Protein AF-A0A316SFB0-F1 (afdb_monomer_lite)

Foldseek 3Di:
DAFAADPDADDPVCLVVQAGAEAEQEDPDQAFPAGEEEAAEEAEAERRHEYEYEHDDPDPPPQPDADALVSHPYAHEYEYCYEYEFERLYEYEYEYNHYYEYAEEYEYENLYEYEYGAHATEYAYLEEYEYAELNYEDEWERQYEYHANYEYEAYHNYEYEWEHAYEYEHLYEYYYDDEYEYEYEHNYEYEYNEEYAHELYEYEWAHLYEYEYLEEYEAEYQDQAAYEYEFEQLYEYEYNEEYEYEAHADPDADDPVCVLRQARAEYEFEHAHPVQDQALNAGEYEYQYEYEYEHRYEYEYAHHWQGDPSVDTPLPDADALVVHPHAHEYEAAYEYEAERNYEYEYGHRHEYEHAEEYEHENLYEYEYEGHATEYEYAEEYEFEAANYEYYYYANYEYAYNYEYEYEHNYEYYHEANYEYEHQAEYHAANYEYEFYNYEYENNHLAYEYECARVYAYEYDPNGYYAYDANYEYEYQDPRPDYPPPPDDDDDDDQDDHPDDHLADHDNPDPPDADDPVNVVVVVSNRDPDPDDDDDDDHDDDDDDDDDPDADDPVVPPVVPPDPDDDDDDPDDPPPVPDDPVRDDPVSADDEAAEAEDPAQEAEQELAEDEYEHAQVDQAESYAYPVRHAGEYEYEANYEYEYAHEYEHEEHEYPAAQGYEYEYHPPAAYEYEYNYDYDPVHHYVYYYYDHHYYYD

Secondary structure (DSSP, 8-state):
-B-----S---TTTHHHH-SEEEEEE-SSTT-B--EEEE-S-EEEBSSEEEEEESS-SSTT---S---GGG-SB--EEEESS-EEEESS-EEEEESS-EEEESS-EEEETT-EEEEESTT-EEEESS-EEEESTT-EEEEESS-EEEESS-EEEETT-EEEE-TT-EEEESS-EEEESS-EEEE-SS-EEEESS-EEEESSEEEE-SS-EEEESS-EEEE--SSS-EEEEE-TT-EEEESS-EEEE----SS---TTTHHHH-SEEEEEES--TT-----B--EEEESS-EEEESSEEEEEES--S-S-TT---TT----GGG-SB--EEEE-S-EEE-TT-EEEEETT-EEEESS-EEE-TT-EEEEESTT-EEEE-S-EEEESTT-EEEE-TT-EEEESS-EEEETT-EEEE-TT-EEEESSEEEEES-EEEESSSEEEE-STT-EEEEEET-EEEE-SS-EEEE-TT-EEEESS-------TT--S--PPP----SS---EEEE----S---HHHHHHHHHHH--STTPPP--------S---------THHHHTTTTSS------------TT--GGG--GGG-----EEPPTT--EEE-TT--EEEEE-TT---BSEE-TTSPBPEEEE-TT--EEEEESEEEEEEEESSTTEEEEEE-TTS--EEEEEEESBTTB-EEEEEE-TT-EE-

pLDDT: mean 73.73, std 23.68, range [22.78, 98.88]

Sequence (695 aa):
MKAHYMPGYYTTDNDVQFFRTVFIVGSSNANGDGSTALIKGDVNLTDNAHFMTSTYGHSPTDHSTFHSRDEFEKLASTTIEGNVTIDRNAKFGAYSASDTVVKGNITATNGGTIAVWNSDAILKVDGNVNLSDENGILSVGGRSNALIGGNLTLNNGASTEVVEGSVMTVAGNVDVSSSNSIEIRENSTATFGGDLTINESKFNVKDNSTATIDGNLTLNNVEDTNVWNQVNGNSSLTVNGDLNMKGHYMEGYYTEETDQEFFRNDFFVSGQDGSGEVVGKGGYLNIKGNVKLTDNSHFFTESYSNTMDQTNPNHNKYFPKDSFEKLTTSLIEGNITLDRNSRFGSYNAGESTVNGNITATNGACVEAWNSDALLTIKGDVLVTDENSQVGVGRTADIDIDGKLTAKNGADVYIGEESTLSVAKKFLVDNATLEVHGGQLLLSGEDSVLDLTNNGVLKTDEAGSISIEKGASVNSKTKTLLSDDTTTTADGVAEKTFEADALSKVSLVDFNKEVSLDEAKRLHSVLFNSDTGILDLKIASDEPSKPDSGNASFDDAINAGGTTAVEDKTITDVDTSDKKLSDLTSSDLSWGSASLKDGQTDLDLGSGNLVLNNPESNQGSFVSTSDGSVGNITMDKDANLALNGTGSIGNVNTTENGTGDILIGNDKSGSVTANNLGSEDKAFGSVSVGAGSSVT

Structure (mmCIF, N/CA/C/O backbone):
data_AF-A0A316SFB0-F1
#
_entry.id   AF-A0A316SFB0-F1
#
loop_
_atom_site.group_PDB
_atom_site.id
_atom_site.type_symbol
_atom_site.label_atom_id
_atom_site.label_alt_id
_atom_site.label_comp_id
_atom_site.label_asym_id
_atom_site.label_entity_id
_atom_site.label_seq_id
_atom_site.pdbx_PDB_ins_code
_atom_site.Cartn_x
_atom_site.Cartn_y
_atom_site.Cartn_z
_atom_site.occupancy
_atom_site.B_iso_or_equiv
_atom_site.auth_seq_id
_atom_site.auth_comp_id
_atom_site.auth_asym_id
_atom_site.auth_atom_id
_atom_site.pdbx_PDB_model_num
ATOM 1 N N . MET A 1 1 ? 25.967 -8.503 -34.064 1.00 71.31 1 MET A N 1
ATOM 2 C CA . MET A 1 1 ? 27.342 -8.111 -33.703 1.00 71.31 1 MET A CA 1
ATOM 3 C C . MET A 1 1 ? 27.848 -9.073 -32.647 1.00 71.31 1 MET A C 1
ATOM 5 O O . MET A 1 1 ? 27.085 -9.411 -31.754 1.00 71.31 1 MET A O 1
ATOM 9 N N . LYS A 1 2 ? 29.084 -9.553 -32.792 1.00 59.78 2 LYS A N 1
ATOM 10 C CA . LYS A 1 2 ? 29.717 -10.522 -31.890 1.00 59.78 2 LYS A CA 1
ATOM 11 C C . LYS A 1 2 ? 31.149 -10.068 -31.635 1.00 59.78 2 LYS A C 1
ATOM 13 O O . LYS A 1 2 ? 31.845 -9.798 -32.614 1.00 59.78 2 LYS A O 1
ATOM 18 N N . ALA A 1 3 ? 31.572 -9.995 -30.376 1.00 62.34 3 ALA A N 1
ATOM 19 C CA . ALA A 1 3 ? 32.949 -9.666 -30.017 1.00 62.34 3 ALA A CA 1
ATOM 20 C C . ALA A 1 3 ? 33.634 -10.818 -29.248 1.00 62.34 3 ALA A C 1
ATOM 22 O O . ALA A 1 3 ? 33.134 -11.943 -29.220 1.00 62.34 3 ALA A O 1
ATOM 23 N N . HIS A 1 4 ? 34.837 -10.582 -28.711 1.00 58.06 4 HIS A N 1
ATOM 24 C CA . HIS A 1 4 ? 35.532 -11.561 -27.869 1.00 58.06 4 HIS A CA 1
ATOM 25 C C . HIS A 1 4 ? 34.987 -11.489 -26.438 1.00 58.06 4 HIS A C 1
ATOM 27 O O . HIS A 1 4 ? 35.142 -10.454 -25.794 1.00 58.06 4 HIS A O 1
ATOM 33 N N . TYR A 1 5 ? 34.411 -12.591 -25.948 1.00 52.28 5 TYR A N 1
ATOM 34 C CA . TYR A 1 5 ? 33.883 -12.687 -24.586 1.00 52.28 5 TYR A CA 1
ATOM 35 C C . TYR A 1 5 ? 34.981 -12.468 -23.539 1.00 52.28 5 TYR A C 1
ATOM 37 O O . TYR A 1 5 ? 36.023 -13.135 -23.578 1.00 52.28 5 TYR A O 1
ATOM 45 N N . MET A 1 6 ? 34.730 -11.561 -22.596 1.00 56.41 6 MET A N 1
ATOM 46 C CA . MET A 1 6 ? 35.539 -11.392 -21.392 1.00 56.41 6 MET A CA 1
ATOM 47 C C . MET A 1 6 ? 34.697 -11.691 -20.147 1.00 56.41 6 MET A C 1
ATOM 49 O O . MET A 1 6 ? 33.650 -11.069 -19.972 1.00 56.41 6 MET A O 1
ATOM 53 N N . PRO A 1 7 ? 35.140 -12.608 -19.268 1.00 54.97 7 PRO A N 1
ATOM 54 C CA . PRO A 1 7 ? 34.486 -12.824 -17.984 1.00 54.97 7 PRO A CA 1
ATOM 55 C C . PRO A 1 7 ? 34.714 -11.618 -17.056 1.00 54.97 7 PRO A C 1
ATOM 57 O O . PRO A 1 7 ? 35.839 -11.133 -16.936 1.00 54.97 7 PRO A O 1
ATOM 60 N N . GLY A 1 8 ? 33.649 -11.143 -16.408 1.00 55.69 8 GLY A N 1
ATOM 61 C CA . GLY A 1 8 ? 33.647 -9.981 -15.509 1.00 55.69 8 GLY A CA 1
ATOM 62 C C . GLY A 1 8 ? 32.385 -9.126 -15.669 1.00 55.69 8 GLY A C 1
ATOM 63 O O . GLY A 1 8 ? 31.630 -9.328 -16.621 1.00 55.69 8 GLY A O 1
ATOM 64 N N . TYR A 1 9 ? 32.175 -8.174 -14.755 1.00 51.00 9 TYR A N 1
ATOM 65 C CA . TYR A 1 9 ? 31.038 -7.246 -14.769 1.00 51.00 9 TYR A CA 1
ATOM 66 C C . TYR A 1 9 ? 31.459 -5.836 -15.194 1.00 51.00 9 TYR A C 1
ATOM 68 O O . TYR A 1 9 ? 32.590 -5.397 -14.954 1.00 51.00 9 TYR A O 1
ATOM 76 N N . TYR A 1 10 ? 30.530 -5.140 -15.841 1.00 49.44 10 TYR A N 1
ATOM 77 C CA . TYR A 1 10 ? 30.675 -3.743 -16.222 1.00 49.44 10 TYR A CA 1
ATOM 78 C C . TYR A 1 10 ? 30.700 -2.833 -14.981 1.00 49.44 10 TYR A C 1
ATOM 80 O O . TYR A 1 10 ? 29.873 -2.985 -14.086 1.00 49.44 10 TYR A O 1
ATOM 88 N N . THR A 1 11 ? 31.620 -1.867 -14.945 1.00 54.41 11 THR A N 1
ATOM 89 C CA . THR A 1 11 ? 31.630 -0.741 -14.000 1.00 54.41 11 THR A CA 1
ATOM 90 C C . THR A 1 11 ? 31.894 0.559 -14.761 1.00 54.41 11 THR A C 1
ATOM 92 O O . THR A 1 11 ? 32.515 0.552 -15.826 1.00 54.41 11 THR A O 1
ATOM 95 N N . THR A 1 12 ? 31.483 1.703 -14.206 1.00 51.94 12 THR A N 1
ATOM 96 C CA . THR A 1 12 ? 31.779 3.033 -14.780 1.00 51.94 12 THR A CA 1
ATOM 97 C C . THR A 1 12 ? 33.277 3.252 -15.025 1.00 51.94 12 THR A C 1
ATOM 99 O O . THR A 1 12 ? 33.662 3.947 -15.962 1.00 51.94 12 THR A O 1
ATOM 102 N N . ASP A 1 13 ? 34.131 2.597 -14.234 1.00 44.62 13 ASP A N 1
ATOM 103 C CA . ASP A 1 13 ? 35.588 2.709 -14.312 1.00 44.62 13 ASP A CA 1
ATOM 104 C C . ASP A 1 13 ? 36.229 1.830 -15.411 1.00 44.62 13 ASP A C 1
ATOM 106 O O . ASP A 1 13 ? 37.405 2.020 -15.733 1.00 44.62 13 ASP A O 1
ATOM 110 N N . ASN A 1 14 ? 35.499 0.868 -16.005 1.00 53.03 14 ASN A N 1
ATOM 111 C CA . ASN A 1 14 ? 36.037 -0.086 -16.993 1.00 53.03 14 ASN A CA 1
ATOM 112 C C . ASN A 1 14 ? 35.343 -0.071 -18.378 1.00 53.03 14 ASN A C 1
ATOM 114 O O . ASN A 1 14 ? 35.729 -0.841 -19.263 1.00 53.03 14 ASN A O 1
ATOM 118 N N . ASP A 1 15 ? 34.401 0.852 -18.594 1.00 52.59 15 ASP A N 1
ATOM 119 C CA . ASP A 1 15 ? 33.475 0.933 -19.737 1.00 52.59 15 ASP A CA 1
ATOM 120 C C . ASP A 1 15 ? 34.140 0.753 -21.121 1.00 52.59 15 ASP A C 1
ATOM 122 O O . ASP A 1 15 ? 33.838 -0.172 -21.881 1.00 52.59 15 ASP A O 1
ATOM 126 N N . VAL A 1 16 ? 35.154 1.570 -21.422 1.00 49.56 16 VAL A N 1
ATOM 127 C CA . VAL A 1 16 ? 35.814 1.589 -22.743 1.00 49.56 16 VAL A CA 1
ATOM 128 C C . VAL A 1 16 ? 36.717 0.362 -22.975 1.00 49.56 16 VAL A C 1
ATOM 130 O O . VAL A 1 16 ? 37.029 0.030 -24.119 1.00 49.56 16 VAL A O 1
ATOM 133 N N . GLN A 1 17 ? 37.145 -0.340 -21.917 1.00 53.31 17 GLN A N 1
ATOM 134 C CA . GLN A 1 17 ? 37.973 -1.553 -22.034 1.00 53.31 17 GLN A CA 1
ATOM 135 C C . GLN A 1 17 ? 37.146 -2.844 -22.076 1.00 53.31 17 GLN A C 1
ATOM 137 O O . GLN A 1 17 ? 37.642 -3.870 -22.558 1.00 53.31 17 GLN A O 1
ATOM 142 N N . PHE A 1 18 ? 35.907 -2.793 -21.581 1.00 56.12 18 PHE A N 1
ATOM 143 C CA . PHE A 1 18 ? 35.020 -3.943 -21.462 1.00 56.12 18 PHE A CA 1
ATOM 144 C C . PHE A 1 18 ? 34.301 -4.259 -22.781 1.00 56.12 18 PHE A C 1
ATOM 146 O O . PHE A 1 18 ? 34.260 -5.419 -23.200 1.00 56.12 18 PHE A O 1
ATOM 153 N N . PHE A 1 19 ? 33.809 -3.241 -23.497 1.00 63.56 19 PHE A N 1
ATOM 154 C CA . PHE A 1 19 ? 33.149 -3.441 -24.789 1.00 63.56 19 PHE A CA 1
ATOM 155 C C . PHE A 1 19 ? 34.160 -3.579 -25.932 1.00 63.56 19 PHE A C 1
ATOM 157 O O . PHE A 1 19 ? 34.937 -2.676 -26.241 1.00 63.56 19 PHE A O 1
ATOM 164 N N . ARG A 1 20 ? 34.142 -4.730 -26.611 1.00 69.50 20 ARG A N 1
ATOM 165 C CA . ARG A 1 20 ? 35.103 -5.062 -27.682 1.00 69.50 20 ARG A CA 1
ATOM 166 C C . ARG A 1 20 ? 34.607 -4.695 -29.079 1.00 69.50 20 ARG A C 1
ATOM 168 O O . ARG A 1 20 ? 35.383 -4.686 -30.033 1.00 69.50 20 ARG A O 1
ATOM 175 N N . THR A 1 21 ? 33.317 -4.416 -29.230 1.00 78.88 21 THR A N 1
ATOM 176 C CA . THR A 1 21 ? 32.719 -3.923 -30.474 1.00 78.88 21 THR A CA 1
ATOM 177 C C . THR A 1 21 ? 31.631 -2.926 -30.127 1.00 78.88 21 THR A C 1
ATOM 179 O O . THR A 1 21 ? 30.670 -3.282 -29.452 1.00 78.88 21 THR A O 1
ATOM 182 N N . VAL A 1 22 ? 31.783 -1.695 -30.609 1.00 81.94 22 VAL A N 1
ATOM 183 C CA . VAL A 1 22 ? 30.843 -0.600 -30.374 1.00 81.94 22 VAL A CA 1
ATOM 184 C C . VAL A 1 22 ? 30.348 -0.092 -31.724 1.00 81.94 22 VAL A C 1
ATOM 186 O O . VAL A 1 22 ? 31.152 0.258 -32.588 1.00 81.94 22 VAL A O 1
ATOM 189 N N . PHE A 1 23 ? 29.032 -0.074 -31.918 1.00 84.12 23 PHE A N 1
ATOM 190 C CA . PHE A 1 23 ? 28.384 0.534 -33.075 1.00 84.12 23 PHE A CA 1
ATOM 191 C C . PHE A 1 23 ? 27.596 1.754 -32.618 1.00 84.12 23 PHE A C 1
ATOM 193 O O . PHE A 1 23 ? 26.696 1.635 -31.788 1.00 84.12 23 PHE A O 1
ATOM 200 N N . ILE A 1 24 ? 27.959 2.914 -33.160 1.00 85.44 24 ILE A N 1
ATOM 201 C CA . ILE A 1 24 ? 27.393 4.207 -32.782 1.00 85.44 24 ILE A CA 1
ATOM 202 C C . ILE A 1 24 ? 26.691 4.800 -33.998 1.00 85.44 24 ILE A C 1
ATOM 204 O O . ILE A 1 24 ? 27.316 5.010 -35.039 1.00 85.44 24 ILE A O 1
ATOM 208 N N . VAL A 1 25 ? 25.405 5.104 -33.850 1.00 85.69 25 VAL A N 1
ATOM 209 C CA . VAL A 1 25 ? 24.662 5.957 -34.780 1.00 85.69 25 VAL A CA 1
ATOM 210 C C . VAL A 1 25 ? 24.626 7.352 -34.175 1.00 85.69 25 VAL A C 1
ATOM 212 O O . VAL A 1 25 ? 23.870 7.602 -33.242 1.00 85.69 25 VAL A O 1
ATOM 215 N N . GLY A 1 26 ? 25.478 8.247 -34.673 1.00 82.12 26 GLY A N 1
ATOM 216 C CA . GLY A 1 26 ? 25.639 9.575 -34.088 1.00 82.12 26 GLY A CA 1
ATOM 217 C C . GLY A 1 26 ? 26.472 10.541 -34.916 1.00 82.12 26 GLY A C 1
ATOM 218 O O . GLY A 1 26 ? 26.844 10.233 -36.051 1.00 82.12 26 GLY A O 1
ATOM 219 N N . SER A 1 27 ? 26.745 11.713 -34.347 1.00 67.75 27 SER A N 1
ATOM 220 C CA . SER A 1 27 ? 27.674 12.709 -34.897 1.00 67.75 27 SER A CA 1
ATOM 221 C C . SER A 1 27 ? 29.065 12.516 -34.299 1.00 67.75 27 SER A C 1
ATOM 223 O O . SER A 1 27 ? 29.160 12.217 -33.115 1.00 67.75 27 SER A O 1
ATOM 225 N N . SER A 1 28 ? 30.130 12.726 -35.092 1.00 60.34 28 SER A N 1
ATOM 226 C CA . SER A 1 28 ? 31.521 12.795 -34.600 1.00 60.34 28 SER A CA 1
ATOM 227 C C . SER A 1 28 ? 31.883 14.130 -33.919 1.00 60.34 28 SER A C 1
ATOM 229 O O . SER A 1 28 ? 32.985 14.309 -33.399 1.00 60.34 28 SER A O 1
ATOM 231 N N . ASN A 1 29 ? 30.988 15.112 -34.032 1.00 56.31 29 ASN A N 1
ATOM 232 C CA . ASN A 1 29 ? 31.242 16.516 -33.744 1.00 56.31 29 ASN A CA 1
ATOM 233 C C . ASN A 1 29 ? 30.213 17.028 -32.730 1.00 56.31 29 ASN A C 1
ATOM 235 O O . ASN A 1 29 ? 29.025 16.728 -32.845 1.00 56.31 29 ASN A O 1
ATOM 239 N N . ALA A 1 30 ? 30.657 17.876 -31.800 1.00 54.28 30 ALA A N 1
ATOM 240 C CA . ALA A 1 30 ? 29.841 18.466 -30.732 1.00 54.28 30 ALA A CA 1
ATOM 241 C C . ALA A 1 30 ? 28.684 19.377 -31.210 1.00 54.28 30 ALA A C 1
ATOM 243 O O . ALA A 1 30 ? 27.932 19.879 -30.387 1.00 54.28 30 ALA A O 1
ATOM 244 N N . ASN A 1 31 ? 28.531 19.584 -32.523 1.00 55.31 31 ASN A N 1
ATOM 245 C CA . ASN A 1 31 ? 27.616 20.565 -33.113 1.00 55.31 31 ASN A CA 1
ATOM 246 C C . ASN A 1 31 ? 26.313 19.967 -33.693 1.00 55.31 31 ASN A C 1
ATOM 248 O O . ASN A 1 31 ? 25.630 20.659 -34.436 1.00 55.31 31 ASN A O 1
ATOM 252 N N . GLY A 1 32 ? 25.943 18.718 -33.379 1.00 56.16 32 GLY A N 1
ATOM 253 C CA . GLY A 1 32 ? 24.565 18.255 -33.631 1.00 56.16 32 GLY A CA 1
ATOM 254 C C . GLY A 1 32 ? 24.200 17.811 -35.055 1.00 56.16 32 GLY A C 1
ATOM 255 O O . GLY A 1 32 ? 23.040 17.928 -35.439 1.00 56.16 32 GLY A O 1
ATOM 256 N N . ASP A 1 33 ? 25.134 17.260 -35.836 1.00 66.75 33 ASP A N 1
ATOM 257 C CA . ASP A 1 33 ? 24.828 16.658 -37.147 1.00 66.75 33 ASP A CA 1
ATOM 258 C C . ASP A 1 33 ? 24.311 15.209 -36.995 1.00 66.75 33 ASP A C 1
ATOM 260 O O . ASP A 1 33 ? 24.994 14.241 -37.339 1.00 66.75 33 ASP A O 1
ATOM 264 N N . GLY A 1 34 ? 23.110 15.026 -36.438 1.00 74.62 34 GLY A N 1
ATOM 265 C CA . GLY A 1 34 ? 22.536 13.703 -36.163 1.00 74.62 34 GLY A CA 1
ATOM 266 C C . GLY A 1 34 ? 22.526 12.732 -37.362 1.00 74.62 34 GLY A C 1
ATOM 267 O O . GLY A 1 34 ? 22.061 13.050 -38.468 1.00 74.62 34 GLY A O 1
ATOM 268 N N . SER A 1 35 ? 22.998 11.501 -37.137 1.00 87.88 35 SER A N 1
ATOM 269 C CA . SER A 1 35 ? 22.984 10.403 -38.121 1.00 87.88 35 SER A CA 1
ATOM 270 C C . SER A 1 35 ? 21.719 9.552 -38.010 1.00 87.88 35 SER A C 1
ATOM 272 O O . SER A 1 35 ? 21.182 9.375 -36.925 1.00 87.88 35 SER A O 1
ATOM 274 N N . THR A 1 36 ? 21.256 8.976 -39.122 1.00 91.19 36 THR A N 1
ATOM 275 C CA . THR A 1 36 ? 20.056 8.121 -39.140 1.00 91.19 36 THR A CA 1
ATOM 276 C C . THR A 1 36 ? 20.381 6.709 -39.620 1.00 91.19 36 THR A C 1
ATOM 278 O O . THR A 1 36 ? 21.013 6.562 -40.668 1.00 91.19 36 THR A O 1
ATOM 281 N N . ALA A 1 37 ? 19.899 5.680 -38.926 1.00 93.12 37 ALA A N 1
ATOM 282 C CA . ALA A 1 37 ? 20.030 4.278 -39.317 1.00 93.12 37 ALA A CA 1
ATOM 283 C C . ALA A 1 37 ? 18.660 3.591 -39.448 1.00 93.12 37 ALA A C 1
ATOM 285 O O . ALA A 1 37 ? 17.789 3.747 -38.597 1.00 93.12 37 ALA A O 1
ATOM 286 N N . LEU A 1 38 ? 18.492 2.785 -40.501 1.00 95.69 38 LEU A N 1
ATOM 287 C CA . LEU A 1 38 ? 17.348 1.887 -40.688 1.00 95.69 38 LEU A CA 1
ATOM 288 C C . LEU A 1 38 ? 17.854 0.448 -40.814 1.00 95.69 38 LEU A C 1
ATOM 290 O O . LEU A 1 38 ? 18.619 0.137 -41.729 1.00 95.69 38 LEU A O 1
ATOM 294 N N . ILE A 1 39 ? 17.394 -0.432 -39.930 1.00 95.00 39 ILE A N 1
ATOM 295 C CA . ILE A 1 39 ? 17.727 -1.855 -39.918 1.00 95.00 39 ILE A CA 1
ATOM 296 C C . ILE A 1 39 ? 16.445 -2.644 -40.190 1.00 95.00 39 ILE A C 1
ATOM 298 O O . ILE A 1 39 ? 15.541 -2.679 -39.365 1.00 95.00 39 ILE A O 1
ATOM 302 N N . LYS A 1 40 ? 16.364 -3.285 -41.360 1.00 92.81 40 LYS A N 1
ATOM 303 C CA . LYS A 1 40 ? 15.153 -3.984 -41.839 1.00 92.81 40 LYS A CA 1
ATOM 304 C C . LYS A 1 40 ? 14.917 -5.380 -41.244 1.00 92.81 40 LYS A C 1
ATOM 306 O O . LYS A 1 40 ? 14.055 -6.114 -41.712 1.00 92.81 40 LYS A O 1
ATOM 311 N N . GLY A 1 41 ? 15.732 -5.799 -40.286 1.00 90.94 41 GLY A N 1
ATOM 312 C CA . GLY A 1 41 ? 15.690 -7.147 -39.729 1.00 90.94 41 GLY A CA 1
ATOM 313 C C . GLY A 1 41 ? 16.136 -7.159 -38.279 1.00 90.94 41 GLY A C 1
ATOM 314 O O . GLY A 1 41 ? 16.297 -6.104 -37.667 1.00 90.94 41 GLY A O 1
ATOM 315 N N . ASP A 1 42 ? 16.339 -8.359 -37.748 1.00 95.88 42 ASP A N 1
ATOM 316 C CA . ASP A 1 42 ? 16.697 -8.533 -36.346 1.00 95.88 42 ASP A CA 1
ATOM 317 C C . ASP A 1 42 ? 18.125 -8.055 -36.049 1.00 95.88 42 ASP A C 1
ATOM 319 O O . ASP A 1 42 ? 19.060 -8.245 -36.838 1.00 95.88 42 ASP A O 1
ATOM 323 N N . VAL A 1 43 ? 18.308 -7.482 -34.862 1.00 95.88 43 VAL A N 1
ATOM 324 C CA . VAL A 1 43 ? 19.611 -7.107 -34.313 1.00 95.88 43 VAL A CA 1
ATOM 325 C C . VAL A 1 43 ? 19.960 -8.062 -33.184 1.00 95.88 43 VAL A C 1
ATOM 327 O O . VAL A 1 43 ? 19.284 -8.115 -32.169 1.00 95.88 43 VAL A O 1
ATOM 330 N N . ASN A 1 44 ? 21.060 -8.793 -33.342 1.00 95.25 44 ASN A N 1
ATOM 331 C CA . ASN A 1 44 ? 21.581 -9.690 -32.313 1.00 95.25 44 ASN A CA 1
ATOM 332 C C . ASN A 1 44 ? 22.898 -9.129 -31.774 1.00 95.25 44 ASN A C 1
ATOM 334 O O . ASN A 1 44 ? 23.847 -8.971 -32.549 1.00 95.25 44 ASN A O 1
ATOM 338 N N . LEU A 1 45 ? 22.971 -8.829 -30.482 1.00 92.88 45 LEU A N 1
ATOM 339 C CA . LEU A 1 45 ? 24.156 -8.356 -29.769 1.00 92.88 45 LEU A CA 1
ATOM 340 C C . LEU A 1 45 ? 24.616 -9.448 -28.810 1.00 92.88 45 LEU A C 1
ATOM 342 O O . LEU A 1 45 ? 23.820 -9.960 -28.033 1.00 92.88 45 LEU A O 1
ATOM 346 N N . THR A 1 46 ? 25.890 -9.820 -28.872 1.00 90.44 46 THR A N 1
ATOM 347 C CA . THR A 1 46 ? 26.449 -10.846 -27.988 1.00 90.44 46 THR A CA 1
ATOM 348 C C . THR A 1 46 ? 27.924 -10.589 -27.703 1.00 90.44 46 THR A C 1
ATOM 350 O O . THR A 1 46 ? 28.593 -9.898 -28.480 1.00 90.44 46 THR A O 1
ATOM 353 N N . ASP A 1 47 ? 28.424 -11.192 -26.626 1.00 86.19 47 ASP A N 1
ATOM 354 C CA . ASP A 1 47 ? 29.828 -11.203 -26.216 1.00 86.19 47 ASP A CA 1
ATOM 355 C C . ASP A 1 47 ? 30.390 -9.773 -26.060 1.00 86.19 47 ASP A C 1
ATOM 357 O O . ASP A 1 47 ? 31.264 -9.365 -26.823 1.00 86.19 47 ASP A O 1
ATOM 361 N N . ASN A 1 48 ? 29.873 -8.992 -25.099 1.00 84.25 48 ASN A N 1
ATOM 362 C CA . ASN A 1 48 ? 30.338 -7.625 -24.796 1.00 84.25 48 ASN A CA 1
ATOM 363 C C . ASN A 1 48 ? 30.255 -6.647 -25.996 1.00 84.25 48 ASN A C 1
ATOM 365 O O . ASN A 1 48 ? 31.132 -5.796 -26.197 1.00 84.25 48 ASN A O 1
ATOM 369 N N . ALA A 1 49 ? 29.225 -6.779 -26.836 1.00 88.56 49 ALA A N 1
ATOM 370 C CA . ALA A 1 49 ? 28.931 -5.826 -27.908 1.00 88.56 49 ALA A CA 1
ATOM 371 C C . ALA A 1 49 ? 28.059 -4.668 -27.395 1.00 88.56 49 ALA A C 1
ATOM 373 O O . ALA A 1 49 ? 27.143 -4.891 -26.613 1.00 88.56 49 ALA A O 1
ATOM 374 N N . HIS A 1 50 ? 28.286 -3.452 -27.888 1.00 88.69 50 HIS A N 1
ATOM 375 C CA . HIS A 1 50 ? 27.467 -2.282 -27.570 1.00 88.69 50 HIS A CA 1
ATOM 376 C C . HIS A 1 50 ? 26.894 -1.676 -28.857 1.00 88.69 50 HIS A C 1
ATOM 378 O O . HIS A 1 50 ? 27.632 -1.374 -29.797 1.00 88.69 50 HIS A O 1
ATOM 384 N N . PHE A 1 51 ? 25.576 -1.510 -28.914 1.00 92.00 51 PHE A N 1
ATOM 385 C CA . PHE A 1 51 ? 24.889 -0.708 -29.922 1.00 92.00 51 PHE A CA 1
ATOM 386 C C . PHE A 1 51 ? 24.297 0.528 -29.248 1.00 92.00 51 PHE A C 1
ATOM 388 O O . PHE A 1 51 ? 23.495 0.387 -28.325 1.00 92.00 51 PHE A O 1
ATOM 395 N N . MET A 1 52 ? 24.637 1.719 -29.734 1.00 89.75 52 MET A N 1
ATOM 396 C CA . MET A 1 52 ? 24.067 2.961 -29.222 1.00 89.75 52 MET A CA 1
ATOM 397 C C . MET A 1 52 ? 23.645 3.916 -30.339 1.00 89.75 52 MET A C 1
ATOM 399 O O . MET A 1 52 ? 24.333 4.060 -31.353 1.00 89.75 52 MET A O 1
ATOM 403 N N . THR A 1 53 ? 22.538 4.614 -30.112 1.00 91.88 53 THR A N 1
ATOM 404 C CA . THR A 1 53 ? 22.188 5.840 -30.838 1.00 91.88 53 THR A CA 1
ATOM 405 C C . THR A 1 53 ? 22.523 7.022 -29.936 1.00 91.88 53 THR A C 1
ATOM 407 O O . THR A 1 53 ? 22.156 6.999 -28.765 1.00 91.88 53 THR A O 1
ATOM 410 N N . SER A 1 54 ? 23.242 8.025 -30.439 1.00 88.19 54 SER A N 1
ATOM 411 C CA . SER A 1 54 ? 23.634 9.196 -29.647 1.00 88.19 54 SER A CA 1
ATOM 412 C C . SER A 1 54 ? 23.837 10.424 -30.526 1.00 88.19 54 SER A C 1
ATOM 414 O O . SER A 1 54 ? 24.552 10.347 -31.524 1.00 88.19 54 SER A O 1
ATOM 416 N N . THR A 1 55 ? 23.233 11.566 -30.186 1.00 85.69 55 THR A N 1
ATOM 417 C CA . THR A 1 55 ? 23.423 12.802 -30.968 1.00 85.69 55 THR A CA 1
ATOM 418 C C . THR A 1 55 ? 24.767 13.455 -30.659 1.00 85.69 55 THR A C 1
ATOM 420 O O . THR A 1 55 ? 25.414 13.974 -31.570 1.00 85.69 55 THR A O 1
ATOM 423 N N . TYR A 1 56 ? 25.220 13.386 -29.404 1.00 76.88 56 TYR A N 1
ATOM 424 C CA . TYR A 1 56 ? 26.464 14.004 -28.947 1.00 76.88 56 TYR A CA 1
ATOM 425 C C . TYR A 1 56 ? 27.092 13.244 -27.763 1.00 76.88 56 TYR A C 1
ATOM 427 O O . TYR A 1 56 ? 26.447 12.434 -27.100 1.00 76.88 56 TYR A O 1
ATOM 435 N N . GLY A 1 57 ? 28.370 13.523 -27.487 1.00 64.62 57 GLY A N 1
ATOM 436 C CA . GLY A 1 57 ? 29.141 12.823 -26.457 1.00 64.62 57 GLY A CA 1
ATOM 437 C C . GLY A 1 57 ? 29.661 11.481 -26.976 1.00 64.62 57 GLY A C 1
ATOM 438 O O . GLY A 1 57 ? 28.932 10.500 -27.077 1.00 64.62 57 GLY A O 1
ATOM 439 N N . HIS A 1 58 ? 30.948 11.441 -27.335 1.00 52.03 58 HIS A N 1
ATOM 440 C CA . HIS A 1 58 ? 31.619 10.219 -27.807 1.00 52.03 58 HIS A CA 1
ATOM 441 C C . HIS A 1 58 ? 32.032 9.260 -26.703 1.00 52.03 58 HIS A C 1
ATOM 443 O O . HIS A 1 58 ? 32.348 8.106 -26.988 1.00 52.03 58 HIS A O 1
ATOM 449 N N . SER A 1 59 ? 32.093 9.756 -25.472 1.00 50.97 59 SER A N 1
ATOM 450 C CA . SER A 1 59 ? 32.493 8.975 -24.316 1.00 50.97 59 SER A CA 1
ATOM 451 C C . SER A 1 59 ? 31.263 8.724 -23.449 1.00 50.97 59 SER A C 1
ATOM 453 O O . SER A 1 59 ? 30.545 9.691 -23.190 1.00 50.97 59 SER A O 1
ATOM 455 N N . PRO A 1 60 ? 31.065 7.500 -22.930 1.00 49.81 60 PRO A N 1
ATOM 456 C CA . PRO A 1 60 ? 30.046 7.166 -21.924 1.00 49.81 60 PRO A CA 1
ATOM 457 C C . PRO A 1 60 ? 30.114 7.974 -20.607 1.00 49.81 60 PRO A C 1
ATOM 459 O O . PRO A 1 60 ? 29.475 7.615 -19.625 1.00 49.81 60 PRO A O 1
ATOM 462 N N . THR A 1 61 ? 30.952 9.012 -20.534 1.00 42.38 61 THR A N 1
ATOM 463 C CA . THR A 1 61 ? 31.400 9.646 -19.289 1.00 42.38 61 THR A CA 1
ATOM 464 C C . THR A 1 61 ? 31.193 11.159 -19.242 1.00 42.38 61 THR A C 1
ATOM 466 O O . THR A 1 61 ? 31.371 11.733 -18.174 1.00 42.38 61 THR A O 1
ATOM 469 N N . ASP A 1 62 ? 30.840 11.826 -20.351 1.00 50.28 62 ASP A N 1
ATOM 470 C CA . ASP A 1 62 ? 30.453 13.248 -20.314 1.00 50.28 62 ASP A CA 1
ATOM 471 C C . ASP A 1 62 ? 28.953 13.386 -20.569 1.00 50.28 62 ASP A C 1
ATOM 473 O O . ASP A 1 62 ? 28.469 13.654 -21.669 1.00 50.28 62 ASP A O 1
ATOM 477 N N . HIS A 1 63 ? 28.224 13.059 -19.512 1.00 55.41 63 HIS A N 1
ATOM 478 C CA . HIS A 1 63 ? 26.771 12.970 -19.445 1.00 55.41 63 HIS A CA 1
ATOM 479 C C . HIS A 1 63 ? 26.194 13.945 -18.407 1.00 55.41 63 HIS A C 1
ATOM 481 O O . HIS A 1 63 ? 24.990 14.011 -18.203 1.00 55.41 63 HIS A O 1
ATOM 487 N N . SER A 1 64 ? 27.061 14.736 -17.765 1.00 56.19 64 SER A N 1
ATOM 488 C CA . SER A 1 64 ? 26.689 15.627 -16.658 1.00 56.19 64 SER A CA 1
ATOM 489 C C . SER A 1 64 ? 26.045 16.940 -17.107 1.00 56.19 64 SER A C 1
ATOM 491 O O . SER A 1 64 ? 25.378 17.602 -16.314 1.00 56.19 64 SER A O 1
ATOM 493 N N . THR A 1 65 ? 26.232 17.329 -18.371 1.00 68.62 65 THR A N 1
ATOM 494 C CA . THR A 1 65 ? 25.626 18.543 -18.923 1.00 68.62 65 THR A CA 1
ATOM 495 C C . THR A 1 65 ? 24.363 18.179 -19.694 1.00 68.62 65 THR A C 1
ATOM 497 O O . THR A 1 65 ? 24.419 17.519 -20.735 1.00 68.62 65 THR A O 1
ATOM 500 N N . PHE A 1 66 ? 23.220 18.617 -19.165 1.00 79.44 66 PHE A N 1
ATOM 501 C CA . PHE A 1 66 ? 21.944 18.536 -19.865 1.00 79.44 66 PHE A CA 1
ATOM 502 C C . PHE A 1 66 ? 21.961 19.471 -21.077 1.00 79.44 66 PHE A C 1
ATOM 504 O O . PHE A 1 66 ? 22.271 20.655 -20.939 1.00 79.44 66 PHE A O 1
ATOM 511 N N . HIS A 1 67 ? 21.584 18.933 -22.232 1.00 79.62 67 HIS A N 1
ATOM 512 C CA . HIS A 1 67 ? 21.347 19.679 -23.461 1.00 79.62 67 HIS A CA 1
ATOM 513 C C . HIS A 1 67 ? 19.919 19.409 -23.912 1.00 79.62 67 HIS A C 1
ATOM 515 O O . HIS A 1 67 ? 19.557 18.254 -24.127 1.00 79.62 67 HIS A O 1
ATOM 521 N N . SER A 1 68 ? 19.104 20.451 -24.068 1.00 82.38 68 SER A N 1
ATOM 522 C CA . SER A 1 68 ? 17.757 20.251 -24.607 1.00 82.38 68 SER A CA 1
ATOM 523 C C . SER A 1 68 ? 17.841 19.703 -26.032 1.00 82.38 68 SER A C 1
ATOM 525 O O . SER A 1 68 ? 18.702 20.109 -26.815 1.00 82.38 68 SER A O 1
ATOM 527 N N . ARG A 1 69 ? 16.902 18.830 -26.415 1.00 86.25 69 ARG A N 1
ATOM 528 C CA . ARG A 1 69 ? 16.768 18.355 -27.808 1.00 86.25 69 ARG A CA 1
ATOM 529 C C . ARG A 1 69 ? 16.658 19.505 -28.809 1.00 86.25 69 ARG A C 1
ATOM 531 O O . ARG A 1 69 ? 17.127 19.369 -29.935 1.00 86.25 69 ARG A O 1
ATOM 538 N N . ASP A 1 70 ? 16.084 20.630 -28.384 1.00 84.31 70 ASP A N 1
ATOM 539 C CA . ASP A 1 70 ? 15.897 21.829 -29.207 1.00 84.31 70 ASP A CA 1
ATOM 540 C C . ASP A 1 70 ? 17.213 22.569 -29.516 1.00 84.31 70 ASP A C 1
ATOM 542 O O . ASP A 1 70 ? 17.239 23.451 -30.375 1.00 84.31 70 ASP A O 1
ATOM 546 N N . GLU A 1 71 ? 18.314 22.228 -28.837 1.00 82.56 71 GLU A N 1
ATOM 547 C CA . GLU A 1 71 ? 19.643 22.800 -29.093 1.00 82.56 71 GLU A CA 1
ATOM 548 C C . GLU A 1 71 ? 20.309 22.217 -30.347 1.00 82.56 71 GLU A C 1
ATOM 550 O O . GLU A 1 71 ? 21.280 22.786 -30.850 1.00 82.56 71 GLU A O 1
ATOM 555 N N . PHE A 1 72 ? 19.799 21.098 -30.870 1.00 82.56 72 PHE A N 1
ATOM 556 C CA . PHE A 1 72 ? 20.392 20.392 -32.000 1.00 82.56 72 PHE A CA 1
ATOM 557 C C . PHE A 1 72 ? 19.574 20.596 -33.275 1.00 82.56 72 PHE A C 1
ATOM 559 O O . PHE A 1 72 ? 18.372 20.343 -33.313 1.00 82.56 72 PHE A O 1
ATOM 566 N N . GLU A 1 73 ? 20.245 20.973 -34.368 1.00 82.00 73 GLU A N 1
ATOM 567 C CA . GLU A 1 73 ? 19.600 21.095 -35.684 1.00 82.00 73 GLU A CA 1
ATOM 568 C C . GLU A 1 73 ? 19.034 19.754 -36.174 1.00 82.00 73 GLU A C 1
ATOM 570 O O . GLU A 1 73 ? 18.024 19.714 -36.883 1.00 82.00 73 GLU A O 1
ATOM 575 N N . LYS A 1 74 ? 19.686 18.642 -35.805 1.00 85.25 74 LYS A N 1
ATOM 576 C CA . LYS A 1 74 ? 19.256 17.293 -36.161 1.00 85.25 74 LYS A CA 1
ATOM 577 C C . LYS A 1 74 ? 19.665 16.265 -35.109 1.00 85.25 74 LYS A C 1
ATOM 579 O O . LYS A 1 74 ? 20.827 16.169 -34.729 1.00 85.25 74 LYS A O 1
ATOM 584 N N . LEU A 1 75 ? 18.723 15.407 -34.732 1.00 88.75 75 LEU A N 1
ATOM 585 C CA . LEU A 1 75 ? 18.960 14.324 -33.779 1.00 88.75 75 LEU A CA 1
ATOM 586 C C . LEU A 1 75 ? 19.411 13.042 -34.480 1.00 88.75 75 LEU A C 1
ATOM 588 O O . LEU A 1 75 ? 19.004 12.740 -35.610 1.00 88.75 75 LEU A O 1
ATOM 592 N N . ALA A 1 76 ? 20.263 12.278 -33.803 1.00 91.25 76 ALA A N 1
ATOM 593 C CA . ALA A 1 76 ? 20.584 10.928 -34.219 1.00 91.25 76 ALA A CA 1
ATOM 594 C C . ALA A 1 76 ? 19.367 10.021 -34.016 1.00 91.25 76 ALA A C 1
ATOM 596 O O . ALA A 1 76 ? 18.681 10.104 -32.996 1.00 91.25 76 ALA A O 1
ATOM 597 N N . SER A 1 77 ? 19.104 9.143 -34.982 1.00 94.94 77 SER A N 1
ATOM 598 C CA . SER A 1 77 ? 17.997 8.200 -34.880 1.00 94.94 77 SER A CA 1
ATOM 599 C C . SER A 1 77 ? 18.309 6.821 -35.445 1.00 94.94 77 SER A C 1
ATOM 601 O O . SER A 1 77 ? 18.980 6.677 -36.465 1.00 94.94 77 SER A O 1
ATOM 603 N N . THR A 1 78 ? 17.765 5.792 -34.808 1.00 97.38 78 THR A N 1
ATOM 604 C CA . THR A 1 78 ? 17.808 4.408 -35.276 1.00 97.38 78 THR A CA 1
ATOM 605 C C . THR A 1 78 ? 16.393 3.850 -35.323 1.00 97.38 78 THR A C 1
ATOM 607 O O . THR A 1 78 ? 15.657 3.930 -34.346 1.00 97.38 78 THR A O 1
ATOM 610 N N . THR A 1 79 ? 16.011 3.231 -36.439 1.00 98.06 79 THR A N 1
ATOM 611 C CA . THR A 1 79 ? 14.803 2.400 -36.539 1.00 98.06 79 THR A CA 1
ATOM 612 C C . THR A 1 79 ? 15.187 0.959 -36.851 1.00 98.06 79 THR A C 1
ATOM 614 O O . THR A 1 79 ? 15.882 0.699 -37.833 1.00 98.06 79 THR A O 1
ATOM 617 N N . ILE A 1 80 ? 14.710 0.022 -36.037 1.00 98.12 80 ILE A N 1
ATOM 618 C CA . ILE A 1 80 ? 14.865 -1.423 -36.208 1.00 98.12 80 ILE A CA 1
ATOM 619 C C . ILE A 1 80 ? 13.477 -1.999 -36.487 1.00 98.12 80 ILE A C 1
ATOM 621 O O . ILE A 1 80 ? 12.599 -1.940 -35.632 1.00 98.12 80 ILE A O 1
ATOM 625 N N . GLU A 1 81 ? 13.258 -2.529 -37.690 1.00 97.62 81 GLU A N 1
ATOM 626 C CA . GLU A 1 81 ? 11.975 -3.126 -38.093 1.00 97.62 81 GLU A CA 1
ATOM 627 C C . GLU A 1 81 ? 11.773 -4.542 -37.518 1.00 97.62 81 GLU A C 1
ATOM 629 O O . GLU A 1 81 ? 10.645 -5.026 -37.476 1.00 97.62 81 GLU A O 1
ATOM 634 N N . GLY A 1 82 ? 12.853 -5.198 -37.079 1.00 94.94 82 GLY A N 1
ATOM 635 C CA . GLY A 1 82 ? 12.831 -6.518 -36.446 1.00 94.94 82 GLY A CA 1
ATOM 636 C C . GLY A 1 82 ? 12.913 -6.481 -34.917 1.00 94.94 82 GLY A C 1
ATOM 637 O O . GLY A 1 82 ? 12.673 -5.456 -34.275 1.00 94.94 82 GLY A O 1
ATOM 638 N N . ASN A 1 83 ? 13.274 -7.625 -34.341 1.00 98.12 83 ASN A N 1
ATOM 639 C CA . ASN A 1 83 ? 13.524 -7.796 -32.912 1.00 98.12 83 ASN A CA 1
ATOM 640 C C . ASN A 1 83 ? 14.969 -7.435 -32.545 1.00 98.12 83 ASN A C 1
ATOM 642 O O . ASN A 1 83 ? 15.869 -7.452 -33.389 1.00 98.12 83 ASN A O 1
ATOM 646 N N . VAL A 1 84 ? 15.207 -7.168 -31.262 1.00 98.12 84 VAL A N 1
ATOM 647 C CA . VAL A 1 84 ? 16.547 -6.988 -30.698 1.00 98.12 84 VAL A CA 1
ATOM 648 C C . VAL A 1 84 ? 16.806 -8.060 -29.644 1.00 98.12 84 VAL A C 1
ATOM 650 O O . VAL A 1 84 ? 16.043 -8.205 -28.694 1.00 98.12 84 VAL A O 1
ATOM 653 N N . THR A 1 85 ? 17.903 -8.795 -29.788 1.00 96.94 85 THR A N 1
ATOM 654 C CA . THR A 1 85 ? 18.389 -9.748 -28.785 1.00 96.94 85 THR A CA 1
ATOM 655 C C . THR A 1 85 ? 19.728 -9.272 -28.243 1.00 96.94 85 THR A C 1
ATOM 657 O O . THR A 1 85 ? 20.623 -8.936 -29.019 1.00 96.94 85 THR A O 1
ATOM 660 N N . ILE A 1 86 ? 19.862 -9.243 -26.921 1.00 94.94 86 ILE A N 1
ATOM 661 C CA . ILE A 1 86 ? 21.024 -8.742 -26.189 1.00 94.94 86 ILE A CA 1
ATOM 662 C C . ILE A 1 86 ? 21.484 -9.854 -25.253 1.00 94.94 86 ILE A C 1
ATOM 664 O O . ILE A 1 86 ? 20.731 -10.285 -24.391 1.00 94.94 86 ILE A O 1
ATOM 668 N N . ASP A 1 87 ? 22.702 -10.345 -25.431 1.00 92.25 87 ASP A N 1
ATOM 669 C CA . ASP A 1 87 ? 23.200 -11.507 -24.699 1.00 92.25 87 ASP A CA 1
ATOM 670 C C . ASP A 1 87 ? 24.639 -11.291 -24.215 1.00 92.25 87 ASP A C 1
ATOM 672 O O . ASP A 1 87 ? 25.408 -10.568 -24.852 1.00 92.25 87 ASP A O 1
ATOM 676 N N . ARG A 1 88 ? 25.037 -11.960 -23.129 1.00 87.69 88 ARG A N 1
ATOM 677 C CA . ARG A 1 88 ? 26.427 -12.016 -22.621 1.00 87.69 88 ARG A CA 1
ATOM 678 C C . ARG A 1 88 ? 27.055 -10.636 -22.448 1.00 87.69 88 ARG A C 1
ATOM 680 O O . ARG A 1 88 ? 28.009 -10.280 -23.153 1.00 87.69 88 ARG A O 1
ATOM 687 N N . ASN A 1 89 ? 26.516 -9.872 -21.503 1.00 85.69 89 ASN A N 1
ATOM 688 C CA . ASN A 1 89 ? 27.002 -8.542 -21.128 1.00 85.69 89 ASN A CA 1
ATOM 689 C C . ASN A 1 89 ? 27.031 -7.534 -22.293 1.00 85.69 89 ASN A C 1
ATOM 691 O O . ASN A 1 89 ? 27.836 -6.599 -22.304 1.00 85.69 89 ASN A O 1
ATOM 695 N N . ALA A 1 90 ? 26.211 -7.752 -23.324 1.00 90.06 90 ALA A N 1
ATOM 696 C CA . ALA A 1 90 ? 26.016 -6.783 -24.391 1.00 90.06 90 ALA A CA 1
ATOM 697 C C . ALA A 1 90 ? 25.092 -5.643 -23.933 1.00 90.06 90 ALA A C 1
ATOM 699 O O . ALA A 1 90 ? 24.265 -5.820 -23.042 1.00 90.06 90 ALA A O 1
ATOM 700 N N . LYS A 1 91 ? 25.207 -4.477 -24.571 1.00 91.38 91 LYS A N 1
ATOM 701 C CA . LYS A 1 91 ? 24.428 -3.279 -24.241 1.00 91.38 91 LYS A CA 1
ATOM 702 C C . LYS A 1 91 ? 23.729 -2.717 -25.474 1.00 91.38 91 LYS A C 1
ATOM 704 O O . LYS A 1 91 ? 24.317 -2.645 -26.556 1.00 91.38 91 LYS A O 1
ATOM 709 N N . PHE A 1 92 ? 22.483 -2.299 -25.307 1.00 94.38 92 PHE A N 1
ATOM 710 C CA . PHE A 1 92 ? 21.685 -1.617 -26.322 1.00 94.38 92 PHE A CA 1
ATOM 711 C C . PHE A 1 92 ? 21.099 -0.345 -25.724 1.00 94.38 92 PHE A C 1
ATOM 713 O O . PHE A 1 92 ? 20.620 -0.376 -24.593 1.00 94.38 92 PHE A O 1
ATOM 720 N N . GLY A 1 93 ? 21.100 0.769 -26.452 1.00 92.50 93 GLY A N 1
ATOM 721 C CA . GLY A 1 93 ? 20.502 1.967 -25.881 1.00 92.50 93 GLY A CA 1
ATOM 722 C C . GLY A 1 93 ? 20.386 3.192 -26.767 1.00 92.50 93 GLY A C 1
ATOM 723 O O . GLY A 1 93 ? 20.971 3.274 -27.850 1.00 92.50 93 GLY A O 1
ATOM 724 N N . ALA A 1 94 ? 19.629 4.153 -26.248 1.00 92.94 94 ALA A N 1
ATOM 725 C CA . ALA A 1 94 ? 19.516 5.512 -26.757 1.00 92.94 94 ALA A CA 1
ATOM 726 C C . ALA A 1 94 ? 20.159 6.468 -25.751 1.00 92.94 94 ALA A C 1
ATOM 728 O O . ALA A 1 94 ? 19.935 6.352 -24.550 1.00 92.94 94 ALA A O 1
ATOM 729 N N . TYR A 1 95 ? 20.954 7.410 -26.237 1.00 89.25 95 TYR A N 1
ATOM 730 C CA . TYR A 1 95 ? 21.701 8.324 -25.385 1.00 89.25 95 TYR A CA 1
ATOM 731 C C . TYR A 1 95 ? 21.637 9.749 -25.919 1.00 89.25 95 TYR A C 1
ATOM 733 O O . TYR A 1 95 ? 21.473 9.939 -27.125 1.00 89.25 95 TYR A O 1
ATOM 741 N N . SER A 1 96 ? 21.803 10.734 -25.038 1.00 86.94 96 SER A N 1
ATOM 742 C CA . SER A 1 96 ? 22.158 12.114 -25.387 1.00 86.94 96 SER A CA 1
ATOM 743 C C . SER A 1 96 ? 21.300 12.695 -26.521 1.00 86.94 96 SER A C 1
ATOM 745 O O . SER A 1 96 ? 21.780 12.849 -27.650 1.00 86.94 96 SER A O 1
ATOM 747 N N . ALA A 1 97 ? 20.027 12.993 -26.237 1.00 88.56 97 ALA A N 1
ATOM 748 C CA . ALA A 1 97 ? 19.093 13.604 -27.190 1.00 88.56 97 ALA A CA 1
ATOM 749 C C . ALA A 1 97 ? 18.945 12.823 -28.510 1.00 88.56 97 ALA A C 1
ATOM 751 O O . ALA A 1 97 ? 19.051 13.392 -29.593 1.00 88.56 97 ALA A O 1
ATOM 752 N N . SER A 1 98 ? 18.734 11.506 -28.454 1.00 91.88 98 SER A N 1
ATOM 753 C CA . SER A 1 98 ? 18.547 10.661 -29.647 1.00 91.88 98 SER A CA 1
ATOM 754 C C . SER A 1 98 ? 17.231 9.888 -29.641 1.00 91.88 98 SER A C 1
ATOM 756 O O . SER A 1 98 ? 16.547 9.825 -28.620 1.00 91.88 98 SER A O 1
ATOM 758 N N . ASP A 1 99 ? 16.889 9.292 -30.788 1.00 95.50 99 ASP A N 1
ATOM 759 C CA . ASP A 1 99 ? 15.688 8.470 -30.965 1.00 95.50 99 ASP A CA 1
ATOM 760 C C . ASP A 1 99 ? 16.030 7.046 -31.400 1.00 95.50 99 ASP A C 1
ATOM 762 O O . ASP A 1 99 ? 16.554 6.817 -32.487 1.00 95.50 99 ASP A O 1
ATOM 766 N N . THR A 1 100 ? 15.673 6.049 -30.599 1.00 97.56 100 THR A N 1
ATOM 767 C CA . THR A 1 100 ? 15.761 4.639 -30.996 1.00 97.56 100 THR A CA 1
ATOM 768 C C . THR A 1 100 ? 14.376 4.019 -31.006 1.00 97.56 100 THR A C 1
ATOM 770 O O . THR A 1 100 ? 13.672 4.043 -30.004 1.00 97.56 100 THR A O 1
ATOM 773 N N . VAL A 1 101 ? 13.979 3.445 -32.140 1.00 98.44 101 VAL A N 1
ATOM 774 C CA . VAL A 1 101 ? 12.686 2.778 -32.321 1.00 98.44 101 VAL A CA 1
ATOM 775 C C . VAL A 1 101 ? 12.914 1.318 -32.690 1.00 98.44 101 VAL A C 1
ATOM 777 O O . VAL A 1 101 ? 13.564 1.026 -33.692 1.00 98.44 101 VAL A O 1
ATOM 780 N N . VAL A 1 102 ? 12.327 0.406 -31.924 1.00 98.62 102 VAL A N 1
ATOM 781 C CA . VAL A 1 102 ? 12.272 -1.031 -32.202 1.00 98.62 102 VAL A CA 1
ATOM 782 C C . VAL A 1 102 ? 10.825 -1.408 -32.495 1.00 98.62 102 VAL A C 1
ATOM 784 O O . VAL A 1 102 ? 9.944 -1.211 -31.665 1.00 98.62 102 VAL A O 1
ATOM 787 N N . LYS A 1 103 ? 10.560 -1.923 -33.696 1.00 98.25 103 LYS A N 1
ATOM 788 C CA . LYS A 1 103 ? 9.220 -2.355 -34.122 1.00 98.25 103 LYS A CA 1
ATOM 789 C C . LYS A 1 103 ? 8.838 -3.733 -33.590 1.00 98.25 103 LYS A C 1
ATOM 791 O O . LYS A 1 103 ? 7.654 -4.019 -33.457 1.00 98.25 103 LYS A O 1
ATOM 796 N N . GLY A 1 104 ? 9.830 -4.577 -33.319 1.00 98.00 104 GLY A N 1
ATOM 797 C CA . GLY A 1 104 ? 9.644 -5.873 -32.681 1.00 98.00 104 GLY A CA 1
ATOM 798 C C . GLY A 1 104 ? 9.788 -5.817 -31.161 1.00 98.00 104 GLY A C 1
ATOM 799 O O . GLY A 1 104 ? 9.574 -4.788 -30.520 1.00 98.00 104 GLY A O 1
ATOM 800 N N . ASN A 1 105 ? 10.182 -6.955 -30.599 1.00 98.62 105 ASN A N 1
ATOM 801 C CA . ASN A 1 105 ? 10.463 -7.124 -29.178 1.00 98.62 105 ASN A CA 1
ATOM 802 C C . ASN A 1 105 ? 11.943 -6.867 -28.869 1.00 98.62 105 ASN A C 1
ATOM 804 O O . ASN A 1 105 ? 12.802 -7.040 -29.739 1.00 98.62 105 ASN A O 1
ATOM 808 N N . ILE A 1 106 ? 12.248 -6.558 -27.608 1.00 98.38 106 ILE A N 1
ATOM 809 C CA . ILE A 1 106 ? 13.607 -6.631 -27.062 1.00 98.38 106 ILE A CA 1
ATOM 810 C C . ILE A 1 106 ? 13.691 -7.801 -26.080 1.00 98.38 106 ILE A C 1
ATOM 812 O O . ILE A 1 106 ? 12.796 -8.023 -25.269 1.00 98.38 106 ILE A O 1
ATOM 816 N N . THR A 1 107 ? 14.759 -8.587 -26.158 1.00 96.94 107 THR A N 1
ATOM 817 C CA . THR A 1 107 ? 15.060 -9.655 -25.196 1.00 96.94 107 THR A CA 1
ATOM 818 C C . THR A 1 107 ? 16.506 -9.539 -24.743 1.00 96.94 107 THR A C 1
ATOM 820 O O . THR A 1 107 ? 17.403 -9.529 -25.586 1.00 96.94 107 THR A O 1
ATOM 823 N N . ALA A 1 108 ? 16.725 -9.455 -23.433 1.00 94.38 108 ALA A N 1
ATOM 824 C CA . ALA A 1 108 ? 18.036 -9.356 -22.813 1.00 94.38 108 ALA A CA 1
ATOM 825 C C . ALA A 1 108 ? 18.289 -10.533 -21.857 1.00 94.38 108 ALA A C 1
ATOM 827 O O . ALA A 1 108 ? 17.485 -10.815 -20.970 1.00 94.38 108 ALA A O 1
ATOM 828 N N . THR A 1 109 ? 19.408 -11.229 -22.044 1.00 92.56 109 THR A N 1
ATOM 829 C CA . THR A 1 109 ? 19.792 -12.431 -21.289 1.00 92.56 109 THR A CA 1
ATOM 830 C C . THR A 1 109 ? 21.268 -12.384 -20.901 1.00 92.56 109 THR A C 1
ATOM 832 O O . THR A 1 109 ? 22.042 -11.660 -21.526 1.00 92.56 109 THR A O 1
ATOM 835 N N . ASN A 1 110 ? 21.678 -13.175 -19.903 1.00 88.50 110 ASN A N 1
ATOM 836 C CA . ASN A 1 110 ? 23.079 -13.335 -19.481 1.00 88.50 110 ASN A CA 1
ATOM 837 C C . ASN A 1 110 ? 23.817 -11.980 -19.338 1.00 88.50 110 ASN A C 1
ATOM 839 O O . ASN A 1 110 ? 24.809 -11.729 -20.028 1.00 88.50 110 ASN A O 1
ATOM 843 N N . GLY A 1 111 ? 23.272 -11.066 -18.532 1.00 85.31 111 GLY A N 1
ATOM 844 C CA . GLY A 1 111 ? 23.787 -9.714 -18.302 1.00 85.31 111 GLY A CA 1
ATOM 845 C C . GLY A 1 111 ? 23.569 -8.703 -19.425 1.00 85.31 111 GLY A C 1
ATOM 846 O O . GLY A 1 111 ? 24.225 -7.666 -19.458 1.00 85.31 111 GLY A O 1
ATOM 847 N N . GLY A 1 112 ? 22.682 -8.987 -20.380 1.00 89.94 112 GLY A N 1
ATOM 848 C CA . GLY A 1 112 ? 22.279 -8.012 -21.390 1.00 89.94 112 GLY A CA 1
ATOM 849 C C . GLY A 1 112 ? 21.617 -6.775 -20.768 1.00 89.94 112 GLY A C 1
ATOM 850 O O . GLY A 1 112 ? 20.678 -6.898 -19.988 1.00 89.94 112 GLY A O 1
ATOM 851 N N . THR A 1 113 ? 22.068 -5.580 -21.148 1.00 91.12 113 THR A N 1
ATOM 852 C CA . THR A 1 113 ? 21.583 -4.308 -20.587 1.00 91.12 113 THR A CA 1
ATOM 853 C C . THR A 1 113 ? 20.887 -3.454 -21.644 1.00 91.12 113 THR A C 1
ATOM 855 O O . THR A 1 113 ? 21.367 -3.326 -22.777 1.00 91.12 113 THR A O 1
ATOM 858 N N . ILE A 1 114 ? 19.788 -2.812 -21.253 1.00 95.38 114 ILE A N 1
ATOM 859 C CA . ILE A 1 114 ? 19.102 -1.772 -22.021 1.00 95.38 114 ILE A CA 1
ATOM 860 C C . ILE A 1 114 ? 19.277 -0.447 -21.278 1.00 95.38 114 ILE A C 1
ATOM 862 O O . ILE A 1 114 ? 18.979 -0.367 -20.091 1.00 95.38 114 ILE A O 1
ATOM 866 N N . ALA A 1 115 ? 19.748 0.592 -21.963 1.00 93.12 115 ALA A N 1
ATOM 867 C CA . ALA A 1 115 ? 19.951 1.903 -21.354 1.00 93.12 115 ALA A CA 1
ATOM 868 C C . ALA A 1 115 ? 19.336 3.030 -22.190 1.00 93.12 115 ALA A C 1
ATOM 870 O O . ALA A 1 115 ? 19.474 3.066 -23.414 1.00 93.12 115 ALA A O 1
ATOM 871 N N . VAL A 1 116 ? 18.680 3.965 -21.514 1.00 94.31 116 VAL A N 1
ATOM 872 C CA . VAL A 1 116 ? 18.140 5.195 -22.089 1.00 94.31 116 VAL A CA 1
ATOM 873 C C . VAL A 1 116 ? 18.619 6.343 -21.216 1.00 94.31 116 VAL A C 1
ATOM 875 O O . VAL A 1 116 ? 18.167 6.465 -20.082 1.00 94.31 116 VAL A O 1
ATOM 878 N N . TRP A 1 117 ? 19.585 7.129 -21.691 1.00 90.69 117 TRP A N 1
ATOM 879 C CA . TRP A 1 117 ? 20.319 8.017 -20.787 1.00 90.69 117 TRP A CA 1
ATOM 880 C C . TRP A 1 117 ? 20.629 9.403 -21.367 1.00 90.69 117 TRP A C 1
ATOM 882 O O . TRP A 1 117 ? 21.141 9.528 -22.481 1.00 90.69 117 TRP A O 1
ATOM 892 N N . ASN A 1 118 ? 20.412 10.431 -20.545 1.00 85.06 118 ASN A N 1
ATOM 893 C CA . ASN A 1 118 ? 20.635 11.864 -20.780 1.00 85.06 118 ASN A CA 1
ATOM 894 C C . ASN A 1 118 ? 19.782 12.571 -21.826 1.00 85.06 118 ASN A C 1
ATOM 896 O O . ASN A 1 118 ? 19.600 12.109 -22.957 1.00 85.06 118 ASN A O 1
ATOM 900 N N . SER A 1 119 ? 19.500 13.831 -21.490 1.00 85.94 119 SER A N 1
ATOM 901 C CA . SER A 1 119 ? 19.135 14.893 -22.423 1.00 85.94 119 SER A CA 1
ATOM 902 C C . SER A 1 119 ? 17.963 14.489 -23.297 1.00 85.94 119 SER A C 1
ATOM 904 O O . SER A 1 119 ? 18.031 14.550 -24.522 1.00 85.94 119 SER A O 1
ATOM 906 N N . ASP A 1 120 ? 16.906 14.002 -22.648 1.00 89.00 120 ASP A N 1
ATOM 907 C CA . ASP A 1 120 ? 15.664 13.601 -23.293 1.00 89.00 120 ASP A CA 1
ATOM 908 C C . ASP A 1 120 ? 15.871 12.534 -24.387 1.00 89.00 120 ASP A C 1
ATOM 910 O O . ASP A 1 120 ? 15.189 12.544 -25.416 1.00 89.00 120 ASP A O 1
ATOM 914 N N . ALA A 1 121 ? 16.818 11.604 -24.214 1.00 92.50 121 ALA A N 1
ATOM 915 C CA . ALA A 1 121 ? 16.930 10.446 -25.098 1.00 92.50 121 ALA A CA 1
ATOM 916 C C . ALA A 1 121 ? 15.632 9.625 -25.072 1.00 92.50 121 ALA A C 1
ATOM 918 O O . ALA A 1 121 ? 14.968 9.514 -24.041 1.00 92.50 121 ALA A O 1
ATOM 919 N N . ILE A 1 122 ? 15.259 9.049 -26.215 1.00 96.62 122 ILE A N 1
ATOM 920 C CA . ILE A 1 122 ? 14.017 8.290 -26.361 1.00 96.62 122 ILE A CA 1
ATOM 921 C C . ILE A 1 122 ? 14.325 6.889 -26.877 1.00 96.62 122 ILE A C 1
ATOM 923 O O . ILE A 1 122 ? 14.902 6.716 -27.954 1.00 96.62 122 ILE A O 1
ATOM 927 N N . LEU A 1 123 ? 13.859 5.881 -26.141 1.00 98.25 123 LEU A N 1
ATOM 928 C CA . LEU A 1 123 ? 13.715 4.515 -26.631 1.00 98.25 123 LEU A CA 1
ATOM 929 C C . LEU A 1 123 ? 12.231 4.173 -26.739 1.00 98.25 123 LEU A C 1
ATOM 931 O O . LEU A 1 123 ? 11.504 4.214 -25.751 1.00 98.25 123 LEU A O 1
ATOM 935 N N . LYS A 1 124 ? 11.795 3.778 -27.932 1.00 98.56 124 LYS A N 1
ATOM 936 C CA . LYS A 1 124 ? 10.455 3.253 -28.180 1.00 98.56 124 LYS A CA 1
ATOM 937 C C . LYS A 1 124 ? 10.523 1.809 -28.653 1.00 98.56 124 LYS A C 1
ATOM 939 O O . LYS A 1 124 ? 11.218 1.510 -29.620 1.00 98.56 124 LYS A O 1
ATOM 944 N N . VAL A 1 125 ? 9.748 0.939 -28.023 1.00 98.75 125 VAL A N 1
ATOM 945 C CA . VAL A 1 125 ? 9.571 -0.464 -28.399 1.00 98.75 125 VAL A CA 1
ATOM 946 C C . VAL A 1 125 ? 8.091 -0.674 -28.685 1.00 98.75 125 VAL A C 1
ATOM 948 O O . VAL A 1 125 ? 7.274 -0.445 -27.805 1.00 98.75 125 VAL A O 1
ATOM 951 N N . ASP A 1 126 ? 7.716 -1.064 -29.902 1.00 98.56 126 ASP A N 1
ATOM 952 C CA . ASP A 1 126 ? 6.303 -1.321 -30.232 1.00 98.56 126 ASP A CA 1
ATOM 953 C C . ASP A 1 126 ? 5.824 -2.668 -29.640 1.00 98.56 126 ASP A C 1
ATOM 955 O O . ASP A 1 126 ? 4.631 -2.840 -29.403 1.00 98.56 126 ASP A O 1
ATOM 959 N N . GLY A 1 127 ? 6.745 -3.611 -29.396 1.00 98.44 127 GLY A N 1
ATOM 960 C CA . GLY A 1 127 ? 6.481 -4.912 -28.776 1.00 98.44 127 GLY A CA 1
ATOM 961 C C . GLY A 1 127 ? 6.838 -4.999 -27.285 1.00 98.44 127 GLY A C 1
ATOM 962 O O . GLY A 1 127 ? 6.858 -4.006 -26.559 1.00 98.44 127 GLY A O 1
ATOM 963 N N . ASN A 1 128 ? 7.129 -6.221 -26.841 1.00 98.69 128 ASN A N 1
ATOM 964 C CA . ASN A 1 128 ? 7.481 -6.556 -25.461 1.00 98.69 128 ASN A CA 1
ATOM 965 C C . ASN A 1 128 ? 8.972 -6.338 -25.176 1.00 98.69 128 ASN A C 1
ATOM 967 O O . ASN A 1 128 ? 9.816 -6.446 -26.073 1.00 98.69 128 ASN A O 1
ATOM 971 N N . VAL A 1 129 ? 9.299 -6.142 -23.901 1.00 98.31 129 VAL A N 1
ATOM 972 C CA . VAL A 1 129 ? 10.670 -6.144 -23.382 1.00 98.31 129 VAL A CA 1
ATOM 973 C C . VAL A 1 129 ? 10.801 -7.244 -22.329 1.00 98.31 129 VAL A C 1
ATOM 975 O O . VAL A 1 129 ? 10.052 -7.264 -21.360 1.00 98.31 129 VAL A O 1
ATOM 978 N N . ASN A 1 130 ? 11.752 -8.160 -22.515 1.00 96.69 130 ASN A N 1
ATOM 979 C CA . ASN A 1 130 ? 12.003 -9.267 -21.586 1.00 96.69 130 ASN A CA 1
ATOM 980 C C . ASN A 1 130 ? 13.459 -9.240 -21.108 1.00 96.69 130 ASN A C 1
ATOM 982 O O . ASN A 1 130 ? 14.363 -9.244 -21.945 1.00 96.69 130 ASN A O 1
ATOM 986 N N . LEU A 1 131 ? 13.686 -9.265 -19.795 1.00 94.62 131 LEU A N 1
ATOM 987 C CA . LEU A 1 131 ? 15.003 -9.386 -19.168 1.00 94.62 131 LEU A CA 1
ATOM 988 C C . LEU A 1 131 ? 15.021 -10.633 -18.275 1.00 94.62 131 LEU A C 1
ATOM 990 O O . LEU A 1 131 ? 14.099 -10.833 -17.488 1.00 94.62 131 LEU A O 1
ATOM 994 N N . SER A 1 132 ? 16.031 -11.496 -18.412 1.00 89.06 132 SER A N 1
ATOM 995 C CA . SER A 1 132 ? 16.057 -12.783 -17.694 1.00 89.06 132 SER A CA 1
ATOM 996 C C . SER A 1 132 ? 17.448 -13.204 -17.197 1.00 89.06 132 SER A C 1
ATOM 998 O O . SER A 1 132 ? 17.946 -14.260 -17.601 1.00 89.06 132 SER A O 1
ATOM 1000 N N . ASP A 1 133 ? 18.088 -12.379 -16.367 1.00 86.12 133 ASP A N 1
ATOM 1001 C CA . ASP A 1 133 ? 19.393 -12.641 -15.737 1.00 86.12 133 ASP A CA 1
ATOM 1002 C C . ASP A 1 133 ? 19.698 -11.630 -14.617 1.00 86.12 133 ASP A C 1
ATOM 1004 O O . ASP A 1 133 ? 19.242 -10.492 -14.701 1.00 86.12 133 ASP A O 1
ATOM 1008 N N . GLU A 1 134 ? 20.535 -12.008 -13.643 1.00 76.19 134 GLU A N 1
ATOM 1009 C CA . GLU A 1 134 ? 20.829 -11.219 -12.433 1.00 76.19 134 GLU A CA 1
ATOM 1010 C C . GLU A 1 134 ? 21.575 -9.907 -12.710 1.00 76.19 134 GLU A C 1
ATOM 1012 O O . GLU A 1 134 ? 21.600 -9.003 -11.882 1.00 76.19 134 GLU A O 1
ATOM 1017 N N . ASN A 1 135 ? 22.171 -9.784 -13.898 1.00 78.06 135 ASN A N 1
ATOM 1018 C CA . ASN A 1 135 ? 22.824 -8.561 -14.362 1.00 78.06 135 ASN A CA 1
ATOM 1019 C C . ASN A 1 135 ? 22.034 -7.874 -15.490 1.00 78.06 135 ASN A C 1
ATOM 1021 O O . ASN A 1 135 ? 22.530 -6.942 -16.130 1.00 78.06 135 ASN A O 1
ATOM 1025 N N . GLY A 1 136 ? 20.831 -8.366 -15.797 1.00 80.12 136 GLY A N 1
ATOM 1026 C CA . GLY A 1 136 ? 19.935 -7.755 -16.767 1.00 80.12 136 GLY A CA 1
ATOM 1027 C C . GLY A 1 136 ? 19.319 -6.486 -16.191 1.00 80.12 136 GLY A C 1
ATOM 1028 O O . GLY A 1 136 ? 18.591 -6.551 -15.210 1.00 80.12 136 GLY A O 1
ATOM 1029 N N . ILE A 1 137 ? 19.586 -5.334 -16.807 1.00 85.88 137 ILE A N 1
ATOM 1030 C CA . ILE A 1 137 ? 19.092 -4.038 -16.319 1.00 85.88 137 ILE A CA 1
ATOM 1031 C C . ILE A 1 137 ? 18.396 -3.291 -17.456 1.00 85.88 137 ILE A C 1
ATOM 1033 O O . ILE A 1 137 ? 18.939 -3.190 -18.561 1.00 85.88 137 ILE A O 1
ATOM 1037 N N . LEU A 1 138 ? 17.210 -2.747 -17.175 1.00 94.19 138 LEU A N 1
ATOM 1038 C CA . LEU A 1 138 ? 16.613 -1.650 -17.935 1.00 94.19 138 LEU A CA 1
ATOM 1039 C C . LEU A 1 138 ? 16.813 -0.351 -17.149 1.00 94.19 138 LEU A C 1
ATOM 1041 O O . LEU A 1 138 ? 16.212 -0.157 -16.098 1.00 94.19 138 LEU A O 1
ATOM 1045 N N . SER A 1 139 ? 17.664 0.527 -17.665 1.00 94.31 139 SER A N 1
ATOM 1046 C CA . SER A 1 139 ? 18.089 1.749 -16.983 1.00 94.31 139 SER A CA 1
ATOM 1047 C C . SER A 1 139 ? 17.617 2.980 -17.755 1.00 94.31 139 SER A C 1
ATOM 1049 O O . SER A 1 139 ? 17.943 3.131 -18.936 1.00 94.31 139 SER A O 1
ATOM 1051 N N . VAL A 1 140 ? 16.818 3.840 -17.117 1.00 96.19 140 VAL A N 1
ATOM 1052 C CA . VAL A 1 140 ? 16.265 5.068 -17.711 1.00 96.19 140 VAL A CA 1
ATOM 1053 C C . VAL A 1 140 ? 16.651 6.265 -16.840 1.00 96.19 140 VAL A C 1
ATOM 1055 O O . VAL A 1 140 ? 16.155 6.398 -15.725 1.00 96.19 140 VAL A O 1
ATOM 1058 N N . GLY A 1 141 ? 17.523 7.141 -17.340 1.00 93.56 141 GLY A N 1
ATOM 1059 C CA . GLY A 1 141 ? 18.110 8.236 -16.555 1.00 93.56 141 GLY A CA 1
ATOM 1060 C C . GLY A 1 141 ? 18.431 9.495 -17.353 1.00 93.56 141 GLY A C 1
ATOM 1061 O O . GLY A 1 141 ? 18.268 9.558 -18.575 1.00 93.56 141 GLY A O 1
ATOM 1062 N N . GLY A 1 142 ? 18.882 10.534 -16.658 1.00 89.25 142 GLY A N 1
ATOM 1063 C CA . GLY A 1 142 ? 19.201 11.842 -17.217 1.00 89.25 142 GLY A CA 1
ATOM 1064 C C . GLY A 1 142 ? 18.046 12.500 -17.977 1.00 89.25 142 GLY A C 1
ATOM 1065 O O . GLY A 1 142 ? 18.261 13.002 -19.079 1.00 89.25 142 GLY A O 1
ATOM 1066 N N . ARG A 1 143 ? 16.829 12.501 -17.415 1.00 92.00 143 ARG A N 1
ATOM 1067 C CA . ARG A 1 143 ? 15.601 13.034 -18.044 1.00 92.00 143 ARG A CA 1
ATOM 1068 C C . ARG A 1 143 ? 15.220 12.342 -19.353 1.00 92.00 143 ARG A C 1
ATOM 1070 O O . ARG A 1 143 ? 14.759 12.983 -20.288 1.00 92.00 143 ARG A O 1
ATOM 1077 N N . SER A 1 144 ? 15.434 11.036 -19.450 1.00 94.25 144 SER A N 1
ATOM 1078 C CA . SER A 1 144 ? 15.139 10.272 -20.669 1.00 94.25 144 SER A CA 1
ATOM 1079 C C . SER A 1 144 ? 13.753 9.635 -20.648 1.00 94.25 144 SER A C 1
ATOM 1081 O O . SER A 1 144 ? 13.080 9.610 -19.621 1.00 94.25 144 SER A O 1
ATOM 1083 N N . ASN A 1 145 ? 13.326 9.093 -21.792 1.00 97.50 145 ASN A N 1
ATOM 1084 C CA . ASN A 1 145 ? 12.020 8.464 -21.956 1.00 97.50 145 ASN A CA 1
ATOM 1085 C C . ASN A 1 145 ? 12.136 7.043 -22.526 1.00 97.50 145 ASN A C 1
ATOM 1087 O O . ASN A 1 145 ? 12.642 6.846 -23.635 1.00 97.50 145 ASN A O 1
ATOM 1091 N N . ALA A 1 146 ? 11.593 6.059 -21.810 1.00 98.31 146 ALA A N 1
ATOM 1092 C CA . ALA A 1 146 ? 11.400 4.699 -22.307 1.00 98.31 146 ALA A CA 1
ATOM 1093 C C . ALA A 1 146 ? 9.906 4.412 -22.518 1.00 98.31 146 ALA A C 1
ATOM 1095 O O . ALA A 1 146 ? 9.102 4.527 -21.597 1.00 98.31 146 ALA A O 1
ATOM 1096 N N . LEU A 1 147 ? 9.534 4.030 -23.739 1.00 98.56 147 LEU A N 1
ATOM 1097 C CA . LEU A 1 147 ? 8.156 3.785 -24.165 1.00 98.56 147 LEU A CA 1
ATOM 1098 C C . LEU A 1 147 ? 8.031 2.338 -24.653 1.00 98.56 147 LEU A C 1
ATOM 1100 O O . LEU A 1 147 ? 8.495 2.014 -25.746 1.00 98.56 147 LEU A O 1
ATOM 1104 N N . ILE A 1 148 ? 7.397 1.473 -23.867 1.00 98.75 148 ILE A N 1
ATOM 1105 C CA . ILE A 1 148 ? 7.178 0.058 -24.180 1.00 98.75 148 ILE A CA 1
ATOM 1106 C C . ILE A 1 148 ? 5.701 -0.135 -24.535 1.00 98.75 148 ILE A C 1
ATOM 1108 O O . ILE A 1 148 ? 4.818 0.063 -23.707 1.00 98.75 148 ILE A O 1
ATOM 1112 N N . GLY A 1 149 ? 5.423 -0.488 -25.788 1.00 98.50 149 GLY A N 1
ATOM 1113 C CA . GLY A 1 149 ? 4.074 -0.671 -26.325 1.00 98.50 149 GLY A CA 1
ATOM 1114 C C . GLY A 1 149 ? 3.428 -2.007 -25.957 1.00 98.50 149 GLY A C 1
ATOM 1115 O O . GLY A 1 149 ? 2.209 -2.129 -26.051 1.00 98.50 149 GLY A O 1
ATOM 1116 N N . GLY A 1 150 ? 4.227 -2.993 -25.545 1.00 98.56 150 GLY A N 1
ATOM 1117 C CA . GLY A 1 150 ? 3.770 -4.281 -25.033 1.00 98.56 150 GLY A CA 1
ATOM 1118 C C . GLY A 1 150 ? 3.986 -4.435 -23.528 1.00 98.56 150 GLY A C 1
ATOM 1119 O O . GLY A 1 150 ? 3.889 -3.473 -22.766 1.00 98.56 150 GLY A O 1
ATOM 1120 N N . ASN A 1 151 ? 4.288 -5.664 -23.116 1.00 98.69 151 ASN A N 1
ATOM 1121 C CA . ASN A 1 151 ? 4.563 -6.030 -21.728 1.00 98.69 151 ASN A CA 1
ATOM 1122 C C . ASN A 1 151 ? 6.045 -5.842 -21.371 1.00 98.69 151 ASN A C 1
ATOM 1124 O O . ASN A 1 151 ? 6.919 -5.922 -22.243 1.00 98.69 151 ASN A O 1
ATOM 1128 N N . LEU A 1 152 ? 6.316 -5.678 -20.076 1.00 98.06 152 LEU A N 1
ATOM 1129 C CA . LEU A 1 152 ? 7.654 -5.772 -19.493 1.00 98.06 152 LEU A CA 1
ATOM 1130 C C . LEU A 1 152 ? 7.733 -7.019 -18.607 1.00 98.06 152 LEU A C 1
ATOM 1132 O O . LEU A 1 152 ? 6.912 -7.206 -17.716 1.00 98.06 152 LEU A O 1
ATOM 1136 N N . THR A 1 153 ? 8.735 -7.862 -18.824 1.00 96.50 153 THR A N 1
ATOM 1137 C CA . THR A 1 153 ? 8.970 -9.042 -17.986 1.00 96.50 153 THR A CA 1
ATOM 1138 C C . THR A 1 153 ? 10.388 -9.015 -17.434 1.00 96.50 153 THR A C 1
ATOM 1140 O O . THR A 1 153 ? 11.345 -8.932 -18.206 1.00 96.50 153 THR A O 1
ATOM 1143 N N . LEU A 1 154 ? 10.517 -9.113 -16.110 1.00 95.06 154 LEU A N 1
ATOM 1144 C CA . LEU A 1 154 ? 11.783 -9.196 -15.380 1.00 95.06 154 LEU A CA 1
ATOM 1145 C C . LEU A 1 154 ? 11.847 -10.541 -14.656 1.00 95.06 154 LEU A C 1
ATOM 1147 O O . LEU A 1 154 ? 10.967 -10.851 -13.855 1.00 95.06 154 LEU A O 1
ATOM 1151 N N . ASN A 1 155 ? 12.882 -11.332 -14.924 1.00 92.25 155 ASN A N 1
ATOM 1152 C CA . ASN A 1 155 ? 13.090 -12.645 -14.317 1.00 92.25 155 ASN A CA 1
ATOM 1153 C C . ASN A 1 155 ? 14.558 -12.844 -13.911 1.00 92.25 155 ASN A C 1
ATOM 1155 O O . ASN A 1 155 ? 15.455 -12.228 -14.487 1.00 92.25 155 ASN A O 1
ATOM 1159 N N . ASN A 1 156 ? 14.800 -13.799 -13.010 1.00 88.56 156 ASN A N 1
ATOM 1160 C CA . ASN A 1 156 ? 16.132 -14.290 -12.630 1.00 88.56 156 ASN A CA 1
ATOM 1161 C C . ASN A 1 156 ? 17.105 -13.199 -12.138 1.00 88.56 156 ASN A C 1
ATOM 1163 O O . ASN A 1 156 ? 18.261 -13.214 -12.543 1.00 88.56 156 ASN A O 1
ATOM 1167 N N . GLY A 1 157 ? 16.666 -12.265 -11.296 1.00 84.00 157 GLY A N 1
ATOM 1168 C CA . GLY A 1 157 ? 17.480 -11.171 -10.749 1.00 84.00 157 GLY A CA 1
ATOM 1169 C C . GLY A 1 157 ? 17.578 -9.909 -11.626 1.00 84.00 157 GLY A C 1
ATOM 1170 O O . GLY A 1 157 ? 18.330 -8.999 -11.288 1.00 84.00 157 GLY A O 1
ATOM 1171 N N . ALA A 1 158 ? 16.849 -9.830 -12.745 1.00 90.44 158 ALA A N 1
ATOM 1172 C CA . ALA A 1 158 ? 16.810 -8.632 -13.579 1.00 90.44 158 ALA A CA 1
ATOM 1173 C C . ALA A 1 158 ? 16.160 -7.437 -12.860 1.00 90.44 158 ALA A C 1
ATOM 1175 O O . ALA A 1 158 ? 15.170 -7.589 -12.149 1.00 90.44 158 ALA A O 1
ATOM 1176 N N . SER A 1 159 ? 16.642 -6.221 -13.106 1.00 91.19 159 SER A N 1
ATOM 1177 C CA . SER A 1 159 ? 16.118 -5.008 -12.468 1.00 91.19 159 SER A CA 1
ATOM 1178 C C . SER A 1 159 ? 15.721 -3.924 -13.466 1.00 91.19 159 SER A C 1
ATOM 1180 O O . SER A 1 159 ? 16.109 -3.919 -14.639 1.00 91.19 159 SER A O 1
ATOM 1182 N N . THR A 1 160 ? 14.885 -2.997 -13.005 1.00 95.12 160 THR A N 1
ATOM 1183 C CA . THR A 1 160 ? 14.557 -1.766 -13.726 1.00 95.12 160 THR A CA 1
ATOM 1184 C C . THR A 1 160 ? 14.737 -0.567 -12.812 1.00 95.12 160 THR A C 1
ATOM 1186 O O . THR A 1 160 ? 14.251 -0.569 -11.682 1.00 95.12 160 THR A O 1
ATOM 1189 N N . GLU A 1 161 ? 15.388 0.470 -13.327 1.00 95.69 161 GLU A N 1
ATOM 1190 C CA . GLU A 1 161 ? 15.556 1.748 -12.642 1.00 95.69 161 GLU A CA 1
ATOM 1191 C C . GLU A 1 161 ? 15.084 2.910 -13.525 1.00 95.69 161 GLU A C 1
ATOM 1193 O O . GLU A 1 161 ? 15.389 2.977 -14.720 1.00 95.69 161 GLU A O 1
ATOM 1198 N N . VAL A 1 162 ? 14.335 3.835 -12.925 1.00 97.69 162 VAL A N 1
ATOM 1199 C CA . VAL A 1 162 ? 13.914 5.098 -13.539 1.00 97.69 162 VAL A CA 1
ATOM 1200 C C . VAL A 1 162 ? 14.342 6.230 -12.614 1.00 97.69 162 VAL A C 1
ATOM 1202 O O . VAL A 1 162 ? 13.848 6.335 -11.490 1.00 97.69 162 VAL A O 1
ATOM 1205 N N . VAL A 1 163 ? 15.298 7.036 -13.067 1.00 95.62 163 VAL A N 1
ATOM 1206 C CA . VAL A 1 163 ? 16.051 7.970 -12.218 1.00 95.62 163 VAL A CA 1
ATOM 1207 C C . VAL A 1 163 ? 16.248 9.333 -12.883 1.00 95.62 163 VAL A C 1
ATOM 1209 O O . VAL A 1 163 ? 15.965 9.510 -14.070 1.00 95.62 163 VAL A O 1
ATOM 1212 N N . GLU A 1 164 ? 16.752 10.309 -12.128 1.00 92.94 164 GLU A N 1
ATOM 1213 C CA . GLU A 1 164 ? 17.152 11.630 -12.624 1.00 92.94 164 GLU A CA 1
ATOM 1214 C C . GLU A 1 164 ? 16.077 12.361 -13.463 1.00 92.94 164 GLU A C 1
ATOM 1216 O O . GLU A 1 164 ? 16.364 12.937 -14.518 1.00 92.94 164 GLU A O 1
ATOM 1221 N N . GLY A 1 165 ? 14.820 12.350 -13.010 1.00 94.69 165 GLY A N 1
ATOM 1222 C CA . GLY A 1 165 ? 13.708 13.033 -13.678 1.00 94.69 165 GLY A CA 1
ATOM 1223 C C . GLY A 1 165 ? 13.239 12.366 -14.971 1.00 94.69 165 GLY A C 1
ATOM 1224 O O . GLY A 1 165 ? 12.714 13.045 -15.855 1.00 94.69 165 GLY A O 1
ATOM 1225 N N . SER A 1 166 ? 13.478 11.064 -15.114 1.00 96.94 166 SER A N 1
ATOM 1226 C CA . SER A 1 166 ? 13.137 10.307 -16.320 1.00 96.94 166 SER A CA 1
ATOM 1227 C C . SER A 1 166 ? 11.713 9.762 -16.290 1.00 96.94 166 SER A C 1
ATOM 1229 O O . SER A 1 166 ? 11.057 9.714 -15.247 1.00 96.94 166 SER A O 1
ATOM 1231 N N . VAL A 1 167 ? 11.237 9.325 -17.455 1.00 98.38 167 VAL A N 1
ATOM 1232 C CA . VAL A 1 167 ? 9.898 8.764 -17.628 1.00 98.38 167 VAL A CA 1
ATOM 1233 C C . VAL A 1 167 ? 9.974 7.373 -18.242 1.00 98.38 167 VAL A C 1
ATOM 1235 O O . VAL A 1 167 ? 10.616 7.153 -19.272 1.00 98.38 167 VAL A O 1
ATOM 1238 N N . MET A 1 168 ? 9.254 6.431 -17.645 1.00 98.62 168 MET A N 1
ATOM 1239 C CA . MET A 1 168 ? 8.998 5.123 -18.235 1.00 98.62 168 MET A CA 1
ATOM 1240 C C . MET A 1 168 ? 7.498 4.900 -18.404 1.00 98.62 168 MET A C 1
ATOM 1242 O O . MET A 1 168 ? 6.705 5.144 -17.499 1.00 98.62 168 MET A O 1
ATOM 1246 N N . THR A 1 169 ? 7.096 4.383 -19.558 1.00 98.75 169 THR A N 1
ATOM 1247 C CA . THR A 1 169 ? 5.721 3.946 -19.800 1.00 98.75 169 THR A CA 1
ATOM 1248 C C . THR A 1 169 ? 5.728 2.540 -20.369 1.00 98.75 169 THR A C 1
ATOM 1250 O O . THR A 1 169 ? 6.376 2.286 -21.383 1.00 98.75 169 THR A O 1
ATOM 1253 N N . VAL A 1 170 ? 4.970 1.645 -19.743 1.00 98.81 170 VAL A N 1
ATOM 1254 C CA . VAL A 1 170 ? 4.650 0.314 -20.259 1.00 98.81 170 VAL A CA 1
ATOM 1255 C C . VAL A 1 170 ? 3.157 0.286 -20.536 1.00 98.81 170 VAL A C 1
ATOM 1257 O O . VAL A 1 170 ? 2.370 0.514 -19.629 1.00 98.81 170 VAL A O 1
ATOM 1260 N N . ALA A 1 171 ? 2.750 0.056 -21.780 1.00 98.69 171 ALA A N 1
ATOM 1261 C CA . ALA A 1 171 ? 1.335 0.052 -22.146 1.00 98.69 171 ALA A CA 1
ATOM 1262 C C . ALA A 1 171 ? 0.613 -1.237 -21.716 1.00 98.69 171 ALA A C 1
ATOM 1264 O O . ALA A 1 171 ? -0.600 -1.217 -21.531 1.00 98.69 171 ALA A O 1
ATOM 1265 N N . GLY A 1 172 ? 1.346 -2.348 -21.599 1.00 98.44 172 GLY A N 1
ATOM 1266 C CA . GLY A 1 172 ? 0.827 -3.640 -21.165 1.00 98.44 172 GLY A CA 1
ATOM 1267 C C . GLY A 1 172 ? 1.097 -3.953 -19.693 1.00 98.44 172 GLY A C 1
ATOM 1268 O O . GLY A 1 172 ? 1.323 -3.066 -18.869 1.00 98.44 172 GLY A O 1
ATOM 1269 N N . ASN A 1 173 ? 1.085 -5.249 -19.389 1.00 98.62 173 ASN A N 1
ATOM 1270 C CA . ASN A 1 173 ? 1.342 -5.768 -18.049 1.00 98.62 173 ASN A CA 1
ATOM 1271 C C . ASN A 1 173 ? 2.838 -5.771 -17.729 1.00 98.62 173 ASN A C 1
ATOM 1273 O O . ASN A 1 173 ? 3.687 -5.854 -18.628 1.00 98.62 173 ASN A O 1
ATOM 1277 N N . VAL A 1 174 ? 3.142 -5.746 -16.435 1.00 98.31 174 VAL A N 1
ATOM 1278 C CA . VAL A 1 174 ? 4.494 -5.918 -15.916 1.00 98.31 174 VAL A CA 1
ATOM 1279 C C . VAL A 1 174 ? 4.541 -7.100 -14.961 1.00 98.31 174 VAL A C 1
ATOM 1281 O O . VAL A 1 174 ? 3.864 -7.106 -13.937 1.00 98.31 174 VAL A O 1
ATOM 1284 N N . ASP A 1 175 ? 5.378 -8.078 -15.297 1.00 96.81 175 ASP A N 1
ATOM 1285 C CA . ASP A 1 175 ? 5.566 -9.302 -14.522 1.00 96.81 175 ASP A CA 1
ATOM 1286 C C . ASP A 1 175 ? 7.011 -9.393 -14.031 1.00 96.81 175 ASP A C 1
ATOM 1288 O O . ASP A 1 175 ? 7.956 -9.378 -14.824 1.00 96.81 175 ASP A O 1
ATOM 1292 N N . VAL A 1 176 ? 7.181 -9.502 -12.717 1.00 93.00 176 VAL A N 1
ATOM 1293 C CA . VAL A 1 176 ? 8.480 -9.547 -12.045 1.00 93.00 176 VAL A CA 1
ATOM 1294 C C . VAL A 1 176 ? 8.557 -10.807 -11.182 1.00 93.00 176 VAL A C 1
ATOM 1296 O O . VAL A 1 176 ? 7.686 -11.033 -10.341 1.00 93.00 176 VAL A O 1
ATOM 1299 N N . SER A 1 177 ? 9.586 -11.639 -11.375 1.00 88.00 177 SER A N 1
ATOM 1300 C CA . SER A 1 177 ? 9.779 -12.868 -10.584 1.00 88.00 177 SER A CA 1
ATOM 1301 C C . SER A 1 177 ? 11.245 -13.214 -10.287 1.00 88.00 177 SER A C 1
ATOM 1303 O O . SER A 1 177 ? 12.132 -12.894 -11.076 1.00 88.00 177 SER A O 1
ATOM 1305 N N . SER A 1 178 ? 11.494 -13.925 -9.181 1.00 81.50 178 SER A N 1
ATOM 1306 C CA . SER A 1 178 ? 12.828 -14.393 -8.761 1.00 81.50 178 SER A CA 1
ATOM 1307 C C . SER A 1 178 ? 13.803 -13.275 -8.347 1.00 81.50 178 SER A C 1
ATOM 1309 O O . SER A 1 178 ? 14.835 -13.085 -8.989 1.00 81.50 178 SER A O 1
ATOM 1311 N N . SER A 1 179 ? 13.497 -12.571 -7.248 1.00 77.62 179 SER A N 1
ATOM 1312 C CA . SER A 1 179 ? 14.404 -11.624 -6.560 1.00 77.62 179 SER A CA 1
ATOM 1313 C C . SER A 1 179 ? 14.912 -10.444 -7.394 1.00 77.62 179 SER A C 1
ATOM 1315 O O . SER A 1 179 ? 16.103 -10.147 -7.432 1.00 77.62 179 SER A O 1
ATOM 1317 N N . ASN A 1 180 ? 13.982 -9.724 -8.007 1.00 82.31 180 ASN A N 1
ATOM 1318 C CA . ASN A 1 180 ? 14.216 -8.527 -8.813 1.00 82.31 180 ASN A CA 1
ATOM 1319 C C . ASN A 1 180 ? 13.857 -7.235 -8.061 1.00 82.31 180 ASN A C 1
ATOM 1321 O O . ASN A 1 180 ? 13.302 -7.249 -6.955 1.00 82.31 180 ASN A O 1
ATOM 1325 N N . SER A 1 181 ? 14.078 -6.095 -8.716 1.00 86.88 181 SER A N 1
ATOM 1326 C CA . SER A 1 181 ? 13.570 -4.801 -8.261 1.00 86.88 181 SER A CA 1
ATOM 1327 C C . SER A 1 181 ? 13.070 -3.920 -9.405 1.00 86.88 181 SER A C 1
ATOM 1329 O O . SER A 1 181 ? 13.615 -3.917 -10.511 1.00 86.88 181 SER A O 1
ATOM 1331 N N . ILE A 1 182 ? 12.032 -3.138 -9.107 1.00 95.19 182 ILE A N 1
ATOM 1332 C CA . ILE A 1 182 ? 11.672 -1.935 -9.858 1.00 95.19 182 ILE A CA 1
ATOM 1333 C C . ILE A 1 182 ? 11.863 -0.745 -8.923 1.00 95.19 182 ILE A C 1
ATOM 1335 O O . ILE A 1 182 ? 11.221 -0.665 -7.872 1.00 95.19 182 ILE A O 1
ATOM 1339 N N . GLU A 1 183 ? 12.731 0.180 -9.319 1.00 95.62 183 GLU A N 1
ATOM 1340 C CA . GLU A 1 183 ? 13.023 1.396 -8.566 1.00 95.62 183 GLU A CA 1
ATOM 1341 C C . GLU A 1 183 ? 12.716 2.643 -9.389 1.00 95.62 183 GLU A C 1
ATOM 1343 O O . GLU A 1 183 ? 13.220 2.823 -10.496 1.00 95.62 183 GLU A O 1
ATOM 1348 N N . ILE A 1 184 ? 11.893 3.525 -8.832 1.00 97.69 184 ILE A N 1
ATOM 1349 C CA . ILE A 1 184 ? 11.522 4.800 -9.442 1.00 97.69 184 ILE A CA 1
ATOM 1350 C C . ILE A 1 184 ? 11.909 5.883 -8.444 1.00 97.69 184 ILE A C 1
ATOM 1352 O O . ILE A 1 184 ? 11.328 5.962 -7.361 1.00 97.69 184 ILE A O 1
ATOM 1356 N N . ARG A 1 185 ? 12.923 6.680 -8.773 1.00 95.25 185 ARG A N 1
ATOM 1357 C CA . ARG A 1 185 ? 13.525 7.638 -7.840 1.00 95.25 185 ARG A CA 1
ATOM 1358 C C . ARG A 1 185 ? 13.952 8.933 -8.521 1.00 95.25 185 ARG A C 1
ATOM 1360 O O . ARG A 1 185 ? 13.930 9.053 -9.741 1.00 95.25 185 ARG A O 1
ATOM 1367 N N . GLU A 1 186 ? 14.334 9.912 -7.714 1.00 93.94 186 GLU A N 1
ATOM 1368 C CA . GLU A 1 186 ? 14.891 11.200 -8.135 1.00 93.94 186 GLU A CA 1
ATOM 1369 C C . GLU A 1 186 ? 13.984 12.000 -9.091 1.00 93.94 186 GLU A C 1
ATOM 1371 O O . GLU A 1 186 ? 14.403 12.412 -10.173 1.00 93.94 186 GLU A O 1
ATOM 1376 N N . ASN A 1 187 ? 12.753 12.299 -8.667 1.00 95.31 187 ASN A N 1
ATOM 1377 C CA . ASN A 1 187 ? 11.746 13.053 -9.434 1.00 95.31 187 ASN A CA 1
ATOM 1378 C C . ASN A 1 187 ? 11.272 12.360 -10.721 1.00 95.31 187 ASN A C 1
ATOM 1380 O O . ASN A 1 187 ? 10.859 13.027 -11.672 1.00 95.31 187 ASN A O 1
ATOM 1384 N N . SER A 1 188 ? 11.353 11.034 -10.773 1.00 97.88 188 SER A N 1
ATOM 1385 C CA . SER A 1 188 ? 11.008 10.265 -11.968 1.00 97.88 188 SER A CA 1
ATOM 1386 C C . SER A 1 188 ? 9.541 9.854 -11.997 1.00 97.88 188 SER A C 1
ATOM 1388 O O . SER A 1 188 ? 8.826 9.913 -10.995 1.00 97.88 188 SER A O 1
ATOM 1390 N N . THR A 1 189 ? 9.074 9.434 -13.171 1.00 98.69 189 THR A N 1
ATOM 1391 C CA . THR A 1 189 ? 7.701 8.961 -13.371 1.00 98.69 189 THR A CA 1
ATOM 1392 C C . THR A 1 189 ? 7.678 7.598 -14.050 1.00 98.69 189 THR A C 1
ATOM 1394 O O . THR A 1 189 ? 8.352 7.390 -15.057 1.00 98.69 189 THR A O 1
ATOM 1397 N N . ALA A 1 190 ? 6.854 6.681 -13.544 1.00 98.62 190 ALA A N 1
ATOM 1398 C CA . ALA A 1 190 ? 6.537 5.434 -14.230 1.00 98.62 190 ALA A CA 1
ATOM 1399 C C . ALA A 1 190 ? 5.024 5.239 -14.382 1.00 98.62 190 ALA A C 1
ATOM 1401 O O . ALA A 1 190 ? 4.251 5.483 -13.456 1.00 98.62 190 ALA A O 1
ATOM 1402 N N . THR A 1 191 ? 4.601 4.757 -15.546 1.00 98.69 191 THR A N 1
ATOM 1403 C CA . THR A 1 191 ? 3.205 4.399 -15.816 1.00 98.69 191 THR A CA 1
ATOM 1404 C C . THR A 1 191 ? 3.126 2.983 -16.359 1.00 98.69 191 THR A C 1
ATOM 1406 O O . THR A 1 191 ? 3.800 2.649 -17.335 1.00 98.69 191 THR A O 1
ATOM 1409 N N . PHE A 1 192 ? 2.274 2.173 -15.742 1.00 98.69 192 PHE A N 1
ATOM 1410 C CA . PHE A 1 192 ? 1.983 0.800 -16.122 1.00 98.69 192 PHE A CA 1
ATOM 1411 C C . PHE A 1 192 ? 0.514 0.723 -16.547 1.00 98.69 192 PHE A C 1
ATOM 1413 O O . PHE A 1 192 ? -0.379 0.881 -15.722 1.00 98.69 192 PHE A O 1
ATOM 1420 N N . GLY A 1 193 ? 0.269 0.535 -17.843 1.00 98.56 193 GLY A N 1
ATOM 1421 C CA . GLY A 1 193 ? -1.065 0.551 -18.451 1.00 98.56 193 GLY A CA 1
ATOM 1422 C C . GLY A 1 193 ? -1.891 -0.714 -18.195 1.00 98.56 193 GLY A C 1
ATOM 1423 O O . GLY A 1 193 ? -3.088 -0.734 -18.476 1.00 98.56 193 GLY A O 1
ATOM 1424 N N . GLY A 1 194 ? -1.261 -1.768 -17.676 1.00 98.62 194 GLY A N 1
ATOM 1425 C CA . GLY A 1 194 ? -1.904 -3.012 -17.264 1.00 98.62 194 GLY A CA 1
ATOM 1426 C C . GLY A 1 194 ? -1.691 -3.330 -15.784 1.00 98.62 194 GLY A C 1
ATOM 1427 O O . GLY A 1 194 ? -1.486 -2.440 -14.957 1.00 98.62 194 GLY A O 1
ATOM 1428 N N . ASP A 1 195 ? -1.736 -4.621 -15.462 1.00 98.81 195 ASP A N 1
ATOM 1429 C CA . ASP A 1 195 ? -1.450 -5.125 -14.117 1.00 98.81 195 ASP A CA 1
ATOM 1430 C C . ASP A 1 195 ? 0.062 -5.093 -13.827 1.00 98.81 195 ASP A C 1
ATOM 1432 O O . ASP A 1 195 ? 0.879 -5.356 -14.717 1.00 98.81 195 ASP A O 1
ATOM 1436 N N . LEU A 1 196 ? 0.430 -4.825 -12.570 1.00 98.62 196 LEU A N 1
ATOM 1437 C CA . LEU A 1 196 ? 1.792 -4.976 -12.052 1.00 98.62 196 LEU A CA 1
ATOM 1438 C C . LEU A 1 196 ? 1.832 -6.135 -11.051 1.00 98.62 196 LEU A C 1
ATOM 1440 O O . LEU A 1 196 ? 1.250 -6.049 -9.968 1.00 98.62 196 LEU A O 1
ATOM 1444 N N . THR A 1 197 ? 2.553 -7.201 -11.394 1.00 97.62 197 THR A N 1
ATOM 1445 C CA . THR A 1 197 ? 2.750 -8.370 -10.530 1.00 97.62 197 THR A CA 1
ATOM 1446 C C . THR A 1 197 ? 4.212 -8.487 -10.120 1.00 97.62 197 THR A C 1
ATOM 1448 O O . THR A 1 197 ? 5.092 -8.669 -10.961 1.00 97.62 197 THR A O 1
ATOM 1451 N N . ILE A 1 198 ? 4.465 -8.433 -8.814 1.00 95.38 198 ILE A N 1
ATOM 1452 C CA . ILE A 1 198 ? 5.784 -8.547 -8.195 1.00 95.38 198 ILE A CA 1
ATOM 1453 C C . ILE A 1 198 ? 5.807 -9.800 -7.322 1.00 95.38 198 ILE A C 1
ATOM 1455 O O . ILE A 1 198 ? 5.116 -9.864 -6.308 1.00 95.38 198 ILE A O 1
ATOM 1459 N N . ASN A 1 199 ? 6.603 -10.797 -7.708 1.00 92.62 199 ASN A N 1
ATOM 1460 C CA . ASN A 1 199 ? 6.815 -12.012 -6.926 1.00 92.62 199 ASN A CA 1
ATOM 1461 C C . ASN A 1 199 ? 8.253 -12.053 -6.392 1.00 92.62 199 ASN A C 1
ATOM 1463 O O . ASN A 1 199 ? 9.207 -11.935 -7.168 1.00 92.62 199 ASN A O 1
ATOM 1467 N N . GLU A 1 200 ? 8.398 -12.237 -5.078 1.00 88.38 200 GLU A N 1
ATOM 1468 C CA . GLU A 1 200 ? 9.676 -12.420 -4.367 1.00 88.38 200 GLU A CA 1
ATOM 1469 C C . GLU A 1 200 ? 10.659 -11.264 -4.621 1.00 88.38 200 GLU A C 1
ATOM 1471 O O . GLU A 1 200 ? 11.864 -11.467 -4.715 1.00 88.38 200 GLU A O 1
ATOM 1476 N N . SER A 1 201 ? 10.137 -10.054 -4.840 1.00 88.06 201 SER A N 1
ATOM 1477 C CA . SER A 1 201 ? 10.853 -8.915 -5.430 1.00 88.06 201 SER A CA 1
ATOM 1478 C C . SER A 1 201 ? 10.377 -7.594 -4.818 1.00 88.06 201 SER A C 1
ATOM 1480 O O . SER A 1 201 ? 9.364 -7.568 -4.126 1.00 88.06 201 SER A O 1
ATOM 1482 N N . LYS A 1 202 ? 11.090 -6.489 -5.072 1.00 90.19 202 LYS A N 1
ATOM 1483 C CA . LYS A 1 202 ? 10.796 -5.175 -4.464 1.00 90.19 202 LYS A CA 1
ATOM 1484 C C . LYS A 1 202 ? 10.203 -4.183 -5.461 1.00 90.19 202 LYS A C 1
ATOM 1486 O O . LYS A 1 202 ? 10.714 -4.046 -6.575 1.00 90.19 202 LYS A O 1
ATOM 1491 N N . PHE A 1 203 ? 9.202 -3.425 -5.020 1.00 95.25 203 PHE A N 1
ATOM 1492 C CA . PHE A 1 203 ? 8.674 -2.264 -5.733 1.00 95.25 203 PHE A CA 1
ATOM 1493 C C . PHE A 1 203 ? 8.838 -0.984 -4.909 1.00 95.25 203 PHE A C 1
ATOM 1495 O O . PHE A 1 203 ? 8.318 -0.877 -3.798 1.00 95.25 203 PHE A O 1
ATOM 1502 N N . ASN A 1 204 ? 9.576 -0.018 -5.461 1.00 94.44 204 ASN A N 1
ATOM 1503 C CA . ASN A 1 204 ? 10.009 1.182 -4.752 1.00 94.44 204 ASN A CA 1
ATOM 1504 C C . ASN A 1 204 ? 9.721 2.459 -5.554 1.00 94.44 204 ASN A C 1
ATOM 1506 O O . ASN A 1 204 ? 10.199 2.602 -6.681 1.00 94.44 204 ASN A O 1
ATOM 1510 N N . VAL A 1 205 ? 9.035 3.421 -4.932 1.00 96.19 205 VAL A N 1
ATOM 1511 C CA . VAL A 1 205 ? 8.817 4.781 -5.451 1.00 96.19 205 VAL A CA 1
ATOM 1512 C C . VAL A 1 205 ? 9.337 5.792 -4.427 1.00 96.19 205 VAL A C 1
ATOM 1514 O O . VAL A 1 205 ? 8.817 5.869 -3.314 1.00 96.19 205 VAL A O 1
ATOM 1517 N N . LYS A 1 206 ? 10.392 6.531 -4.774 1.00 92.12 206 LYS A N 1
ATOM 1518 C CA . LYS A 1 206 ? 11.199 7.310 -3.821 1.00 92.12 206 LYS A CA 1
ATOM 1519 C C . LYS A 1 206 ? 11.560 8.696 -4.344 1.00 92.12 206 LYS A C 1
ATOM 1521 O O . LYS A 1 206 ? 11.476 8.964 -5.539 1.00 92.12 206 LYS A O 1
ATOM 1526 N N . ASP A 1 207 ? 12.007 9.569 -3.449 1.00 90.31 207 ASP A N 1
ATOM 1527 C CA . ASP A 1 207 ? 12.626 10.859 -3.778 1.00 90.31 207 ASP A CA 1
ATOM 1528 C C . ASP A 1 207 ? 11.790 11.711 -4.755 1.00 90.31 207 ASP A C 1
ATOM 1530 O O . ASP A 1 207 ? 12.227 12.045 -5.860 1.00 90.31 207 ASP A O 1
ATOM 1534 N N . ASN A 1 208 ? 10.572 12.063 -4.334 1.00 92.19 208 ASN A N 1
ATOM 1535 C CA . ASN A 1 208 ? 9.621 12.906 -5.061 1.00 92.19 208 ASN A CA 1
ATOM 1536 C C . ASN A 1 208 ? 9.184 12.327 -6.420 1.00 92.19 208 ASN A C 1
ATOM 1538 O O . ASN A 1 208 ? 8.935 13.063 -7.376 1.00 92.19 208 ASN A O 1
ATOM 1542 N N . SER A 1 209 ? 9.111 11.001 -6.516 1.00 96.38 209 SER A N 1
ATOM 1543 C CA . SER A 1 209 ? 8.744 10.307 -7.751 1.00 96.38 209 SER A CA 1
ATOM 1544 C C . SER A 1 209 ? 7.282 9.882 -7.768 1.00 96.38 209 SER A C 1
ATOM 1546 O O . SER A 1 209 ? 6.596 9.866 -6.746 1.00 96.38 209 SER A O 1
ATOM 1548 N N . THR A 1 210 ? 6.778 9.543 -8.951 1.00 98.38 210 THR A N 1
ATOM 1549 C CA . THR A 1 210 ? 5.380 9.143 -9.140 1.00 98.38 210 THR A CA 1
ATOM 1550 C C . THR A 1 210 ? 5.278 7.837 -9.911 1.00 98.38 210 THR A C 1
ATOM 1552 O O . THR A 1 210 ? 5.936 7.651 -10.933 1.00 98.38 210 THR A O 1
ATOM 1555 N N . ALA A 1 211 ? 4.409 6.947 -9.446 1.00 98.62 211 ALA A N 1
ATOM 1556 C CA . ALA A 1 211 ? 4.029 5.744 -10.168 1.00 98.62 211 ALA A CA 1
ATOM 1557 C C . ALA A 1 211 ? 2.508 5.663 -10.340 1.00 98.62 211 ALA A C 1
ATOM 1559 O O . ALA A 1 211 ? 1.735 6.040 -9.455 1.00 98.62 211 ALA A O 1
ATOM 1560 N N . THR A 1 212 ? 2.058 5.155 -11.483 1.00 98.81 212 THR A N 1
ATOM 1561 C CA . THR A 1 212 ? 0.641 4.864 -11.738 1.00 98.81 212 THR A CA 1
ATOM 1562 C C . THR A 1 212 ? 0.497 3.482 -12.349 1.00 98.81 212 THR A C 1
ATOM 1564 O O . THR A 1 212 ? 1.220 3.146 -13.286 1.00 98.81 212 THR A O 1
ATOM 1567 N N . ILE A 1 213 ? -0.434 2.701 -11.810 1.00 98.88 213 ILE A N 1
ATOM 1568 C CA . ILE A 1 213 ? -0.813 1.376 -12.294 1.00 98.88 213 ILE A CA 1
ATOM 1569 C C . ILE A 1 213 ? -2.287 1.450 -12.685 1.00 98.88 213 ILE A C 1
ATOM 1571 O O . ILE A 1 213 ? -3.141 1.707 -11.835 1.00 98.88 213 ILE A O 1
ATOM 1575 N N . ASP A 1 214 ? -2.583 1.256 -13.967 1.00 98.69 214 ASP A N 1
ATOM 1576 C CA . ASP A 1 214 ? -3.948 1.316 -14.494 1.00 98.69 214 ASP A CA 1
ATOM 1577 C C . ASP A 1 214 ? -4.764 0.059 -14.159 1.00 98.69 214 ASP A C 1
ATOM 1579 O O . ASP A 1 214 ? -5.991 0.128 -14.067 1.00 98.69 214 ASP A O 1
ATOM 1583 N N . GLY A 1 215 ? -4.090 -1.075 -13.951 1.00 98.69 215 GLY A N 1
ATOM 1584 C CA . GLY A 1 215 ? -4.682 -2.322 -13.476 1.00 98.69 215 GLY A CA 1
ATOM 1585 C C . GLY A 1 215 ? -4.502 -2.552 -11.973 1.00 98.69 215 GLY A C 1
ATOM 1586 O O . GLY A 1 215 ? -4.494 -1.628 -11.157 1.00 98.69 215 GLY A O 1
ATOM 1587 N N . ASN A 1 216 ? -4.365 -3.824 -11.614 1.00 98.88 216 ASN A N 1
ATOM 1588 C CA . ASN A 1 216 ? -4.143 -4.287 -10.251 1.00 98.88 216 ASN A CA 1
ATOM 1589 C C . ASN A 1 216 ? -2.655 -4.264 -9.886 1.00 98.88 216 ASN A C 1
ATOM 1591 O O . ASN A 1 216 ? -1.787 -4.494 -10.731 1.00 98.88 216 ASN A O 1
ATOM 1595 N N . LEU A 1 217 ? -2.373 -4.079 -8.597 1.00 98.75 217 LEU A N 1
ATOM 1596 C CA . LEU A 1 217 ? -1.060 -4.309 -8.005 1.00 98.75 217 LEU A CA 1
ATOM 1597 C C . LEU A 1 217 ? -1.088 -5.616 -7.212 1.00 98.75 217 LEU A C 1
ATOM 1599 O O . LEU A 1 217 ? -1.882 -5.773 -6.287 1.00 98.75 217 LEU A O 1
ATOM 1603 N N . THR A 1 218 ? -0.209 -6.553 -7.556 1.00 98.44 218 THR A N 1
ATOM 1604 C CA . THR A 1 218 ? -0.013 -7.792 -6.799 1.00 98.44 218 THR A CA 1
ATOM 1605 C C . THR A 1 218 ? 1.410 -7.855 -6.261 1.00 98.44 218 THR A C 1
ATOM 1607 O O . THR A 1 218 ? 2.361 -7.828 -7.038 1.00 98.44 218 THR A O 1
ATOM 1610 N N . LEU A 1 219 ? 1.553 -7.968 -4.941 1.00 97.00 219 LEU A N 1
ATOM 1611 C CA . LEU A 1 219 ? 2.828 -8.116 -4.239 1.00 97.00 219 LEU A CA 1
ATOM 1612 C C . LEU A 1 219 ? 2.819 -9.455 -3.500 1.00 97.00 219 LEU A C 1
ATOM 1614 O O . LEU A 1 219 ? 2.150 -9.599 -2.478 1.00 97.00 219 LEU A O 1
ATOM 1618 N N . ASN A 1 220 ? 3.565 -10.439 -3.989 1.00 94.38 220 ASN A N 1
ATOM 1619 C CA . ASN A 1 220 ? 3.670 -11.746 -3.350 1.00 94.38 220 ASN A CA 1
ATOM 1620 C C . ASN A 1 220 ? 5.101 -11.995 -2.900 1.00 94.38 220 ASN A C 1
ATOM 1622 O O . ASN A 1 220 ? 6.035 -11.844 -3.682 1.00 94.38 220 ASN A O 1
ATOM 1626 N N . ASN A 1 221 ? 5.270 -12.488 -1.684 1.00 90.94 221 ASN A N 1
ATOM 1627 C CA . ASN A 1 221 ? 6.516 -13.088 -1.258 1.00 90.94 221 ASN A CA 1
ATOM 1628 C C . ASN A 1 221 ? 6.208 -14.349 -0.462 1.00 90.94 221 ASN A C 1
ATOM 1630 O O . ASN A 1 221 ? 5.624 -14.266 0.608 1.00 90.94 221 ASN A O 1
ATOM 1634 N N . VAL A 1 222 ? 6.557 -15.511 -1.007 1.00 83.94 222 VAL A N 1
ATOM 1635 C CA . VAL A 1 222 ? 6.317 -16.813 -0.364 1.00 83.94 222 VAL A CA 1
ATOM 1636 C C . VAL A 1 222 ? 7.592 -17.424 0.205 1.00 83.94 222 VAL A C 1
ATOM 1638 O O . VAL A 1 222 ? 7.538 -18.513 0.772 1.00 83.94 222 VAL A O 1
ATOM 1641 N N . GLU A 1 223 ? 8.716 -16.728 0.067 1.00 86.00 223 GLU A N 1
ATOM 1642 C CA . GLU A 1 223 ? 9.993 -17.105 0.655 1.00 86.00 223 GLU A CA 1
ATOM 1643 C C . GLU A 1 223 ? 10.083 -16.597 2.096 1.00 86.00 223 GLU A C 1
ATOM 1645 O O . GLU A 1 223 ? 9.553 -15.535 2.429 1.00 86.00 223 GLU A O 1
ATOM 1650 N N . ASP A 1 224 ? 10.799 -17.334 2.944 1.00 84.94 224 ASP A N 1
ATOM 1651 C CA . ASP A 1 224 ? 11.058 -16.971 4.344 1.00 84.94 224 ASP A CA 1
ATOM 1652 C C . ASP A 1 224 ? 12.146 -15.884 4.438 1.00 84.94 224 ASP A C 1
ATOM 1654 O O . ASP A 1 224 ? 13.235 -16.070 4.977 1.00 84.94 224 ASP A O 1
ATOM 1658 N N . THR A 1 225 ? 11.885 -14.750 3.791 1.00 83.56 225 THR A N 1
ATOM 1659 C CA . THR A 1 225 ? 12.751 -13.568 3.751 1.00 83.56 225 THR A CA 1
ATOM 1660 C C . THR A 1 225 ? 11.891 -12.315 3.764 1.00 83.56 225 THR A C 1
ATOM 1662 O O . THR A 1 225 ? 10.778 -12.333 3.251 1.00 83.56 225 THR A O 1
ATOM 1665 N N . ASN A 1 226 ? 12.383 -11.213 4.328 1.00 82.38 226 ASN A N 1
ATOM 1666 C CA . ASN A 1 226 ? 11.605 -9.975 4.363 1.00 82.38 226 ASN A CA 1
ATOM 1667 C C . ASN A 1 226 ? 11.713 -9.231 3.032 1.00 82.38 226 ASN A C 1
ATOM 1669 O O . ASN A 1 226 ? 12.812 -8.892 2.574 1.00 82.38 226 ASN A O 1
ATOM 1673 N N . VAL A 1 227 ? 10.564 -8.902 2.453 1.00 87.44 227 VAL A N 1
ATOM 1674 C CA . VAL A 1 227 ? 10.458 -8.020 1.293 1.00 87.44 227 VAL A CA 1
ATOM 1675 C C . VAL A 1 227 ? 9.783 -6.726 1.716 1.00 87.44 227 VAL A C 1
ATOM 1677 O O . VAL A 1 227 ? 8.692 -6.741 2.268 1.00 87.44 227 VAL A O 1
ATOM 1680 N N . TRP A 1 228 ? 10.437 -5.610 1.400 1.00 88.19 228 TRP A N 1
ATOM 1681 C CA . TRP A 1 228 ? 9.960 -4.266 1.705 1.00 88.19 228 TRP A CA 1
ATOM 1682 C C . TRP A 1 228 ? 9.624 -3.527 0.414 1.00 88.19 228 TRP A C 1
ATOM 1684 O O . TRP A 1 228 ? 10.524 -3.223 -0.377 1.00 88.19 228 TRP A O 1
ATOM 1694 N N . ASN A 1 229 ? 8.344 -3.220 0.231 1.00 92.81 229 ASN A N 1
ATOM 1695 C CA . ASN A 1 229 ? 7.823 -2.356 -0.823 1.00 92.81 229 ASN A CA 1
ATOM 1696 C C . ASN A 1 229 ? 7.584 -0.959 -0.251 1.00 92.81 229 ASN A C 1
ATOM 1698 O O . ASN A 1 229 ? 7.136 -0.830 0.890 1.00 92.81 229 ASN A O 1
ATOM 1702 N N . GLN A 1 230 ? 7.915 0.085 -1.013 1.00 91.12 230 GLN A N 1
ATOM 1703 C CA . GLN A 1 230 ? 8.059 1.430 -0.447 1.00 91.12 230 GLN A CA 1
ATOM 1704 C C . GLN A 1 230 ? 7.469 2.510 -1.350 1.00 91.12 230 GLN A C 1
ATOM 1706 O O . GLN A 1 230 ? 7.771 2.565 -2.542 1.00 91.12 230 GLN A O 1
ATOM 1711 N N . VAL A 1 231 ? 6.709 3.429 -0.754 1.00 93.56 231 VAL A N 1
ATOM 1712 C CA . VAL A 1 231 ? 6.387 4.740 -1.338 1.00 93.56 231 VAL A CA 1
ATOM 1713 C C . VAL A 1 231 ? 6.836 5.804 -0.344 1.00 93.56 231 VAL A C 1
ATOM 1715 O O . VAL A 1 231 ? 6.213 5.958 0.703 1.00 93.56 231 VAL A O 1
ATOM 1718 N N . ASN A 1 232 ? 7.940 6.504 -0.620 1.00 88.19 232 ASN A N 1
ATOM 1719 C CA . ASN A 1 232 ? 8.550 7.393 0.373 1.00 88.19 232 ASN A CA 1
ATOM 1720 C C . ASN A 1 232 ? 9.179 8.680 -0.186 1.00 88.19 232 ASN A C 1
ATOM 1722 O O . ASN A 1 232 ? 9.221 8.898 -1.398 1.00 88.19 232 ASN A O 1
ATOM 1726 N N . GLY A 1 233 ? 9.620 9.578 0.700 1.00 83.50 233 GLY A N 1
ATOM 1727 C CA . GLY A 1 233 ? 10.294 10.827 0.331 1.00 83.50 233 GLY A CA 1
ATOM 1728 C C . GLY A 1 233 ? 9.457 11.746 -0.568 1.00 83.50 233 GLY A C 1
ATOM 1729 O O . GLY A 1 233 ? 9.919 12.135 -1.637 1.00 83.50 233 GLY A O 1
ATOM 1730 N N . ASN A 1 234 ? 8.226 12.082 -0.168 1.00 88.00 234 ASN A N 1
ATOM 1731 C CA . ASN A 1 234 ? 7.229 12.842 -0.947 1.00 88.00 234 ASN A CA 1
ATOM 1732 C C . ASN A 1 234 ? 6.801 12.189 -2.272 1.00 88.00 234 ASN A C 1
ATOM 1734 O O . ASN A 1 234 ? 6.315 12.869 -3.177 1.00 88.00 234 ASN A O 1
ATOM 1738 N N . SER A 1 235 ? 6.991 10.881 -2.411 1.00 93.94 235 SER A N 1
ATOM 1739 C CA . SER A 1 235 ? 6.557 10.157 -3.604 1.00 93.94 235 SER A CA 1
ATOM 1740 C C . SER A 1 235 ? 5.076 9.809 -3.567 1.00 93.94 235 SER A C 1
ATOM 1742 O O . SER A 1 235 ? 4.439 9.825 -2.509 1.00 93.94 235 SER A O 1
ATOM 1744 N N . SER A 1 236 ? 4.532 9.469 -4.735 1.00 97.19 236 SER A N 1
ATOM 1745 C CA . SER A 1 236 ? 3.143 9.043 -4.860 1.00 97.19 236 SER A CA 1
ATOM 1746 C C . SER A 1 236 ? 2.958 7.779 -5.694 1.00 97.19 236 SER A C 1
ATOM 1748 O O . SER A 1 236 ? 3.643 7.570 -6.697 1.00 97.19 236 SER A O 1
ATOM 1750 N N . LEU A 1 237 ? 1.998 6.949 -5.287 1.00 98.69 237 LEU A N 1
ATOM 1751 C CA . LEU A 1 237 ? 1.528 5.792 -6.044 1.00 98.69 237 LEU A CA 1
ATOM 1752 C C . LEU A 1 237 ? 0.007 5.847 -6.195 1.00 98.69 237 LEU A C 1
ATOM 1754 O O . LEU A 1 237 ? -0.719 6.039 -5.222 1.00 98.69 237 LEU A O 1
ATOM 1758 N N . THR A 1 238 ? -0.477 5.634 -7.418 1.00 98.81 238 THR A N 1
ATOM 1759 C CA . THR A 1 238 ? -1.899 5.387 -7.697 1.00 98.81 238 THR A CA 1
ATOM 1760 C C . THR A 1 238 ? -2.086 4.003 -8.306 1.00 98.81 238 THR A C 1
ATOM 1762 O O . THR A 1 238 ? -1.434 3.676 -9.297 1.00 98.81 238 THR A O 1
ATOM 1765 N N . VAL A 1 239 ? -2.998 3.217 -7.734 1.00 98.88 239 VAL A N 1
ATOM 1766 C CA . VAL A 1 239 ? -3.458 1.923 -8.251 1.00 98.88 239 VAL A CA 1
ATOM 1767 C C . VAL A 1 239 ? -4.931 2.062 -8.627 1.00 98.88 239 VAL A C 1
ATOM 1769 O O . VAL A 1 239 ? -5.782 2.273 -7.762 1.00 98.88 239 VAL A O 1
ATOM 1772 N N . ASN A 1 240 ? -5.236 1.982 -9.922 1.00 98.75 240 ASN A N 1
ATOM 1773 C CA . ASN A 1 240 ? -6.598 2.135 -10.439 1.00 98.75 240 ASN A CA 1
ATOM 1774 C C . ASN A 1 240 ? -7.446 0.854 -10.296 1.00 98.75 240 ASN A C 1
ATOM 1776 O O . ASN A 1 240 ? -8.670 0.928 -10.412 1.00 98.75 240 ASN A O 1
ATOM 1780 N N . GLY A 1 241 ? -6.820 -0.293 -10.015 1.00 98.69 241 GLY A N 1
ATOM 1781 C CA . GLY A 1 241 ? -7.467 -1.555 -9.650 1.00 98.69 241 GLY A CA 1
ATOM 1782 C C . GLY A 1 241 ? -7.302 -1.928 -8.173 1.00 98.69 241 GLY A C 1
ATOM 1783 O O . GLY A 1 241 ? -7.201 -1.065 -7.297 1.00 98.69 241 GLY A O 1
ATOM 1784 N N . ASP A 1 242 ? -7.289 -3.233 -7.908 1.00 98.88 242 ASP A N 1
ATOM 1785 C CA . ASP A 1 242 ? -7.134 -3.822 -6.576 1.00 98.88 242 ASP A CA 1
ATOM 1786 C C . ASP A 1 242 ? -5.653 -3.913 -6.155 1.00 98.88 242 ASP A C 1
ATOM 1788 O O . ASP A 1 242 ? -4.757 -4.061 -6.992 1.00 98.88 242 ASP A O 1
ATOM 1792 N N . LEU A 1 243 ? -5.405 -3.908 -4.842 1.00 98.75 243 LEU A N 1
ATOM 1793 C CA . LEU A 1 243 ? -4.134 -4.313 -4.236 1.00 98.75 243 LEU A CA 1
ATOM 1794 C C . LEU A 1 243 ? -4.280 -5.714 -3.630 1.00 98.75 243 LEU A C 1
ATOM 1796 O O . LEU A 1 243 ? -5.093 -5.932 -2.732 1.00 98.75 243 LEU A O 1
ATOM 1800 N N . ASN A 1 244 ? -3.450 -6.654 -4.071 1.00 98.50 244 ASN A N 1
ATOM 1801 C CA . ASN A 1 244 ? -3.370 -7.997 -3.509 1.00 98.50 244 ASN A CA 1
ATOM 1802 C C . ASN A 1 244 ? -1.980 -8.222 -2.919 1.00 98.50 244 ASN A C 1
ATOM 1804 O O . ASN A 1 244 ? -0.984 -8.139 -3.635 1.00 98.50 244 ASN A O 1
ATOM 1808 N N . MET A 1 245 ? -1.915 -8.534 -1.629 1.00 97.62 245 MET A N 1
ATOM 1809 C CA . MET A 1 245 ? -0.672 -8.847 -0.939 1.00 97.62 245 MET A CA 1
ATOM 1810 C C . MET A 1 245 ? -0.720 -10.223 -0.294 1.00 97.62 245 MET A C 1
ATOM 1812 O O . MET A 1 245 ? -1.719 -10.636 0.308 1.00 97.62 245 MET A O 1
ATOM 1816 N N . LYS A 1 246 ? 0.403 -10.922 -0.404 1.00 95.56 246 LYS A N 1
ATOM 1817 C CA . LYS A 1 246 ? 0.614 -12.210 0.239 1.00 95.56 246 LYS A CA 1
ATOM 1818 C C . LYS A 1 246 ? 2.042 -12.325 0.753 1.00 95.56 246 LYS A C 1
ATOM 1820 O O . LYS A 1 246 ? 2.974 -12.107 -0.021 1.00 95.56 246 LYS A O 1
ATOM 1825 N N . GLY A 1 247 ? 2.211 -12.658 2.026 1.00 93.00 247 GLY A N 1
ATOM 1826 C CA . GLY A 1 247 ? 3.507 -13.002 2.606 1.00 93.00 247 GLY A CA 1
ATOM 1827 C C . GLY A 1 247 ? 3.729 -14.515 2.707 1.00 93.00 247 GLY A C 1
ATOM 1828 O O . GLY A 1 247 ? 2.956 -15.335 2.191 1.00 93.00 247 GLY A O 1
ATOM 1829 N N . HIS A 1 248 ? 4.827 -14.880 3.363 1.00 88.75 248 HIS A N 1
ATOM 1830 C CA . HIS A 1 248 ? 5.130 -16.252 3.736 1.00 88.75 248 HIS A CA 1
ATOM 1831 C C . HIS A 1 248 ? 4.430 -16.546 5.058 1.00 88.75 248 HIS A C 1
ATOM 1833 O O . HIS A 1 248 ? 4.691 -15.891 6.065 1.00 88.75 248 HIS A O 1
ATOM 1839 N N . TYR A 1 249 ? 3.527 -17.524 5.042 1.00 85.69 249 TYR A N 1
ATOM 1840 C CA . TYR A 1 249 ? 2.772 -17.879 6.233 1.00 85.69 249 TYR A CA 1
ATOM 1841 C C . TYR A 1 249 ? 3.687 -18.482 7.298 1.00 85.69 249 TYR A C 1
ATOM 1843 O O . TYR A 1 249 ? 4.345 -19.493 7.050 1.00 85.69 249 TYR A O 1
ATOM 1851 N N . MET A 1 250 ? 3.641 -17.912 8.497 1.00 80.50 250 MET A N 1
ATOM 1852 C CA . MET A 1 250 ? 4.272 -18.464 9.686 1.00 80.50 250 MET A CA 1
ATOM 1853 C C . MET A 1 250 ? 3.221 -18.713 10.761 1.00 80.50 250 MET A C 1
ATOM 1855 O O . MET A 1 250 ? 2.372 -17.863 11.042 1.00 80.50 250 MET A O 1
ATOM 1859 N N . GLU A 1 251 ? 3.283 -19.904 11.354 1.00 78.62 251 GLU A N 1
ATOM 1860 C CA . GLU A 1 251 ? 2.424 -20.280 12.473 1.00 78.62 251 GLU A CA 1
ATOM 1861 C C . GLU A 1 251 ? 2.785 -19.462 13.722 1.00 78.62 251 GLU A C 1
ATOM 1863 O O . GLU A 1 251 ? 3.950 -19.148 13.962 1.00 78.62 251 GLU A O 1
ATOM 1868 N N . GLY A 1 252 ? 1.776 -19.137 14.530 1.00 74.12 252 GLY A N 1
ATOM 1869 C CA . GLY A 1 252 ? 1.909 -18.277 15.703 1.00 74.12 252 GLY A CA 1
ATOM 1870 C C . GLY A 1 252 ? 1.215 -16.931 15.515 1.00 74.12 252 GLY A C 1
ATOM 1871 O O . GLY A 1 252 ? 0.468 -16.729 14.557 1.00 74.12 252 GLY A O 1
ATOM 1872 N N . TYR A 1 253 ? 1.446 -16.029 16.464 1.00 66.81 253 TYR A N 1
ATOM 1873 C CA . TYR A 1 253 ? 0.923 -14.667 16.469 1.00 66.81 253 TYR A CA 1
ATOM 1874 C C . TYR A 1 253 ? 2.071 -13.682 16.685 1.00 66.81 253 TYR A C 1
ATOM 1876 O O . TYR A 1 253 ? 3.088 -14.024 17.290 1.00 66.81 253 TYR A O 1
ATOM 1884 N N . TYR A 1 254 ? 1.895 -12.468 16.174 1.00 72.69 254 TYR A N 1
ATOM 1885 C CA . TYR A 1 254 ? 2.870 -11.395 16.322 1.00 72.69 254 TYR A CA 1
ATOM 1886 C C . TYR A 1 254 ? 3.052 -11.000 17.793 1.00 72.69 254 TYR A C 1
ATOM 1888 O O . TYR A 1 254 ? 2.074 -10.797 18.516 1.00 72.69 254 TYR A O 1
ATOM 1896 N N . THR A 1 255 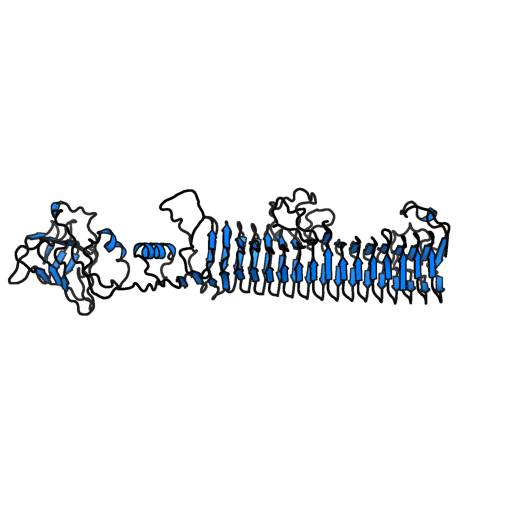? 4.305 -10.801 18.193 1.00 68.06 255 THR A N 1
ATOM 1897 C CA . THR A 1 255 ? 4.708 -10.161 19.451 1.00 68.06 255 THR A CA 1
ATOM 1898 C C . THR A 1 255 ? 5.829 -9.161 19.172 1.00 68.06 255 THR A C 1
ATOM 1900 O O . THR A 1 255 ? 6.551 -9.315 18.191 1.00 68.06 255 THR A O 1
ATOM 1903 N N . GLU A 1 256 ? 6.050 -8.187 20.059 1.00 65.50 256 GLU A N 1
ATOM 1904 C CA . GLU A 1 256 ? 7.195 -7.263 19.934 1.00 65.50 256 GLU A CA 1
ATOM 1905 C C . GLU A 1 256 ? 8.547 -8.001 19.856 1.00 65.50 256 GLU A C 1
ATOM 1907 O O . GLU A 1 256 ? 9.473 -7.551 19.189 1.00 65.50 256 GLU A O 1
ATOM 1912 N N . GLU A 1 257 ? 8.663 -9.176 20.486 1.00 63.12 257 GLU A N 1
ATOM 1913 C CA . GLU A 1 257 ? 9.875 -10.007 20.439 1.00 63.12 257 GLU A CA 1
ATOM 1914 C C . GLU A 1 257 ? 10.104 -10.688 19.076 1.00 63.12 257 GLU A C 1
ATOM 1916 O O . GLU A 1 257 ? 11.215 -11.136 18.796 1.00 63.12 257 GLU A O 1
ATOM 1921 N N . THR A 1 258 ? 9.069 -10.789 18.237 1.00 64.12 258 THR A N 1
ATOM 1922 C CA . THR A 1 258 ? 9.104 -11.480 16.934 1.00 64.12 258 THR A CA 1
ATOM 1923 C C . THR A 1 258 ? 8.935 -10.536 15.738 1.00 64.12 258 THR A C 1
ATOM 1925 O O . THR A 1 258 ? 9.008 -10.987 14.597 1.00 64.12 258 THR A O 1
ATOM 1928 N N . ASP A 1 259 ? 8.778 -9.231 15.984 1.00 66.88 259 ASP A N 1
ATOM 1929 C CA . ASP A 1 259 ? 8.384 -8.199 15.015 1.00 66.88 259 ASP A CA 1
ATOM 1930 C C . ASP A 1 259 ? 9.216 -8.190 13.724 1.00 66.88 259 ASP A C 1
ATOM 1932 O O . ASP A 1 259 ? 8.683 -8.368 12.628 1.00 66.88 259 ASP A O 1
ATOM 1936 N N . GLN A 1 260 ? 10.544 -8.116 13.848 1.00 61.06 260 GLN A N 1
ATOM 1937 C CA . GLN A 1 260 ? 11.448 -8.002 12.696 1.00 61.06 260 GLN A CA 1
ATOM 1938 C C . GLN A 1 260 ? 11.428 -9.214 11.764 1.00 61.06 260 GLN A C 1
ATOM 1940 O O . GLN A 1 260 ? 11.900 -9.117 10.633 1.00 61.06 260 GLN A O 1
ATOM 1945 N N . GLU A 1 261 ? 10.928 -10.360 12.218 1.00 66.38 261 GLU A N 1
ATOM 1946 C CA . GLU A 1 261 ? 10.869 -11.567 11.405 1.00 66.38 261 GLU A CA 1
ATOM 1947 C C . GLU A 1 261 ? 9.439 -11.997 11.079 1.00 66.38 261 GLU A C 1
ATOM 1949 O O . GLU A 1 261 ? 9.254 -12.819 10.192 1.00 66.38 261 GLU A O 1
ATOM 1954 N N . PHE A 1 262 ? 8.416 -11.453 11.738 1.00 76.81 262 PHE A N 1
ATOM 1955 C CA . PHE A 1 262 ? 7.074 -12.014 11.629 1.00 76.81 262 PHE A CA 1
ATOM 1956 C C . PHE A 1 262 ? 6.388 -11.719 10.289 1.00 76.81 262 PHE A C 1
ATOM 1958 O O . PHE A 1 262 ? 5.673 -12.578 9.763 1.00 76.81 262 PHE A O 1
ATOM 1965 N N . PHE A 1 263 ? 6.611 -10.530 9.726 1.00 82.25 263 PHE A N 1
ATOM 1966 C CA . PHE A 1 263 ? 6.094 -10.159 8.410 1.00 82.25 263 PHE A CA 1
ATOM 1967 C C . PHE A 1 263 ? 7.151 -10.410 7.344 1.00 82.25 263 PHE A C 1
ATOM 1969 O O . PHE A 1 263 ? 8.294 -9.972 7.445 1.00 82.25 263 PHE A O 1
ATOM 1976 N N . ARG A 1 264 ? 6.765 -11.156 6.306 1.00 85.00 264 ARG A N 1
ATOM 1977 C CA . ARG A 1 264 ? 7.654 -11.470 5.176 1.00 85.00 264 ARG A CA 1
ATOM 1978 C C . ARG A 1 264 ? 7.327 -10.645 3.935 1.00 85.00 264 ARG A C 1
ATOM 1980 O O . ARG A 1 264 ? 8.059 -10.696 2.952 1.00 85.00 264 ARG A O 1
ATOM 1987 N N . ASN A 1 265 ? 6.247 -9.868 3.957 1.00 91.94 265 ASN A N 1
ATOM 1988 C CA . ASN A 1 265 ? 5.896 -8.960 2.873 1.00 91.94 265 ASN A CA 1
ATOM 1989 C C . ASN A 1 265 ? 5.275 -7.682 3.428 1.00 91.94 265 ASN A C 1
ATOM 1991 O O . ASN A 1 265 ? 4.086 -7.645 3.762 1.00 91.94 265 ASN A O 1
ATOM 1995 N N . ASP A 1 266 ? 6.104 -6.653 3.490 1.00 91.94 266 ASP A N 1
ATOM 1996 C CA . ASP A 1 266 ? 5.749 -5.332 3.961 1.00 91.94 266 ASP A CA 1
ATOM 1997 C C . ASP A 1 266 ? 5.512 -4.409 2.771 1.00 91.94 266 ASP A C 1
ATOM 1999 O O . ASP A 1 266 ? 6.286 -4.360 1.805 1.00 91.94 266 ASP A O 1
ATOM 2003 N N . PHE A 1 267 ? 4.444 -3.630 2.859 1.00 94.44 267 PHE A N 1
ATOM 2004 C CA . PHE A 1 267 ? 4.235 -2.471 2.016 1.00 94.44 267 PHE A CA 1
ATOM 2005 C C . PHE A 1 267 ? 4.008 -1.262 2.905 1.00 94.44 267 PHE A C 1
ATOM 2007 O O . PHE A 1 267 ? 3.008 -1.190 3.612 1.00 94.44 267 PHE A O 1
ATOM 2014 N N . PHE A 1 268 ? 4.933 -0.308 2.867 1.00 88.31 268 PHE A N 1
ATOM 2015 C CA . PHE A 1 268 ? 4.816 0.882 3.689 1.00 88.31 268 PHE A CA 1
ATOM 2016 C C . PHE A 1 268 ? 4.891 2.166 2.876 1.00 88.31 268 PHE A C 1
ATOM 2018 O O . PHE A 1 268 ? 5.650 2.302 1.908 1.00 88.31 268 PHE A O 1
ATOM 2025 N N . VAL A 1 269 ? 4.075 3.122 3.297 1.00 92.31 269 VAL A N 1
ATOM 2026 C CA . VAL A 1 269 ? 4.045 4.483 2.771 1.00 92.31 269 VAL A CA 1
ATOM 2027 C C . VAL A 1 269 ? 4.649 5.367 3.848 1.00 92.31 269 VAL A C 1
ATOM 2029 O O . VAL A 1 269 ? 4.150 5.364 4.972 1.00 92.31 269 VAL A O 1
ATOM 2032 N N . SER A 1 270 ? 5.726 6.091 3.530 1.00 87.00 270 SER A N 1
ATOM 2033 C CA . SER A 1 270 ? 6.478 6.870 4.521 1.00 87.00 270 SER A CA 1
ATOM 2034 C C . SER A 1 270 ? 6.770 8.304 4.091 1.00 87.00 270 SER A C 1
ATOM 2036 O O . SER A 1 270 ? 6.900 8.612 2.906 1.00 87.00 270 SER A O 1
ATOM 2038 N N . GLY A 1 271 ? 6.901 9.195 5.072 1.00 76.25 271 GLY A N 1
ATOM 2039 C CA . GLY A 1 271 ? 7.401 10.560 4.873 1.00 76.25 271 GLY A CA 1
ATOM 2040 C C . GLY A 1 271 ? 8.928 10.632 4.917 1.00 76.25 271 GLY A C 1
ATOM 2041 O O . GLY A 1 271 ? 9.521 11.592 4.425 1.00 76.25 271 GLY A O 1
ATOM 2042 N N . GLN A 1 272 ? 9.566 9.590 5.455 1.00 73.31 272 GLN A N 1
ATOM 2043 C CA . GLN A 1 272 ? 11.014 9.480 5.566 1.00 73.31 272 GLN A CA 1
ATOM 2044 C C . GLN A 1 272 ? 11.659 9.409 4.175 1.00 73.31 272 GLN A C 1
ATOM 2046 O O . GLN A 1 272 ? 11.129 8.772 3.261 1.00 73.31 272 GLN A O 1
ATOM 2051 N N . ASP A 1 273 ? 12.807 10.060 4.000 1.00 64.81 273 ASP A N 1
ATOM 2052 C CA . ASP A 1 273 ? 13.620 9.883 2.797 1.00 64.81 273 ASP A CA 1
ATOM 2053 C C . ASP A 1 273 ? 14.622 8.726 2.966 1.00 64.81 273 ASP A C 1
ATOM 2055 O O . ASP A 1 273 ? 14.774 8.145 4.045 1.00 64.81 273 ASP A O 1
ATOM 2059 N N . GLY A 1 274 ? 15.335 8.378 1.892 1.00 57.81 274 GLY A N 1
ATOM 2060 C CA . GLY A 1 274 ? 16.339 7.311 1.918 1.00 57.81 274 GLY A CA 1
ATOM 2061 C C . GLY A 1 274 ? 17.534 7.557 2.854 1.00 57.81 274 GLY A C 1
ATOM 2062 O O . GLY A 1 274 ? 18.365 6.662 2.990 1.00 57.81 274 GLY A O 1
ATOM 2063 N N . SER A 1 275 ? 17.646 8.732 3.493 1.00 59.19 275 SER A N 1
ATOM 2064 C CA . SER A 1 275 ? 18.687 9.049 4.482 1.00 59.19 275 SER A CA 1
ATOM 2065 C C . SER A 1 275 ? 18.285 8.689 5.915 1.00 59.19 275 SER A C 1
ATOM 2067 O O . SER A 1 275 ? 19.138 8.623 6.802 1.00 59.19 275 SER A O 1
ATOM 2069 N N . GLY A 1 276 ? 16.999 8.397 6.140 1.00 57.06 276 GLY A N 1
ATOM 2070 C CA . GLY A 1 276 ? 16.476 8.023 7.448 1.00 57.06 276 GLY A CA 1
ATOM 2071 C C . GLY A 1 276 ? 16.182 9.221 8.354 1.00 57.06 276 GLY A C 1
ATOM 2072 O O . GLY A 1 276 ? 15.814 9.029 9.516 1.00 57.06 276 GLY A O 1
ATOM 2073 N N . GLU A 1 277 ? 16.334 10.447 7.851 1.00 56.44 277 GLU A N 1
ATOM 2074 C CA . GLU A 1 277 ? 16.017 11.669 8.581 1.00 56.44 277 GLU A CA 1
ATOM 2075 C C . GLU A 1 277 ? 14.497 11.912 8.590 1.00 56.44 277 GLU A C 1
ATOM 2077 O O . GLU A 1 277 ? 13.789 11.587 7.635 1.00 56.44 277 GLU A O 1
ATOM 2082 N N . VAL A 1 278 ? 13.974 12.467 9.691 1.00 57.88 278 VAL A N 1
ATOM 2083 C CA . VAL A 1 278 ? 12.565 12.876 9.791 1.00 57.88 278 VAL A CA 1
ATOM 2084 C C . VAL A 1 278 ? 12.377 14.109 8.918 1.00 57.88 278 VAL A C 1
ATOM 2086 O O . VAL A 1 278 ? 12.498 15.247 9.369 1.00 57.88 278 VAL A O 1
ATOM 2089 N N . VAL A 1 279 ? 12.127 13.884 7.636 1.00 56.69 279 VAL A N 1
ATOM 2090 C CA . VAL A 1 279 ? 11.757 14.941 6.705 1.00 56.69 279 VAL A CA 1
ATOM 2091 C C . VAL A 1 279 ? 10.239 14.940 6.650 1.00 56.69 279 VAL A C 1
ATOM 2093 O O . VAL A 1 279 ? 9.645 13.921 6.325 1.00 56.69 279 VAL A O 1
ATOM 2096 N N . GLY A 1 280 ? 9.588 16.054 6.989 1.00 60.72 280 GLY A N 1
ATOM 2097 C CA . GLY A 1 280 ? 8.123 16.201 6.950 1.00 60.72 280 GLY A CA 1
ATOM 2098 C C . GLY A 1 280 ? 7.540 16.207 5.532 1.00 60.72 280 GLY A C 1
ATOM 2099 O O . GLY A 1 280 ? 6.742 17.070 5.191 1.00 60.72 280 GLY A O 1
ATOM 2100 N N . LYS A 1 281 ? 7.985 15.283 4.684 1.00 72.50 281 LYS A N 1
ATOM 2101 C CA . LYS A 1 281 ? 7.772 15.206 3.244 1.00 72.50 281 LYS A CA 1
ATOM 2102 C C . LYS A 1 281 ? 6.869 14.009 2.943 1.00 72.50 281 LYS A C 1
ATOM 2104 O O . LYS A 1 281 ? 7.295 13.042 2.318 1.00 72.50 281 LYS A O 1
ATOM 2109 N N . GLY A 1 282 ? 5.633 14.062 3.437 1.00 77.00 282 GLY A N 1
ATOM 2110 C CA . GLY A 1 282 ? 4.691 12.943 3.422 1.00 77.00 282 GLY A CA 1
ATOM 2111 C C . GLY A 1 282 ? 4.495 12.268 2.060 1.00 77.00 282 GLY A C 1
ATOM 2112 O O . GLY A 1 282 ? 4.276 12.936 1.039 1.00 77.00 282 GLY A O 1
ATOM 2113 N N . GLY A 1 283 ? 4.544 10.934 2.060 1.00 89.25 283 GLY A N 1
ATOM 2114 C CA . GLY A 1 283 ? 4.180 10.091 0.919 1.00 89.25 283 GLY A CA 1
ATOM 2115 C C . GLY A 1 283 ? 2.666 10.051 0.677 1.00 89.25 283 GLY A C 1
ATOM 2116 O O . GLY A 1 283 ? 1.871 10.433 1.539 1.00 89.25 283 GLY A O 1
ATOM 2117 N N . TYR A 1 284 ? 2.259 9.610 -0.514 1.00 95.31 284 TYR A N 1
ATOM 2118 C CA . TYR A 1 284 ? 0.844 9.479 -0.869 1.00 95.31 284 TYR A CA 1
ATOM 2119 C C . TYR A 1 284 ? 0.547 8.171 -1.602 1.00 95.31 284 TYR A C 1
ATOM 2121 O O . TYR A 1 284 ? 1.148 7.882 -2.637 1.00 95.31 284 TYR A O 1
ATOM 2129 N N . LEU A 1 285 ? -0.432 7.417 -1.113 1.00 98.06 285 LEU A N 1
ATOM 2130 C CA . LEU A 1 285 ? -0.946 6.224 -1.778 1.00 98.06 285 LEU A CA 1
ATOM 2131 C C . LEU A 1 285 ? -2.448 6.355 -2.032 1.00 98.06 285 LEU A C 1
ATOM 2133 O O . LEU A 1 285 ? -3.209 6.717 -1.138 1.00 98.06 285 LEU A O 1
ATOM 2137 N N . ASN A 1 286 ? -2.884 6.023 -3.246 1.00 98.69 286 ASN A N 1
ATOM 2138 C CA . ASN A 1 286 ? -4.296 5.937 -3.604 1.00 98.69 286 ASN A CA 1
ATOM 2139 C C . ASN A 1 286 ? -4.611 4.597 -4.273 1.00 98.69 286 ASN A C 1
ATOM 2141 O O . ASN A 1 286 ? -4.031 4.278 -5.311 1.00 98.69 286 ASN A O 1
ATOM 2145 N N . ILE A 1 287 ? -5.546 3.841 -3.704 1.00 98.81 287 ILE A N 1
ATOM 2146 C CA . ILE A 1 287 ? -6.035 2.566 -4.232 1.00 98.81 287 ILE A CA 1
ATOM 2147 C C . ILE A 1 287 ? -7.525 2.714 -4.529 1.00 98.81 287 ILE A C 1
ATOM 2149 O O . ILE A 1 287 ? -8.334 2.931 -3.626 1.00 98.81 287 ILE A O 1
ATOM 2153 N N . LYS A 1 288 ? -7.895 2.587 -5.804 1.00 98.69 288 LYS A N 1
ATOM 2154 C CA . LYS A 1 288 ? -9.286 2.711 -6.264 1.00 98.69 288 LYS A CA 1
ATOM 2155 C C . LYS A 1 288 ? -10.112 1.447 -6.023 1.00 98.69 288 LYS A C 1
ATOM 2157 O O . LYS A 1 288 ? -11.325 1.534 -5.846 1.00 98.69 288 LYS A O 1
ATOM 2162 N N . GLY A 1 289 ? -9.468 0.284 -6.050 1.00 98.69 289 GLY A N 1
ATOM 2163 C CA . GLY A 1 289 ? -10.097 -1.012 -5.832 1.00 98.69 289 GLY A CA 1
ATOM 2164 C C . GLY A 1 289 ? -10.092 -1.465 -4.374 1.00 98.69 289 GLY A C 1
ATOM 2165 O O . GLY A 1 289 ? -9.925 -0.685 -3.435 1.00 98.69 289 GLY A O 1
ATOM 2166 N N . ASN A 1 290 ? -10.302 -2.765 -4.198 1.00 98.88 290 ASN A N 1
ATOM 2167 C CA . ASN A 1 290 ? -10.230 -3.444 -2.913 1.00 98.88 290 ASN A CA 1
ATOM 2168 C C . ASN A 1 290 ? -8.779 -3.763 -2.539 1.00 98.88 290 ASN A C 1
ATOM 2170 O O . ASN A 1 290 ? -7.904 -3.891 -3.395 1.00 98.88 290 ASN A O 1
ATOM 2174 N N . VAL A 1 291 ? -8.550 -3.961 -1.245 1.00 98.88 291 VAL A N 1
ATOM 2175 C CA . VAL A 1 291 ? -7.284 -4.446 -0.699 1.00 98.88 291 VAL A CA 1
ATOM 2176 C C . VAL A 1 291 ? -7.498 -5.833 -0.111 1.00 98.88 291 VAL A C 1
ATOM 2178 O O . VAL A 1 291 ? -8.433 -6.059 0.661 1.00 98.88 291 VAL A O 1
ATOM 2181 N N . LYS A 1 292 ? -6.613 -6.768 -0.443 1.00 98.75 292 LYS A N 1
ATOM 2182 C CA . LYS A 1 292 ? -6.584 -8.101 0.152 1.00 98.75 292 LYS A CA 1
ATOM 2183 C C . LYS A 1 292 ? -5.192 -8.402 0.685 1.00 98.75 292 LYS A C 1
ATOM 2185 O O . LYS A 1 292 ? -4.260 -8.498 -0.106 1.00 98.75 292 LYS A O 1
ATOM 2190 N N . LEU A 1 293 ? -5.076 -8.599 1.995 1.00 98.31 293 LEU A N 1
ATOM 2191 C CA . LEU A 1 293 ? -3.837 -8.980 2.674 1.00 98.31 293 LEU A CA 1
ATOM 2192 C C . LEU A 1 293 ? -3.993 -10.395 3.240 1.00 98.31 293 LEU A C 1
ATOM 2194 O O . LEU A 1 293 ? -5.000 -10.710 3.879 1.00 98.31 293 LEU A O 1
ATOM 2198 N N . THR A 1 294 ? -3.026 -11.266 2.971 1.00 96.56 294 THR A N 1
ATOM 2199 C CA . THR A 1 294 ? -3.043 -12.666 3.422 1.00 96.56 294 THR A CA 1
ATOM 2200 C C . THR A 1 294 ? -1.654 -13.137 3.832 1.00 96.56 294 THR A C 1
ATOM 2202 O O . THR A 1 294 ? -0.663 -12.621 3.323 1.00 96.56 294 THR A O 1
ATOM 2205 N N . ASP A 1 295 ? -1.596 -14.155 4.693 1.00 93.62 295 ASP A N 1
ATOM 2206 C CA . ASP A 1 295 ? -0.366 -14.871 5.058 1.00 93.62 295 ASP A CA 1
ATOM 2207 C C . ASP A 1 295 ? 0.749 -13.918 5.559 1.00 93.62 295 ASP A C 1
ATOM 2209 O O . ASP A 1 295 ? 1.680 -13.630 4.814 1.00 93.62 295 ASP A O 1
ATOM 2213 N N . ASN A 1 296 ? 0.671 -13.416 6.800 1.00 91.50 296 ASN A N 1
ATOM 2214 C CA . ASN A 1 296 ? 1.733 -12.594 7.424 1.00 91.50 296 ASN A CA 1
ATOM 2215 C C . ASN A 1 296 ? 2.201 -11.404 6.551 1.00 91.50 296 ASN A C 1
ATOM 2217 O O . ASN A 1 296 ? 3.395 -11.095 6.470 1.00 91.50 296 ASN A O 1
ATOM 2221 N N . SER A 1 297 ? 1.265 -10.750 5.859 1.00 94.56 297 SER A N 1
ATOM 2222 C CA . SER A 1 297 ? 1.541 -9.522 5.104 1.00 94.56 297 SER A CA 1
ATOM 2223 C C . SER A 1 297 ? 1.135 -8.293 5.906 1.00 94.56 297 SER A C 1
ATOM 2225 O O . SER A 1 297 ? 0.162 -8.335 6.662 1.00 94.56 297 SER A O 1
ATOM 2227 N N . HIS A 1 298 ? 1.867 -7.198 5.736 1.00 94.00 298 HIS A N 1
ATOM 2228 C CA . HIS A 1 298 ? 1.635 -5.968 6.482 1.00 94.00 298 HIS A CA 1
ATOM 2229 C C . HIS A 1 298 ? 1.599 -4.775 5.532 1.00 94.00 298 HIS A C 1
ATOM 2231 O O . HIS A 1 298 ? 2.520 -4.558 4.746 1.00 94.00 298 HIS A O 1
ATOM 2237 N N . PHE A 1 299 ? 0.513 -4.008 5.591 1.00 96.50 299 PHE A N 1
ATOM 2238 C CA . PHE A 1 299 ? 0.391 -2.735 4.892 1.00 96.50 299 PHE A CA 1
ATOM 2239 C C . PHE A 1 299 ? 0.201 -1.616 5.909 1.00 96.50 299 PHE A C 1
ATOM 2241 O O . PHE A 1 299 ? -0.770 -1.626 6.664 1.00 96.50 299 PHE A O 1
ATOM 2248 N N . PHE A 1 300 ? 1.095 -0.630 5.900 1.00 93.81 300 PHE A N 1
ATOM 2249 C CA . PHE A 1 300 ? 0.983 0.491 6.814 1.00 93.81 300 PHE A CA 1
ATOM 2250 C C . PHE A 1 300 ? 1.377 1.855 6.249 1.00 93.81 300 PHE A C 1
ATOM 2252 O O . PHE A 1 300 ? 2.131 1.980 5.281 1.00 93.81 300 PHE A O 1
ATOM 2259 N N . THR A 1 301 ? 0.847 2.895 6.890 1.00 94.25 301 THR A N 1
ATOM 2260 C CA . THR A 1 301 ? 1.112 4.304 6.579 1.00 94.25 301 THR A CA 1
ATOM 2261 C C . THR A 1 301 ? 1.787 4.974 7.767 1.00 94.25 301 THR A C 1
ATOM 2263 O O . THR A 1 301 ? 1.250 4.919 8.870 1.00 94.25 301 THR A O 1
ATOM 2266 N N . GLU A 1 302 ? 2.907 5.663 7.553 1.00 89.12 302 GLU A N 1
ATOM 2267 C CA . GLU A 1 302 ? 3.610 6.401 8.608 1.00 89.12 302 GLU A CA 1
ATOM 2268 C C . GLU A 1 302 ? 4.192 7.742 8.139 1.00 89.12 302 GLU A C 1
ATOM 2270 O O . GLU A 1 302 ? 4.709 7.878 7.031 1.00 89.12 302 GLU A O 1
ATOM 2275 N N . SER A 1 303 ? 4.137 8.781 8.973 1.00 87.31 303 SER A N 1
ATOM 2276 C CA . SER A 1 303 ? 4.774 10.066 8.630 1.00 87.31 303 SER A CA 1
ATOM 2277 C C . SER A 1 303 ? 6.270 10.066 8.928 1.00 87.31 303 SER A C 1
ATOM 2279 O O . SER A 1 303 ? 7.036 10.780 8.280 1.00 87.31 303 SER A O 1
ATOM 2281 N N . TYR A 1 304 ? 6.708 9.224 9.858 1.00 78.38 304 TYR A N 1
ATOM 2282 C CA . TYR A 1 304 ? 8.113 9.030 10.168 1.00 78.38 304 TYR A CA 1
ATOM 2283 C C . TYR A 1 304 ? 8.353 7.641 10.755 1.00 78.38 304 TYR A C 1
ATOM 2285 O O . TYR A 1 304 ? 7.494 7.078 11.429 1.00 78.38 304 TYR A O 1
ATOM 2293 N N . SER A 1 305 ? 9.572 7.148 10.570 1.00 66.62 305 SER A N 1
ATOM 2294 C CA . SER A 1 305 ? 10.112 6.024 11.325 1.00 66.62 305 SER A CA 1
ATOM 2295 C C . SER A 1 305 ? 11.277 6.538 12.163 1.00 66.62 305 SER A C 1
ATOM 2297 O O . SER A 1 305 ? 12.115 7.310 11.684 1.00 66.62 305 SER A O 1
ATOM 2299 N N . ASN A 1 306 ? 11.325 6.182 13.447 1.00 57.12 306 ASN A N 1
ATOM 2300 C CA . ASN A 1 306 ? 12.395 6.617 14.342 1.00 57.12 306 ASN A CA 1
ATOM 2301 C C . ASN A 1 306 ? 13.699 5.849 14.037 1.00 57.12 306 ASN A C 1
ATOM 2303 O O . ASN A 1 306 ? 14.081 4.935 14.755 1.00 57.12 306 ASN A O 1
ATOM 2307 N N . THR A 1 307 ? 14.392 6.314 12.990 1.00 47.94 307 THR A N 1
ATOM 2308 C CA . THR A 1 307 ? 15.755 6.004 12.509 1.00 47.94 307 THR A CA 1
ATOM 2309 C C . THR A 1 307 ? 16.061 4.565 12.071 1.00 47.94 307 THR A C 1
ATOM 2311 O O . THR A 1 307 ? 15.747 3.599 12.748 1.00 47.94 307 THR A O 1
ATOM 2314 N N . MET A 1 308 ? 16.777 4.462 10.943 1.00 41.09 308 MET A N 1
ATOM 2315 C CA . MET A 1 308 ? 17.222 3.261 10.212 1.00 41.09 308 MET A CA 1
ATOM 2316 C C . MET A 1 308 ? 18.090 2.224 10.974 1.00 41.09 308 MET A C 1
ATOM 2318 O O . MET A 1 308 ? 18.711 1.376 10.332 1.00 41.09 308 MET A O 1
ATOM 2322 N N . ASP A 1 309 ? 18.153 2.233 12.308 1.00 42.09 309 ASP A N 1
ATOM 2323 C CA . ASP A 1 309 ? 18.639 1.057 13.038 1.00 42.09 309 ASP A CA 1
ATOM 2324 C C . ASP A 1 309 ? 17.470 0.078 13.189 1.00 42.09 309 ASP A C 1
ATOM 2326 O O . ASP A 1 309 ? 16.728 0.108 14.171 1.00 42.09 309 ASP A O 1
ATOM 2330 N N . GLN A 1 310 ? 17.297 -0.779 12.175 1.00 43.44 310 GLN A N 1
ATOM 2331 C CA . GLN A 1 310 ? 16.249 -1.806 12.123 1.00 43.44 310 GLN A CA 1
ATOM 2332 C C . GLN A 1 310 ? 16.255 -2.746 13.336 1.00 43.44 310 GLN A C 1
ATOM 2334 O O . GLN A 1 310 ? 15.321 -3.519 13.474 1.00 43.44 310 GLN A O 1
ATOM 2339 N N . THR A 1 311 ? 17.272 -2.696 14.206 1.00 38.06 311 THR A N 1
ATOM 2340 C CA . THR A 1 311 ? 17.357 -3.555 15.389 1.00 38.06 311 THR A CA 1
ATOM 2341 C C . THR A 1 311 ? 16.615 -3.013 16.614 1.00 38.06 311 THR A C 1
ATOM 2343 O O . THR A 1 311 ? 16.330 -3.804 17.513 1.00 38.06 311 THR A O 1
ATOM 2346 N N . ASN A 1 312 ? 16.293 -1.710 16.683 1.00 37.28 312 ASN A N 1
ATOM 2347 C CA . ASN A 1 312 ? 15.615 -1.120 17.848 1.00 37.28 312 ASN A CA 1
ATOM 2348 C C . ASN A 1 312 ? 14.880 0.205 17.525 1.00 37.28 312 ASN A C 1
ATOM 2350 O O . ASN A 1 312 ? 15.357 1.288 17.892 1.00 37.28 312 ASN A O 1
ATOM 2354 N N . PRO A 1 313 ? 13.730 0.154 16.832 1.00 46.03 313 PRO A N 1
ATOM 2355 C CA . PRO A 1 313 ? 12.920 1.339 16.576 1.00 46.03 313 PRO A CA 1
ATOM 2356 C C . PRO A 1 313 ? 12.378 1.920 17.893 1.00 46.03 313 PRO A C 1
ATOM 2358 O O . PRO A 1 313 ? 11.684 1.259 18.662 1.00 46.03 313 PRO A O 1
ATOM 2361 N N . ASN A 1 314 ? 12.670 3.193 18.181 1.00 47.91 314 ASN A N 1
ATOM 2362 C CA . ASN A 1 314 ? 12.114 3.852 19.366 1.00 47.91 314 ASN A CA 1
ATOM 2363 C C . ASN A 1 314 ? 10.719 4.408 19.060 1.00 47.91 314 ASN A C 1
ATOM 2365 O O . ASN A 1 314 ? 10.562 5.610 18.858 1.00 47.91 314 ASN A O 1
ATOM 2369 N N . HIS A 1 315 ? 9.697 3.557 19.053 1.00 54.38 315 HIS A N 1
ATOM 2370 C CA . HIS A 1 315 ? 8.294 3.953 18.853 1.00 54.38 315 HIS A CA 1
ATOM 2371 C C . HIS A 1 315 ? 7.745 4.909 19.935 1.00 54.38 315 HIS A C 1
ATOM 2373 O O . HIS A 1 315 ? 6.669 5.479 19.782 1.00 54.38 315 HIS A O 1
ATOM 2379 N N . ASN A 1 316 ? 8.498 5.161 21.013 1.00 57.22 316 ASN A N 1
ATOM 2380 C CA . ASN A 1 316 ? 8.020 5.947 22.150 1.00 57.22 316 ASN A CA 1
ATOM 2381 C C . ASN A 1 316 ? 8.174 7.463 21.974 1.00 57.22 316 ASN A C 1
ATOM 2383 O O . ASN A 1 316 ? 7.575 8.230 22.737 1.00 57.22 316 ASN A O 1
ATOM 2387 N N . LYS A 1 317 ? 8.970 7.930 21.003 1.00 70.19 317 LYS A N 1
ATOM 2388 C CA . LYS A 1 317 ? 9.146 9.372 20.791 1.00 70.19 317 LYS A CA 1
ATOM 2389 C C . LYS A 1 317 ? 7.934 9.958 20.067 1.00 70.19 317 LYS A C 1
ATOM 2391 O O . LYS A 1 317 ? 7.755 9.731 18.872 1.00 70.19 317 LYS A O 1
ATOM 2396 N N . TYR A 1 318 ? 7.166 10.736 20.822 1.00 75.75 318 TYR A N 1
ATOM 2397 C CA . TYR A 1 318 ? 5.990 11.460 20.358 1.00 75.75 318 TYR A CA 1
ATOM 2398 C C . TYR A 1 318 ? 6.363 12.681 19.504 1.00 75.75 318 TYR A C 1
ATOM 2400 O O . TYR A 1 318 ? 7.251 13.456 19.883 1.00 75.75 318 TYR A O 1
ATOM 2408 N N . PHE A 1 319 ? 5.654 12.869 18.391 1.00 78.06 319 PHE A N 1
ATOM 2409 C CA . PHE A 1 319 ? 5.693 14.079 17.571 1.00 78.06 319 PHE A CA 1
ATOM 2410 C C . PHE A 1 319 ? 4.265 14.483 17.183 1.00 78.06 319 PHE A C 1
ATOM 2412 O O . PHE A 1 319 ? 3.597 13.697 16.521 1.00 78.06 319 PHE A O 1
ATOM 2419 N N . PRO A 1 320 ? 3.805 15.699 17.521 1.00 78.25 320 PRO A N 1
ATOM 2420 C CA . PRO A 1 320 ? 2.461 16.127 17.146 1.00 78.25 320 PRO A CA 1
ATOM 2421 C C . PRO A 1 320 ? 2.355 16.358 15.634 1.00 78.25 320 PRO A C 1
ATOM 2423 O O . PRO A 1 320 ? 3.332 16.815 15.024 1.00 78.25 320 PRO A O 1
ATOM 2426 N N . LYS A 1 321 ? 1.169 16.130 15.046 1.00 82.38 321 LYS A N 1
ATOM 2427 C CA . LYS A 1 321 ? 0.907 16.296 13.592 1.00 82.38 321 LYS A CA 1
ATOM 2428 C C . LYS A 1 321 ? 1.398 17.623 13.010 1.00 82.38 321 LYS A C 1
ATOM 2430 O O . LYS A 1 321 ? 1.985 17.650 11.931 1.00 82.38 321 LYS A O 1
ATOM 2435 N N . ASP A 1 322 ? 1.228 18.716 13.751 1.00 82.12 322 ASP A N 1
ATOM 2436 C CA . ASP A 1 322 ? 1.616 20.069 13.325 1.00 82.12 322 ASP A CA 1
ATOM 2437 C C . ASP A 1 322 ? 3.139 20.258 13.173 1.00 82.12 322 ASP A C 1
ATOM 2439 O O . ASP A 1 322 ? 3.605 21.295 12.697 1.00 82.12 322 ASP A O 1
ATOM 2443 N N . SER A 1 323 ? 3.937 19.263 13.573 1.00 79.81 323 SER A N 1
ATOM 2444 C CA . SER A 1 323 ? 5.392 19.253 13.380 1.00 79.81 323 SER A CA 1
ATOM 2445 C C . SER A 1 323 ? 5.807 18.922 11.945 1.00 79.81 323 SER A C 1
ATOM 2447 O O . SER A 1 323 ? 6.970 19.129 11.593 1.00 79.81 323 SER A O 1
ATOM 2449 N N . PHE A 1 324 ? 4.900 18.385 11.126 1.00 81.00 324 PHE A N 1
ATOM 2450 C CA . PHE A 1 324 ? 5.193 17.932 9.768 1.00 81.00 324 PHE A CA 1
ATOM 2451 C C . PHE A 1 324 ? 4.709 18.961 8.739 1.00 81.00 324 PHE A C 1
ATOM 2453 O O . PHE A 1 324 ? 3.587 19.449 8.812 1.00 81.00 324 PHE A O 1
ATOM 2460 N N . GLU A 1 325 ? 5.543 19.274 7.740 1.00 83.25 325 GLU A N 1
ATOM 2461 C CA . GLU A 1 325 ? 5.133 20.121 6.604 1.00 83.25 325 GLU A CA 1
ATOM 2462 C C . GLU A 1 325 ? 3.995 19.460 5.810 1.00 83.25 325 GLU A C 1
ATOM 2464 O O . GLU A 1 325 ? 3.067 20.129 5.355 1.00 83.25 325 GLU A O 1
ATOM 2469 N N . LYS A 1 326 ? 4.061 18.134 5.671 1.00 87.38 326 LYS A N 1
ATOM 2470 C CA . LYS A 1 326 ? 3.042 17.305 5.042 1.00 87.38 326 LYS A CA 1
ATOM 2471 C C . LYS A 1 326 ? 3.030 15.920 5.687 1.00 87.38 326 LYS A C 1
ATOM 2473 O O . LYS A 1 326 ? 4.073 15.270 5.755 1.00 87.38 326 LYS A O 1
ATOM 2478 N N . LEU A 1 327 ? 1.848 15.467 6.101 1.00 89.31 327 LEU A N 1
ATOM 2479 C CA . LEU A 1 327 ? 1.631 14.112 6.609 1.00 89.31 327 LEU A CA 1
ATOM 2480 C C . LEU A 1 327 ? 1.640 13.088 5.474 1.00 89.31 327 LEU A C 1
ATOM 2482 O O . LEU A 1 327 ? 1.265 13.384 4.333 1.00 89.31 327 LEU A O 1
ATOM 2486 N N . THR A 1 328 ? 2.060 11.872 5.798 1.00 92.88 328 THR A N 1
ATOM 2487 C CA . THR A 1 328 ? 1.918 10.729 4.902 1.00 92.88 328 THR A CA 1
ATOM 2488 C C . THR A 1 328 ? 0.498 10.207 4.954 1.00 92.88 328 THR A C 1
ATOM 2490 O O . THR A 1 328 ? -0.055 10.009 6.036 1.00 92.88 328 THR A O 1
ATOM 2493 N N . THR A 1 329 ? -0.079 9.963 3.778 1.00 96.00 329 THR A N 1
ATOM 2494 C CA . THR A 1 329 ? -1.487 9.585 3.674 1.00 96.00 329 THR A CA 1
ATOM 2495 C C . THR A 1 329 ? -1.723 8.415 2.724 1.00 96.00 329 THR A C 1
ATOM 2497 O O . THR A 1 329 ? -1.108 8.326 1.657 1.00 96.00 329 THR A O 1
ATOM 2500 N N . SER A 1 330 ? -2.665 7.549 3.096 1.00 98.31 330 SER A N 1
ATOM 2501 C CA . SER A 1 330 ? -3.185 6.471 2.252 1.00 98.31 330 SER A CA 1
ATOM 2502 C C . SER A 1 330 ? -4.700 6.585 2.101 1.00 98.31 330 SER A C 1
ATOM 2504 O O . SER A 1 330 ? -5.428 6.700 3.085 1.00 98.31 330 SER A O 1
ATOM 2506 N N . LEU A 1 331 ? -5.192 6.513 0.867 1.00 98.69 331 LEU A N 1
ATOM 2507 C CA . LEU A 1 331 ? -6.616 6.460 0.546 1.00 98.69 331 LEU A CA 1
ATOM 2508 C C . LEU A 1 331 ? -6.948 5.127 -0.125 1.00 98.69 331 LEU A C 1
ATOM 2510 O O . LEU A 1 331 ? -6.394 4.802 -1.172 1.00 98.69 331 LEU A O 1
ATOM 2514 N N . ILE A 1 332 ? -7.890 4.390 0.457 1.00 98.81 332 ILE A N 1
ATOM 2515 C CA . ILE A 1 332 ? -8.433 3.149 -0.085 1.00 98.81 332 ILE A CA 1
ATOM 2516 C C . ILE A 1 332 ? -9.921 3.365 -0.361 1.00 98.81 332 ILE A C 1
ATOM 2518 O O . ILE A 1 332 ? -10.711 3.598 0.555 1.00 98.81 332 ILE A O 1
ATOM 2522 N N . GLU A 1 333 ? -10.322 3.317 -1.630 1.00 98.75 333 GLU A N 1
ATOM 2523 C CA . GLU A 1 333 ? -11.715 3.548 -2.026 1.00 98.75 333 GLU A CA 1
ATOM 2524 C C . GLU A 1 333 ? -12.597 2.297 -1.893 1.00 98.75 333 GLU A C 1
ATOM 2526 O O . GLU A 1 333 ? -13.803 2.430 -1.675 1.00 98.75 333 GLU A O 1
ATOM 2531 N N . GLY A 1 334 ? -12.012 1.100 -1.997 1.00 98.62 334 GLY A N 1
ATOM 2532 C CA . GLY A 1 334 ? -12.712 -0.176 -1.861 1.00 98.62 334 GLY A CA 1
ATOM 2533 C C . GLY A 1 334 ? -12.729 -0.750 -0.442 1.00 98.62 334 GLY A C 1
ATOM 2534 O O . GLY A 1 334 ? -12.459 -0.071 0.548 1.00 98.62 334 GLY A O 1
ATOM 2535 N N . ASN A 1 335 ? -13.080 -2.036 -0.353 1.00 98.88 335 ASN A N 1
ATOM 2536 C CA . ASN A 1 335 ? -13.085 -2.792 0.901 1.00 98.88 335 ASN A CA 1
ATOM 2537 C C . ASN A 1 335 ? -11.703 -3.379 1.198 1.00 98.88 335 ASN A C 1
ATOM 2539 O O . ASN A 1 335 ? -10.931 -3.645 0.277 1.00 98.88 335 ASN A O 1
ATOM 2543 N N . ILE A 1 336 ? -11.438 -3.674 2.469 1.00 98.88 336 ILE A N 1
ATOM 2544 C CA . ILE A 1 336 ? -10.227 -4.366 2.915 1.00 98.88 336 ILE A CA 1
ATOM 2545 C C . ILE A 1 336 ? -10.594 -5.740 3.478 1.00 98.88 336 ILE A C 1
ATOM 2547 O O . ILE A 1 336 ? -11.485 -5.869 4.317 1.00 98.88 336 ILE A O 1
ATOM 2551 N N . THR A 1 337 ? -9.903 -6.782 3.020 1.00 98.81 337 THR A N 1
ATOM 2552 C CA . THR A 1 337 ? -9.966 -8.130 3.601 1.00 98.81 337 THR A CA 1
ATOM 2553 C C . THR A 1 337 ? -8.593 -8.532 4.117 1.00 98.81 337 THR A C 1
ATOM 2555 O O . THR A 1 337 ? -7.626 -8.521 3.357 1.00 98.81 337 THR A O 1
ATOM 2558 N N . LEU A 1 338 ? -8.529 -8.918 5.388 1.00 98.38 338 LEU A N 1
ATOM 2559 C CA . LEU A 1 338 ? -7.323 -9.352 6.080 1.00 98.38 338 LEU A CA 1
ATOM 2560 C C . LEU A 1 338 ? -7.514 -10.786 6.583 1.00 98.38 338 LEU A C 1
ATOM 2562 O O . LEU A 1 338 ? -8.530 -11.115 7.201 1.00 98.38 338 LEU A O 1
ATOM 2566 N N . ASP A 1 339 ? -6.535 -11.641 6.319 1.00 96.44 339 ASP A N 1
ATOM 2567 C CA . ASP A 1 339 ? -6.562 -13.048 6.717 1.00 96.44 339 ASP A CA 1
ATOM 2568 C C . ASP A 1 339 ? -5.178 -13.504 7.193 1.00 96.44 339 ASP A C 1
ATOM 2570 O O . ASP A 1 339 ? -4.154 -12.987 6.732 1.00 96.44 339 ASP A O 1
ATOM 2574 N N . ARG A 1 340 ? -5.153 -14.505 8.078 1.00 93.50 340 ARG A N 1
ATOM 2575 C CA . ARG A 1 340 ? -3.950 -15.221 8.545 1.00 93.50 340 ARG A CA 1
ATOM 2576 C C . ARG A 1 340 ? -2.834 -14.284 8.986 1.00 93.50 340 ARG A C 1
ATOM 2578 O O . ARG A 1 340 ? -1.827 -14.123 8.289 1.00 93.50 340 ARG A O 1
ATOM 2585 N N . ASN A 1 341 ? -3.033 -13.675 10.147 1.00 91.88 341 ASN A N 1
ATOM 2586 C CA . ASN A 1 341 ? -2.046 -12.821 10.807 1.00 91.88 341 ASN A CA 1
ATOM 2587 C C . ASN A 1 341 ? -1.629 -11.566 10.016 1.00 91.88 341 ASN A C 1
ATOM 2589 O O . ASN A 1 341 ? -0.625 -10.942 10.351 1.00 91.88 341 ASN A O 1
ATOM 2593 N N . SER A 1 342 ? -2.360 -11.199 8.958 1.00 95.06 342 SER A N 1
ATOM 2594 C CA . SER A 1 342 ? -2.053 -9.992 8.182 1.00 95.06 342 SER A CA 1
ATOM 2595 C C . SER A 1 342 ? -2.495 -8.730 8.912 1.00 95.06 342 SER A C 1
ATOM 2597 O O . SER A 1 342 ? -3.464 -8.751 9.674 1.00 95.06 342 SER A O 1
ATOM 2599 N N . ARG A 1 343 ? -1.810 -7.619 8.649 1.00 95.44 343 ARG A N 1
ATOM 2600 C CA . ARG A 1 343 ? -2.023 -6.359 9.362 1.00 95.44 343 ARG A CA 1
ATOM 2601 C C . ARG A 1 343 ? -2.223 -5.187 8.423 1.00 95.44 343 ARG A C 1
ATOM 2603 O O . ARG A 1 343 ? -1.573 -5.092 7.380 1.00 95.44 343 ARG A O 1
ATOM 2610 N N . PHE A 1 344 ? -3.116 -4.293 8.821 1.00 97.88 344 PHE A N 1
ATOM 2611 C CA . PHE A 1 344 ? -3.321 -3.008 8.174 1.00 97.88 344 PHE A CA 1
ATOM 2612 C C . PHE A 1 344 ? -3.383 -1.905 9.225 1.00 97.88 344 PHE A C 1
ATOM 2614 O O . PHE A 1 344 ? -4.180 -2.013 10.160 1.00 97.88 344 PHE A O 1
ATOM 2621 N N . GLY A 1 345 ? -2.603 -0.836 9.057 1.00 95.94 345 GLY A N 1
ATOM 2622 C CA . GLY A 1 345 ? -2.664 0.247 10.030 1.00 95.94 345 GLY A CA 1
ATOM 2623 C C . GLY A 1 345 ? -2.000 1.572 9.682 1.00 95.94 345 GLY A C 1
ATOM 2624 O O . GLY A 1 345 ? -1.309 1.726 8.674 1.00 95.94 345 GLY A O 1
ATOM 2625 N N . SER A 1 346 ? -2.234 2.541 10.561 1.00 95.44 346 SER A N 1
ATOM 2626 C CA . SER A 1 346 ? -1.610 3.867 10.554 1.00 95.44 346 SER A CA 1
ATOM 2627 C C . SER A 1 346 ? -0.687 4.015 11.758 1.00 95.44 346 SER A C 1
ATOM 2629 O O . SER A 1 346 ? -1.076 3.719 12.880 1.00 95.44 346 SER A O 1
ATOM 2631 N N . TYR A 1 347 ? 0.520 4.525 11.565 1.00 90.69 347 TYR A N 1
ATOM 2632 C CA . TYR A 1 347 ? 1.506 4.637 12.637 1.00 90.69 347 TYR A CA 1
ATOM 2633 C C . TYR A 1 347 ? 2.179 5.998 12.610 1.00 90.69 347 TYR A C 1
ATOM 2635 O O . TYR A 1 347 ? 2.297 6.596 11.545 1.00 90.69 347 TYR A O 1
ATOM 2643 N N . ASN A 1 348 ? 2.677 6.479 13.749 1.00 87.75 348 ASN A N 1
ATOM 2644 C CA . ASN A 1 348 ? 3.628 7.596 13.803 1.00 87.75 348 ASN A CA 1
ATOM 2645 C C . ASN A 1 348 ? 3.161 8.823 12.984 1.00 87.75 348 ASN A C 1
ATOM 2647 O O . ASN A 1 348 ? 3.806 9.214 12.004 1.00 87.75 348 ASN A O 1
ATOM 2651 N N . ALA A 1 349 ? 2.009 9.396 13.343 1.00 89.75 349 ALA A N 1
ATOM 2652 C CA . ALA A 1 349 ? 1.353 10.500 12.624 1.00 89.75 349 ALA A CA 1
ATOM 2653 C C . ALA A 1 349 ? 0.972 10.201 11.156 1.00 89.75 349 ALA A C 1
ATOM 2655 O O . ALA A 1 349 ? 0.730 11.123 10.375 1.00 89.75 349 ALA A O 1
ATOM 2656 N N . GLY A 1 350 ? 0.961 8.937 10.731 1.00 92.56 350 GLY A N 1
ATOM 2657 C CA . GLY A 1 350 ? 0.407 8.521 9.445 1.00 92.56 350 GLY A CA 1
ATOM 2658 C C . GLY A 1 350 ? -1.119 8.581 9.455 1.00 92.56 350 GLY A C 1
ATOM 2659 O O . GLY A 1 350 ? -1.747 8.344 10.490 1.00 92.56 350 GLY A O 1
ATOM 2660 N N . GLU A 1 351 ? -1.719 8.874 8.301 1.00 95.88 351 GLU A N 1
ATOM 2661 C CA . GLU A 1 351 ? -3.177 8.902 8.164 1.00 95.88 351 GLU A CA 1
ATOM 2662 C C . GLU A 1 351 ? -3.655 7.969 7.054 1.00 95.88 351 GLU A C 1
ATOM 2664 O O . GLU A 1 351 ? -3.212 8.044 5.908 1.00 95.88 351 GLU A O 1
ATOM 2669 N N . SER A 1 352 ? -4.613 7.108 7.375 1.00 98.38 352 SER A N 1
ATOM 2670 C CA . SER A 1 352 ? -5.235 6.216 6.399 1.00 98.38 352 SER A CA 1
ATOM 2671 C C . SER A 1 352 ? -6.739 6.442 6.382 1.00 98.38 352 SER A C 1
ATOM 2673 O O . SER A 1 352 ? -7.373 6.582 7.424 1.00 98.38 352 SER A O 1
ATOM 2675 N N . THR A 1 353 ? -7.330 6.469 5.192 1.00 98.81 353 THR A N 1
ATOM 2676 C CA . THR A 1 353 ? -8.781 6.532 5.005 1.00 98.81 353 THR A CA 1
ATOM 2677 C C . THR A 1 353 ? -9.248 5.355 4.167 1.00 98.81 353 THR A C 1
ATOM 2679 O O . THR A 1 353 ? -8.786 5.163 3.042 1.00 98.81 353 THR A O 1
ATOM 2682 N N . VAL A 1 354 ? -10.218 4.610 4.688 1.00 98.88 354 VAL A N 1
ATOM 2683 C CA . VAL A 1 354 ? -10.883 3.497 4.011 1.00 98.88 354 VAL A CA 1
ATOM 2684 C C . VAL A 1 354 ? -12.338 3.877 3.769 1.00 98.88 354 VAL A C 1
ATOM 2686 O O . VAL A 1 354 ? -13.111 4.059 4.707 1.00 98.88 354 VAL A O 1
ATOM 2689 N N . ASN A 1 355 ? -12.736 4.015 2.505 1.00 98.81 355 ASN A N 1
ATOM 2690 C CA . ASN A 1 355 ? -14.124 4.334 2.158 1.00 98.81 355 ASN A CA 1
ATOM 2691 C C . ASN A 1 355 ? -15.051 3.106 2.227 1.00 98.81 355 ASN A C 1
ATOM 2693 O O . ASN A 1 355 ? -16.267 3.275 2.318 1.00 98.81 355 ASN A O 1
ATOM 2697 N N . GLY A 1 356 ? -14.497 1.893 2.138 1.00 98.50 356 GLY A N 1
ATOM 2698 C CA . GLY A 1 356 ? -15.241 0.638 2.215 1.00 98.50 356 GLY A CA 1
ATOM 2699 C C . GLY A 1 356 ? -15.274 0.011 3.609 1.00 98.50 356 GLY A C 1
ATOM 2700 O O . GLY A 1 356 ? -14.934 0.631 4.616 1.00 98.50 356 GLY A O 1
ATOM 2701 N N . ASN A 1 357 ? -15.702 -1.249 3.644 1.00 98.81 357 ASN A N 1
ATOM 2702 C CA . ASN A 1 357 ? -15.737 -2.078 4.847 1.00 98.81 357 ASN A CA 1
ATOM 2703 C C . ASN A 1 357 ? -14.383 -2.754 5.089 1.00 98.81 357 ASN A C 1
ATOM 2705 O O . ASN A 1 357 ? -13.646 -3.019 4.136 1.00 98.81 357 ASN A O 1
ATOM 2709 N N . ILE A 1 358 ? -14.110 -3.132 6.337 1.00 98.88 358 ILE A N 1
ATOM 2710 C CA . ILE A 1 358 ? -12.960 -3.967 6.698 1.00 98.88 358 ILE A CA 1
ATOM 2711 C C . ILE A 1 358 ? -13.439 -5.292 7.292 1.00 98.88 358 ILE A C 1
ATOM 2713 O O . ILE A 1 358 ? -14.326 -5.332 8.141 1.00 98.88 358 ILE A O 1
ATOM 2717 N N . THR A 1 359 ? -12.857 -6.399 6.837 1.00 98.75 359 THR A N 1
ATOM 2718 C CA . THR A 1 359 ? -13.047 -7.729 7.428 1.00 98.75 359 THR A CA 1
ATOM 2719 C C . THR A 1 359 ? -11.693 -8.328 7.777 1.00 98.75 359 THR A C 1
ATOM 2721 O O . THR A 1 359 ? -10.895 -8.570 6.875 1.00 98.75 359 THR A O 1
ATOM 2724 N N . ALA A 1 360 ? -11.452 -8.584 9.061 1.00 98.31 360 ALA A N 1
ATOM 2725 C CA . ALA A 1 360 ? -10.259 -9.247 9.574 1.00 98.31 360 ALA A CA 1
ATOM 2726 C C . ALA A 1 360 ? -10.622 -10.603 10.195 1.00 98.31 360 ALA A C 1
ATOM 2728 O O . ALA A 1 360 ? -11.573 -10.711 10.973 1.00 98.31 360 ALA A O 1
ATOM 2729 N N . THR A 1 361 ? -9.885 -11.638 9.805 1.00 96.81 361 THR A N 1
ATOM 2730 C CA . THR A 1 361 ? -10.124 -13.041 10.180 1.00 96.81 361 THR A CA 1
ATOM 2731 C C . THR A 1 361 ? -8.808 -13.736 10.518 1.00 96.81 361 THR A C 1
ATOM 2733 O O . THR A 1 361 ? -7.751 -13.308 10.046 1.00 96.81 361 THR A O 1
ATOM 2736 N N . ASN A 1 362 ? -8.870 -14.834 11.278 1.00 93.94 362 ASN A N 1
ATOM 2737 C CA . ASN A 1 362 ? -7.729 -15.719 11.549 1.00 93.94 362 ASN A CA 1
ATOM 2738 C C . ASN A 1 362 ? -6.457 -14.977 12.020 1.00 93.94 362 ASN A C 1
ATOM 2740 O O . ASN A 1 362 ? -5.404 -15.066 11.382 1.00 93.94 362 ASN A O 1
ATOM 2744 N N . GLY A 1 363 ? -6.550 -14.213 13.110 1.00 92.12 363 GLY A N 1
ATOM 2745 C CA . GLY A 1 363 ? -5.402 -13.520 13.708 1.00 92.12 363 GLY A CA 1
ATOM 2746 C C . GLY A 1 363 ? -5.006 -12.208 13.025 1.00 92.12 363 GLY A C 1
ATOM 2747 O O . GLY A 1 363 ? -4.000 -11.607 13.385 1.00 92.12 363 GLY A O 1
ATOM 2748 N N . ALA A 1 364 ? -5.755 -11.764 12.014 1.00 95.62 364 ALA A N 1
ATOM 2749 C CA . ALA A 1 364 ? -5.498 -10.493 11.346 1.00 95.62 364 ALA A CA 1
ATOM 2750 C C . ALA A 1 364 ? -5.908 -9.277 12.195 1.00 95.62 364 ALA A C 1
ATOM 2752 O O . ALA A 1 364 ? -6.917 -9.341 12.908 1.00 95.62 364 ALA A O 1
ATOM 2753 N N . CYS A 1 365 ? -5.177 -8.166 12.050 1.00 95.94 365 CYS A N 1
ATOM 2754 C CA . CYS A 1 365 ? -5.362 -6.953 12.855 1.00 95.94 365 CYS A CA 1
ATOM 2755 C C . CYS A 1 365 ? -5.585 -5.690 12.013 1.00 95.94 365 CYS A C 1
ATOM 2757 O O . CYS A 1 365 ? -5.010 -5.526 10.934 1.00 95.94 365 CYS A O 1
ATOM 2759 N N . VAL A 1 366 ? -6.401 -4.786 12.554 1.00 98.19 366 VAL A N 1
ATOM 2760 C CA . VAL A 1 366 ? -6.619 -3.417 12.069 1.00 98.19 366 VAL A CA 1
ATOM 2761 C C . VAL A 1 366 ? -6.168 -2.466 13.164 1.00 98.19 366 VAL A C 1
ATOM 2763 O O . VAL A 1 366 ? -6.660 -2.582 14.285 1.00 98.19 366 VAL A O 1
ATOM 2766 N N . GLU A 1 367 ? -5.254 -1.542 12.877 1.00 96.12 367 GLU A N 1
ATOM 2767 C CA . GLU A 1 367 ? -4.635 -0.786 13.966 1.00 96.12 367 GLU A CA 1
ATOM 2768 C C . GLU A 1 367 ? -4.207 0.648 13.650 1.00 96.12 367 GLU A C 1
ATOM 2770 O O . GLU A 1 367 ? -3.960 1.023 12.504 1.00 96.12 367 GLU A O 1
ATOM 2775 N N . ALA A 1 368 ? -4.113 1.458 14.702 1.00 96.06 368 ALA A N 1
ATOM 2776 C CA . ALA A 1 368 ? -3.492 2.772 14.665 1.00 96.06 368 ALA A CA 1
ATOM 2777 C C . ALA A 1 368 ? -2.621 2.963 15.909 1.00 96.06 368 ALA A C 1
ATOM 2779 O O . ALA A 1 368 ? -3.088 2.676 17.005 1.00 96.06 368 ALA A O 1
ATOM 2780 N N . TRP A 1 369 ? -1.378 3.439 15.775 1.00 91.25 369 TRP A N 1
ATOM 2781 C CA . TRP A 1 369 ? -0.454 3.558 16.915 1.00 91.25 369 TRP A CA 1
ATOM 2782 C C . TRP A 1 369 ? 0.458 4.78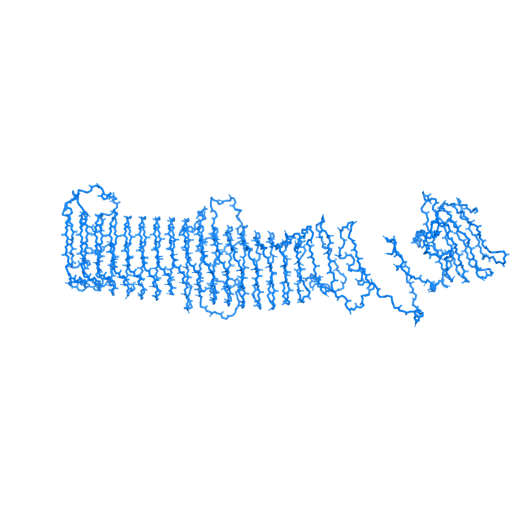8 16.853 1.00 91.25 369 TRP A C 1
ATOM 2784 O O . TRP A 1 369 ? 1.117 5.032 15.845 1.00 91.25 369 TRP A O 1
ATOM 2794 N N . ASN A 1 370 ? 0.623 5.450 18.003 1.00 86.00 370 ASN A N 1
ATOM 2795 C CA . ASN A 1 370 ? 1.606 6.502 18.285 1.00 86.00 370 ASN A CA 1
ATOM 2796 C C . ASN A 1 370 ? 1.447 7.818 17.503 1.00 86.00 370 ASN A C 1
ATOM 2798 O O . ASN A 1 370 ? 1.211 7.850 16.296 1.00 86.00 370 ASN A O 1
ATOM 2802 N N . SER A 1 371 ? 1.723 8.921 18.204 1.00 85.19 371 SER A N 1
ATOM 2803 C CA . SER A 1 371 ? 1.884 10.268 17.645 1.00 85.19 371 SER A CA 1
ATOM 2804 C C . SER A 1 371 ? 0.714 10.707 16.783 1.00 85.19 371 SER A C 1
ATOM 2806 O O . SER A 1 371 ? 0.896 11.041 15.615 1.00 85.19 371 SER A O 1
ATOM 2808 N N . ASP A 1 372 ? -0.488 10.668 17.346 1.00 89.00 372 ASP A N 1
ATOM 2809 C CA . ASP A 1 372 ? -1.701 11.132 16.678 1.00 89.00 372 ASP A CA 1
ATOM 2810 C C . ASP A 1 372 ? -1.996 10.375 15.368 1.00 89.00 372 ASP A C 1
ATOM 2812 O O . ASP A 1 372 ? -2.648 10.907 14.470 1.00 89.00 372 ASP A O 1
ATOM 2816 N N . ALA A 1 373 ? -1.492 9.148 15.186 1.00 93.25 373 ALA A N 1
ATOM 2817 C CA . ALA A 1 373 ? -1.825 8.352 14.006 1.00 93.25 373 ALA A CA 1
ATOM 2818 C C . ALA A 1 373 ? -3.347 8.206 13.873 1.00 93.25 373 ALA A C 1
ATOM 2820 O O . ALA A 1 373 ? -4.033 7.959 14.861 1.00 93.25 373 ALA A O 1
ATOM 2821 N N . LEU A 1 374 ? -3.864 8.346 12.650 1.00 96.75 374 LEU A N 1
ATOM 2822 C CA . LEU A 1 374 ? -5.304 8.336 12.393 1.00 96.75 374 LEU A CA 1
ATOM 2823 C C . LEU A 1 374 ? -5.673 7.265 11.370 1.00 96.75 374 LEU A C 1
ATOM 2825 O O . LEU A 1 374 ? -5.094 7.181 10.280 1.00 96.75 374 LEU A O 1
ATOM 2829 N N . LEU A 1 375 ? -6.683 6.468 11.698 1.00 98.62 375 LEU A N 1
ATOM 2830 C CA . LEU A 1 375 ? -7.331 5.562 10.760 1.00 98.62 375 LEU A CA 1
ATOM 2831 C C . LEU A 1 375 ? -8.834 5.844 10.711 1.00 98.62 375 LEU A C 1
ATOM 2833 O O . LEU A 1 375 ? -9.567 5.557 11.649 1.00 98.62 375 LEU A O 1
ATOM 2837 N N . THR A 1 376 ? -9.302 6.363 9.579 1.00 98.75 376 THR A N 1
ATOM 2838 C CA . THR A 1 376 ? -10.725 6.617 9.331 1.00 98.75 376 THR A CA 1
ATOM 2839 C C . THR A 1 376 ? -11.318 5.519 8.456 1.00 98.75 376 THR A C 1
ATOM 2841 O O . THR A 1 376 ? -10.813 5.239 7.366 1.00 98.75 376 THR A O 1
ATOM 2844 N N . ILE A 1 377 ? -12.429 4.928 8.888 1.00 98.81 377 ILE A N 1
ATOM 2845 C CA . ILE A 1 377 ? -13.137 3.848 8.201 1.00 98.81 377 ILE A CA 1
ATOM 2846 C C . ILE A 1 377 ? -14.602 4.250 8.031 1.00 98.81 377 ILE A C 1
ATOM 2848 O O . ILE A 1 377 ? -15.366 4.333 8.990 1.00 98.81 377 ILE A O 1
ATOM 2852 N N . LYS A 1 378 ? -15.023 4.472 6.784 1.00 98.56 378 LYS A N 1
ATOM 2853 C CA . LYS A 1 378 ? -16.398 4.905 6.479 1.00 98.56 378 LYS A CA 1
ATOM 2854 C C . LYS A 1 378 ? -17.413 3.760 6.483 1.00 98.56 378 LYS A C 1
ATOM 2856 O O . LYS A 1 378 ? -18.621 3.986 6.588 1.00 98.56 378 LYS A O 1
ATOM 2861 N N . GLY A 1 379 ? -16.932 2.536 6.277 1.00 98.31 379 GLY A N 1
ATOM 2862 C CA . GLY A 1 379 ? -17.741 1.323 6.254 1.00 98.31 379 GLY A CA 1
ATOM 2863 C C . GLY A 1 379 ? -17.824 0.617 7.604 1.00 98.31 379 GLY A C 1
ATOM 2864 O O . GLY A 1 379 ? -17.399 1.124 8.638 1.00 98.31 379 GLY A O 1
ATOM 2865 N N . ASP A 1 380 ? -18.391 -0.585 7.573 1.00 98.69 380 ASP A N 1
ATOM 2866 C CA . ASP A 1 380 ? -18.454 -1.487 8.719 1.00 98.69 380 ASP A CA 1
ATOM 2867 C C . ASP A 1 380 ? -17.113 -2.220 8.912 1.00 98.69 380 ASP A C 1
ATOM 2869 O O . ASP A 1 380 ? -16.423 -2.561 7.947 1.00 98.69 380 ASP A O 1
ATOM 2873 N N . VAL A 1 381 ? -16.780 -2.522 10.165 1.00 98.81 381 VAL A N 1
ATOM 2874 C CA . VAL A 1 381 ? -15.615 -3.309 10.573 1.00 98.81 381 VAL A CA 1
ATOM 2875 C C . VAL A 1 381 ? -16.081 -4.605 11.227 1.00 98.81 381 VAL A C 1
ATOM 2877 O O . VAL A 1 381 ? -16.848 -4.599 12.192 1.00 98.81 381 VAL A O 1
ATOM 2880 N N . LEU A 1 382 ? -15.596 -5.730 10.708 1.00 98.62 382 LEU A N 1
ATOM 2881 C CA . LEU A 1 382 ? -15.756 -7.053 11.299 1.00 98.62 382 LEU A CA 1
ATOM 2882 C C . LEU A 1 382 ? -14.381 -7.616 11.649 1.00 98.62 382 LEU A C 1
ATOM 2884 O O . LEU A 1 382 ? -13.568 -7.824 10.753 1.00 98.62 382 LEU A O 1
ATOM 2888 N N . VAL A 1 383 ? -14.168 -7.937 12.921 1.00 98.25 383 VAL A N 1
ATOM 2889 C CA . VAL A 1 383 ? -13.024 -8.725 13.390 1.00 98.25 383 VAL A CA 1
ATOM 2890 C C . VAL A 1 383 ? -13.533 -10.009 14.042 1.00 98.25 383 VAL A C 1
ATOM 2892 O O . VAL A 1 383 ? -14.488 -9.993 14.824 1.00 98.25 383 VAL A O 1
ATOM 2895 N N . THR A 1 384 ? -12.971 -11.151 13.657 1.00 96.88 384 THR A N 1
ATOM 2896 C CA . THR A 1 384 ? -13.408 -12.462 14.150 1.00 96.88 384 THR A CA 1
ATOM 2897 C C . THR A 1 384 ? -12.234 -13.398 14.335 1.00 96.88 384 THR A C 1
ATOM 2899 O O . THR A 1 384 ? -11.263 -13.319 13.589 1.00 96.88 384 THR A O 1
ATOM 2902 N N . ASP A 1 385 ? -12.423 -14.341 15.254 1.00 94.06 385 ASP A N 1
ATOM 2903 C CA . ASP A 1 385 ? -11.502 -15.426 15.590 1.00 94.06 385 ASP A CA 1
ATOM 2904 C C . ASP A 1 385 ? -10.417 -14.988 16.582 1.00 94.06 385 ASP A C 1
ATOM 2906 O O . ASP A 1 385 ? -10.162 -13.800 16.788 1.00 94.06 385 ASP A O 1
ATOM 2910 N N . GLU A 1 386 ? -9.805 -15.963 17.249 1.00 89.31 386 GLU A N 1
ATOM 2911 C CA . GLU A 1 386 ? -8.762 -15.710 18.242 1.00 89.31 386 GLU A CA 1
ATOM 2912 C C . GLU A 1 386 ? -7.577 -14.951 17.626 1.00 89.31 386 GLU A C 1
ATOM 2914 O O . GLU A 1 386 ? -7.194 -15.179 16.476 1.00 89.31 386 GLU A O 1
ATOM 2919 N N . ASN A 1 387 ? -6.979 -14.062 18.422 1.00 88.38 387 ASN A N 1
ATOM 2920 C CA . ASN A 1 387 ? -5.858 -13.185 18.056 1.00 88.38 387 ASN A CA 1
ATOM 2921 C C . ASN A 1 387 ? -6.165 -12.124 16.984 1.00 88.38 387 ASN A C 1
ATOM 2923 O O . ASN A 1 387 ? -5.284 -11.326 16.676 1.00 88.38 387 ASN A O 1
ATOM 2927 N N . SER A 1 388 ? -7.372 -12.084 16.409 1.00 95.25 388 SER A N 1
ATOM 2928 C CA . SER A 1 388 ? -7.781 -10.962 15.563 1.00 95.25 388 SER A CA 1
ATOM 2929 C C . SER A 1 388 ? -8.139 -9.752 16.414 1.00 95.25 388 SER A C 1
ATOM 2931 O O . SER A 1 388 ? -8.816 -9.895 17.433 1.00 95.25 388 SER A O 1
ATOM 2933 N N . GLN A 1 389 ? -7.714 -8.563 15.981 1.00 95.69 389 GLN A N 1
ATOM 2934 C CA . GLN A 1 389 ? -7.798 -7.366 16.817 1.00 95.69 389 GLN A CA 1
ATOM 2935 C C . GLN A 1 389 ? -8.187 -6.095 16.047 1.00 95.69 389 GLN A C 1
ATOM 2937 O O . GLN A 1 389 ? -7.772 -5.897 14.903 1.00 95.69 389 GLN A O 1
ATOM 2942 N N . VAL A 1 390 ? -8.942 -5.207 16.706 1.00 98.31 390 VAL A N 1
ATOM 2943 C CA . VAL A 1 390 ? -8.871 -3.754 16.455 1.00 98.31 390 VAL A CA 1
ATOM 2944 C C . VAL A 1 390 ? -8.023 -3.119 17.553 1.00 98.31 390 VAL A C 1
ATOM 2946 O O . VAL A 1 390 ? -8.413 -3.177 18.716 1.00 98.31 390 VAL A O 1
ATOM 2949 N N . GLY A 1 391 ? -6.863 -2.565 17.206 1.00 96.69 391 GLY A N 1
ATOM 2950 C CA . GLY A 1 391 ? -5.912 -2.008 18.171 1.00 96.69 391 GLY A CA 1
ATOM 2951 C C . GLY A 1 391 ? -5.755 -0.500 18.020 1.00 96.69 391 GLY A C 1
ATOM 2952 O O . GLY A 1 391 ? -5.271 -0.032 16.991 1.00 96.69 391 GLY A O 1
ATOM 2953 N N . VAL A 1 392 ? -6.135 0.259 19.045 1.00 96.50 392 VAL A N 1
ATOM 2954 C CA . VAL A 1 392 ? -5.858 1.695 19.143 1.00 96.50 392 VAL A CA 1
ATOM 2955 C C . VAL A 1 392 ? -4.750 1.901 20.163 1.00 96.50 392 VAL A C 1
ATOM 2957 O O . VAL A 1 392 ? -4.933 1.733 21.364 1.00 96.50 392 VAL A O 1
ATOM 2960 N N . GLY A 1 393 ? -3.564 2.197 19.662 1.00 90.00 393 GLY A N 1
ATOM 2961 C CA . GLY A 1 393 ? -2.361 2.427 20.433 1.00 90.00 393 GLY A CA 1
ATOM 2962 C C . GLY A 1 393 ? -2.278 3.810 21.051 1.00 90.00 393 GLY A C 1
ATOM 2963 O O . GLY A 1 393 ? -3.067 4.698 20.747 1.00 90.00 393 GLY A O 1
ATOM 2964 N N . ARG A 1 394 ? -1.246 4.013 21.874 1.00 86.62 394 ARG A N 1
ATOM 2965 C CA . ARG A 1 394 ? -1.018 5.270 22.594 1.00 86.62 394 ARG A CA 1
ATOM 2966 C C . ARG A 1 394 ? -1.141 6.492 21.679 1.00 86.62 394 ARG A C 1
ATOM 2968 O O . ARG A 1 394 ? -0.498 6.514 20.628 1.00 86.62 394 ARG A O 1
ATOM 2975 N N . THR A 1 395 ? -1.887 7.520 22.085 1.00 89.31 395 THR A N 1
ATOM 2976 C CA . THR A 1 395 ? -2.105 8.782 21.332 1.00 89.31 395 THR A CA 1
ATOM 2977 C C . THR A 1 395 ? -2.683 8.626 19.919 1.00 89.31 395 THR A C 1
ATOM 2979 O O . THR A 1 395 ? -2.628 9.576 19.154 1.00 89.31 395 THR A O 1
ATOM 2982 N N . ALA A 1 396 ? -3.151 7.447 19.508 1.00 93.06 396 ALA A N 1
ATOM 2983 C CA . ALA A 1 396 ? -3.706 7.233 18.172 1.00 93.06 396 ALA A CA 1
ATOM 2984 C C . ALA A 1 396 ? -5.235 7.258 18.192 1.00 93.06 396 ALA A C 1
ATOM 2986 O O . ALA A 1 396 ? -5.851 7.032 19.229 1.00 93.06 396 ALA A O 1
ATOM 2987 N N . ASP A 1 397 ? -5.836 7.453 17.023 1.00 97.19 397 ASP A N 1
ATOM 2988 C CA . ASP A 1 397 ? -7.284 7.472 16.869 1.00 97.19 397 ASP A CA 1
ATOM 2989 C C . ASP A 1 397 ? -7.739 6.539 15.737 1.00 97.19 397 ASP A C 1
ATOM 2991 O O . ASP A 1 397 ? -7.158 6.503 14.643 1.00 97.19 397 ASP A O 1
ATOM 2995 N N . ILE A 1 398 ? -8.819 5.796 15.991 1.00 98.62 398 ILE A N 1
ATOM 2996 C CA . ILE A 1 398 ? -9.575 5.072 14.964 1.00 98.62 398 ILE A CA 1
ATOM 2997 C C . ILE A 1 398 ? -11.016 5.579 14.951 1.00 98.62 398 ILE A C 1
ATOM 2999 O O . ILE A 1 398 ? -11.738 5.445 15.939 1.00 98.62 398 ILE A O 1
ATOM 3003 N N . ASP A 1 399 ? -11.458 6.066 13.793 1.00 98.44 399 ASP A N 1
ATOM 3004 C CA . ASP A 1 399 ? -12.824 6.533 13.561 1.00 98.44 399 ASP A CA 1
ATOM 3005 C C . ASP A 1 399 ? -13.588 5.564 12.656 1.00 98.44 399 ASP A C 1
ATOM 3007 O O . ASP A 1 399 ? -13.185 5.320 11.517 1.00 98.44 399 ASP A O 1
ATOM 3011 N N . ILE A 1 400 ? -14.715 5.032 13.135 1.00 98.50 400 ILE A N 1
ATOM 3012 C CA . ILE A 1 400 ? -15.582 4.109 12.392 1.00 98.50 400 ILE A CA 1
ATOM 3013 C C . ILE A 1 400 ? -16.979 4.725 12.223 1.00 98.50 400 ILE A C 1
ATOM 3015 O O . ILE A 1 400 ? -17.796 4.719 13.147 1.00 98.50 400 ILE A O 1
ATOM 3019 N N . ASP A 1 401 ? -17.307 5.168 11.004 1.00 97.56 401 ASP A N 1
ATOM 3020 C CA . ASP A 1 401 ? -18.650 5.681 10.656 1.00 97.56 401 ASP A CA 1
ATOM 3021 C C . ASP A 1 401 ? -19.700 4.548 10.558 1.00 97.56 401 ASP A C 1
ATOM 3023 O O . ASP A 1 401 ? -20.923 4.759 10.510 1.00 97.56 401 ASP A O 1
ATOM 3027 N N . GLY A 1 402 ? -19.224 3.310 10.421 1.00 96.75 402 GLY A N 1
ATOM 3028 C CA . GLY A 1 402 ? -20.025 2.098 10.354 1.00 96.75 402 GLY A CA 1
ATOM 3029 C C . GLY A 1 402 ? -20.264 1.432 11.705 1.00 96.75 402 GLY A C 1
ATOM 3030 O O . GLY A 1 402 ? -20.220 2.036 12.776 1.00 96.75 402 GLY A O 1
ATOM 3031 N N . LYS A 1 403 ? -20.590 0.144 11.636 1.00 97.62 403 LYS A N 1
ATOM 3032 C CA . LYS A 1 403 ? -20.647 -0.751 12.792 1.00 97.62 403 LYS A CA 1
ATOM 3033 C C . LYS A 1 403 ? -19.270 -1.338 13.062 1.00 97.62 403 LYS A C 1
ATOM 3035 O O . LYS A 1 403 ? -18.564 -1.671 12.118 1.00 97.62 403 LYS A O 1
ATOM 3040 N N . LEU A 1 404 ? -18.967 -1.593 14.326 1.00 98.50 404 LEU A N 1
ATOM 3041 C CA . LEU A 1 404 ? -17.864 -2.457 14.731 1.00 98.50 404 LEU A CA 1
ATOM 3042 C C . LEU A 1 404 ? -18.439 -3.767 15.274 1.00 98.50 404 LEU A C 1
ATOM 3044 O O . LEU A 1 404 ? -19.339 -3.766 16.110 1.00 98.50 404 LEU A O 1
ATOM 3048 N N . THR A 1 405 ? -17.970 -4.906 14.778 1.00 98.31 405 THR A N 1
ATOM 3049 C CA . THR A 1 405 ? -18.318 -6.225 15.316 1.00 98.31 405 THR A CA 1
ATOM 3050 C C . THR A 1 405 ? -17.048 -6.988 15.635 1.00 98.31 405 THR A C 1
ATOM 3052 O O . THR A 1 405 ? -16.313 -7.348 14.719 1.00 98.31 405 THR A O 1
ATOM 3055 N N . ALA A 1 406 ? -16.834 -7.271 16.916 1.00 97.31 406 ALA A N 1
ATOM 3056 C CA . ALA A 1 406 ? -15.815 -8.193 17.392 1.00 97.31 406 ALA A CA 1
ATOM 3057 C C . ALA A 1 406 ? -16.488 -9.495 17.819 1.00 97.31 406 ALA A C 1
ATOM 3059 O O . ALA A 1 406 ? -17.468 -9.460 18.571 1.00 97.31 406 ALA A O 1
ATOM 3060 N N . LYS A 1 407 ? -16.012 -10.642 17.317 1.00 94.62 407 LYS A N 1
ATOM 3061 C CA . LYS A 1 407 ? -16.608 -11.931 17.678 1.00 94.62 407 LYS A CA 1
ATOM 3062 C C . LYS A 1 407 ? -15.641 -13.108 17.764 1.00 94.62 407 LYS A C 1
ATOM 3064 O O . LYS A 1 407 ? -14.551 -13.069 17.208 1.00 94.62 407 LYS A O 1
ATOM 3069 N N . ASN A 1 408 ? -16.095 -14.199 18.378 1.00 91.94 408 ASN A N 1
ATOM 3070 C CA . ASN A 1 408 ? -15.414 -15.503 18.368 1.00 91.94 408 ASN A CA 1
ATOM 3071 C C . ASN A 1 408 ? -13.969 -15.475 18.910 1.00 91.94 408 ASN A C 1
ATOM 3073 O O . ASN A 1 408 ? -13.078 -16.076 18.321 1.00 91.94 408 ASN A O 1
ATOM 3077 N N . GLY A 1 409 ? -13.733 -14.788 20.023 1.00 85.12 409 GLY A N 1
ATOM 3078 C CA . GLY A 1 409 ? -12.419 -14.688 20.661 1.00 85.12 409 GLY A CA 1
ATOM 3079 C C . GLY A 1 409 ? -11.555 -13.536 20.149 1.00 85.12 409 GLY A C 1
ATOM 3080 O O . GLY A 1 409 ? -10.429 -13.394 20.617 1.00 85.12 409 GLY A O 1
ATOM 3081 N N . ALA A 1 410 ? -12.073 -12.715 19.231 1.00 95.56 410 ALA A N 1
ATOM 3082 C CA . ALA A 1 410 ? -11.419 -11.478 18.821 1.00 95.56 410 ALA A CA 1
ATOM 3083 C C . ALA A 1 410 ? -11.338 -10.463 19.974 1.00 95.56 410 ALA A C 1
ATOM 3085 O O . ALA A 1 410 ? -12.107 -10.529 20.942 1.00 95.56 410 ALA A O 1
ATOM 3086 N N . ASP A 1 411 ? -10.433 -9.503 19.823 1.00 92.94 411 ASP A N 1
ATOM 3087 C CA . ASP A 1 411 ? -10.142 -8.471 20.812 1.00 92.94 411 ASP A CA 1
ATOM 3088 C C . ASP A 1 411 ? -10.283 -7.052 20.234 1.00 92.94 411 ASP A C 1
ATOM 3090 O O . ASP A 1 411 ? -10.094 -6.812 19.039 1.00 92.94 411 ASP A O 1
ATOM 3094 N N . VAL A 1 412 ? -10.631 -6.096 21.088 1.00 97.06 412 VAL A N 1
ATOM 3095 C CA . VAL A 1 412 ? -10.612 -4.666 20.775 1.00 97.06 412 VAL A CA 1
ATOM 3096 C C . VAL A 1 412 ? -9.857 -3.968 21.889 1.00 97.06 412 VAL A C 1
ATOM 3098 O O . VAL A 1 412 ? -10.348 -3.912 23.010 1.00 97.06 412 VAL A O 1
ATOM 3101 N N . TYR A 1 413 ? -8.690 -3.423 21.573 1.00 94.38 413 TYR A N 1
ATOM 3102 C CA . TYR A 1 413 ? -7.792 -2.790 22.531 1.00 94.38 413 TYR A CA 1
ATOM 3103 C C . TYR A 1 413 ? -7.757 -1.277 22.315 1.00 94.38 413 TYR A C 1
ATOM 3105 O O . TYR A 1 413 ? -7.591 -0.818 21.185 1.00 94.38 413 TYR A O 1
ATOM 3113 N N . ILE A 1 414 ? -7.880 -0.510 23.398 1.00 92.75 414 ILE A N 1
ATOM 3114 C CA . ILE A 1 414 ? -7.755 0.950 23.414 1.00 92.75 414 ILE A CA 1
ATOM 3115 C C . ILE A 1 414 ? -6.714 1.327 24.473 1.00 92.75 414 ILE A C 1
ATOM 3117 O O . ILE A 1 414 ? -6.932 1.090 25.660 1.00 92.75 414 ILE A O 1
ATOM 3121 N N . GLY A 1 415 ? -5.587 1.888 24.044 1.00 87.31 415 GLY A N 1
ATOM 3122 C CA . GLY A 1 415 ? -4.450 2.260 24.884 1.00 87.31 415 GLY A CA 1
ATOM 3123 C C . GLY A 1 415 ? -4.479 3.710 25.375 1.00 87.31 415 GLY A C 1
ATOM 3124 O O . GLY A 1 415 ? -5.430 4.453 25.148 1.00 87.31 415 GLY A O 1
ATOM 3125 N N . GLU A 1 416 ? -3.408 4.129 26.041 1.00 86.12 416 GLU A N 1
ATOM 3126 C CA . GLU A 1 416 ? -3.318 5.421 26.734 1.00 86.12 416 GLU A CA 1
ATOM 3127 C C . GLU A 1 416 ? -3.501 6.632 25.799 1.00 86.12 416 GLU A C 1
ATOM 3129 O O . GLU A 1 416 ? -2.904 6.687 24.724 1.00 86.12 416 GLU A O 1
ATOM 3134 N N . GLU A 1 417 ? -4.297 7.625 26.211 1.00 86.56 417 GLU A N 1
ATOM 3135 C CA . GLU A 1 417 ? -4.521 8.873 25.452 1.00 86.56 417 GLU A CA 1
ATOM 3136 C C . GLU A 1 417 ? -5.035 8.648 24.014 1.00 86.56 417 GLU A C 1
ATOM 3138 O O . GLU A 1 417 ? -4.834 9.484 23.139 1.00 86.56 417 GLU A O 1
ATOM 3143 N N . SER A 1 418 ? -5.673 7.506 23.755 1.00 91.12 418 SER A N 1
ATOM 3144 C CA . SER A 1 418 ? -6.154 7.105 22.430 1.00 91.12 418 SER A CA 1
ATOM 3145 C C . SER A 1 418 ? -7.677 7.117 22.343 1.00 91.12 418 SER A C 1
ATOM 3147 O O . SER A 1 418 ? -8.350 6.982 23.372 1.00 91.12 418 SER A O 1
ATOM 3149 N N . THR A 1 419 ? -8.230 7.233 21.133 1.00 92.81 419 THR A N 1
ATOM 3150 C CA . THR A 1 419 ? -9.685 7.225 20.921 1.00 92.81 419 THR A CA 1
ATOM 3151 C C . THR A 1 419 ? -10.118 6.171 19.908 1.00 92.81 419 THR A C 1
ATOM 3153 O O . THR A 1 419 ? -9.649 6.135 18.772 1.00 92.81 419 THR A O 1
ATOM 3156 N N . LEU A 1 420 ? -11.095 5.344 20.282 1.00 97.44 420 LEU A N 1
ATOM 3157 C CA . LEU A 1 420 ? -11.892 4.565 19.332 1.00 97.44 420 LEU A CA 1
ATOM 3158 C C . LEU A 1 420 ? -13.280 5.192 19.215 1.00 97.44 420 LEU A C 1
ATOM 3160 O O . LEU A 1 420 ? -14.043 5.162 20.177 1.00 97.44 420 LEU A O 1
ATOM 3164 N N . SER A 1 421 ? -13.640 5.707 18.044 1.00 96.19 421 SER A N 1
ATOM 3165 C CA . SER A 1 421 ? -14.968 6.259 17.770 1.00 96.19 421 SER A CA 1
ATOM 3166 C C . SER A 1 421 ? -15.804 5.288 16.938 1.00 96.19 421 SER A C 1
ATOM 3168 O O . SER A 1 421 ? -15.361 4.812 15.893 1.00 96.19 421 SER A O 1
ATOM 3170 N N . VAL A 1 422 ? -17.030 4.988 17.381 1.00 95.81 422 VAL A N 1
ATOM 3171 C CA . VAL A 1 422 ? -17.985 4.145 16.643 1.00 95.81 422 VAL A CA 1
ATOM 3172 C C . VAL A 1 422 ? -19.329 4.857 16.523 1.00 95.81 422 VAL A C 1
ATOM 3174 O O . VAL A 1 422 ? -20.062 5.008 17.501 1.00 95.81 422 VAL A O 1
ATOM 3177 N N . ALA A 1 423 ? -19.693 5.236 15.298 1.00 92.38 423 ALA A N 1
ATOM 3178 C CA . ALA A 1 423 ? -20.884 6.047 15.039 1.00 92.38 423 ALA A CA 1
ATOM 3179 C C . ALA A 1 423 ? -22.198 5.245 15.012 1.00 92.38 423 ALA A C 1
ATOM 3181 O O . ALA A 1 423 ? -23.286 5.818 15.062 1.00 92.38 423 ALA A O 1
ATOM 3182 N N . LYS A 1 424 ? -22.139 3.911 14.888 1.00 93.25 424 LYS A N 1
ATOM 3183 C CA . LYS A 1 424 ? -23.330 3.039 14.864 1.00 93.25 424 LYS A CA 1
ATOM 3184 C C . LYS A 1 424 ? -23.279 2.001 15.985 1.00 93.25 424 LYS A C 1
ATOM 3186 O O . LYS A 1 424 ? -23.176 2.335 17.157 1.00 93.25 424 LYS A O 1
ATOM 3191 N N . LYS A 1 425 ? -23.421 0.717 15.651 1.00 91.00 425 LYS A N 1
ATOM 3192 C CA . LYS A 1 425 ? -23.427 -0.369 16.632 1.00 91.00 425 LYS A CA 1
ATOM 3193 C C . LYS A 1 425 ? -22.014 -0.910 16.818 1.00 91.00 425 LYS A C 1
ATOM 3195 O O . LYS A 1 425 ? -21.412 -1.331 15.834 1.00 91.00 425 LYS A O 1
ATOM 3200 N N . PHE A 1 426 ? -21.563 -0.995 18.061 1.00 93.38 426 PHE A N 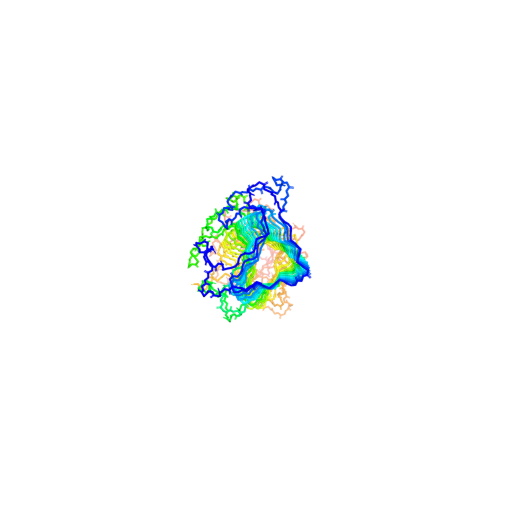1
ATOM 3201 C CA . PHE A 1 426 ? -20.442 -1.817 18.481 1.00 93.38 426 PHE A CA 1
ATOM 3202 C C . PHE A 1 426 ? -20.974 -3.101 19.134 1.00 93.38 426 PHE A C 1
ATOM 3204 O O . PHE A 1 426 ? -21.532 -3.071 20.224 1.00 93.38 426 PHE A O 1
ATOM 3211 N N . LEU A 1 427 ? -20.852 -4.237 18.449 1.00 91.12 427 LEU A N 1
ATOM 3212 C CA . LEU A 1 427 ? -21.191 -5.557 18.976 1.00 91.12 427 LEU A CA 1
ATOM 3213 C C . LEU A 1 427 ? -19.930 -6.287 19.450 1.00 91.12 427 LEU A C 1
ATOM 3215 O O . LEU A 1 427 ? -19.014 -6.494 18.655 1.00 91.12 427 LEU A O 1
ATOM 3219 N N . VAL A 1 428 ? -19.942 -6.742 20.702 1.00 84.81 428 VAL A N 1
ATOM 3220 C CA . VAL A 1 428 ? -18.937 -7.646 21.274 1.00 84.81 428 VAL A CA 1
ATOM 3221 C C . VAL A 1 428 ? -19.613 -8.997 21.537 1.00 84.81 428 VAL A C 1
ATOM 3223 O O . VAL A 1 428 ? -20.390 -9.148 22.481 1.00 84.81 428 VAL A O 1
ATOM 3226 N N . ASP A 1 429 ? -19.368 -9.971 20.660 1.00 85.25 429 ASP A N 1
ATOM 3227 C CA . ASP A 1 429 ? -20.047 -11.275 20.639 1.00 85.25 429 ASP A CA 1
ATOM 3228 C C . ASP A 1 429 ? -19.061 -12.418 20.895 1.00 85.25 429 ASP A C 1
ATOM 3230 O O . ASP A 1 429 ? -18.347 -12.863 19.998 1.00 85.25 429 ASP A O 1
ATOM 3234 N N . ASN A 1 430 ? -19.017 -12.907 22.133 1.00 80.31 430 ASN A N 1
ATOM 3235 C CA . ASN A 1 430 ? -18.035 -13.889 22.581 1.00 80.31 430 ASN A CA 1
ATOM 3236 C C . ASN A 1 430 ? -16.605 -13.401 22.281 1.00 80.31 430 ASN A C 1
ATOM 3238 O O . ASN A 1 430 ? -15.814 -14.111 21.669 1.00 80.31 430 ASN A O 1
ATOM 3242 N N . ALA A 1 431 ? -16.330 -12.147 22.635 1.00 84.31 431 ALA A N 1
ATOM 3243 C CA . ALA A 1 431 ? -15.114 -11.393 22.343 1.00 84.31 431 ALA A CA 1
ATOM 3244 C C . ALA A 1 431 ? -14.789 -10.454 23.517 1.00 84.31 431 ALA A C 1
ATOM 3246 O O . ALA A 1 431 ? -15.599 -10.319 24.445 1.00 84.31 431 ALA A O 1
ATOM 3247 N N . THR A 1 432 ? -13.628 -9.805 23.462 1.00 82.19 432 THR A N 1
ATOM 3248 C CA . THR A 1 432 ? -13.162 -8.881 24.506 1.00 82.19 432 THR A CA 1
ATOM 3249 C C . THR A 1 432 ? -13.047 -7.456 23.966 1.00 82.19 432 THR A C 1
ATOM 3251 O O . THR A 1 432 ? -12.694 -7.242 22.811 1.00 82.19 432 THR A O 1
ATOM 3254 N N . LEU A 1 433 ? -13.392 -6.487 24.810 1.00 87.19 433 LEU A N 1
ATOM 3255 C CA . LEU A 1 433 ? -13.097 -5.068 24.668 1.00 87.19 433 LEU A CA 1
ATOM 3256 C C . LEU A 1 433 ? -12.275 -4.643 25.888 1.00 87.19 433 LEU A C 1
ATOM 3258 O O . LEU A 1 433 ? -12.733 -4.805 27.020 1.00 87.19 433 LEU A O 1
ATOM 3262 N N . GLU A 1 434 ? -11.096 -4.080 25.662 1.00 83.62 434 GLU A N 1
ATOM 3263 C CA . GLU A 1 434 ? -10.178 -3.604 26.687 1.00 83.62 434 GLU A CA 1
ATOM 3264 C C . GLU A 1 434 ? -9.885 -2.107 26.527 1.00 83.62 434 GLU A C 1
ATOM 3266 O O . GLU A 1 434 ? -9.525 -1.646 25.445 1.00 83.62 434 GLU A O 1
ATOM 3271 N N . VAL A 1 435 ? -10.026 -1.343 27.615 1.00 79.56 435 VAL A N 1
ATOM 3272 C CA . VAL A 1 435 ? -9.778 0.108 27.640 1.00 79.56 435 VAL A CA 1
ATOM 3273 C C . VAL A 1 435 ? -8.791 0.458 28.750 1.00 79.56 435 VAL A C 1
ATOM 3275 O O . VAL A 1 435 ? -9.153 0.432 29.931 1.00 79.56 435 VAL A O 1
ATOM 3278 N N . HIS A 1 436 ? -7.570 0.812 28.354 1.00 81.50 436 HIS A N 1
ATOM 3279 C CA . HIS A 1 436 ? -6.416 1.071 29.215 1.00 81.50 436 HIS A CA 1
ATOM 3280 C C . HIS A 1 436 ? -5.929 2.513 29.037 1.00 81.50 436 HIS A C 1
ATOM 3282 O O . HIS A 1 436 ? -5.164 2.804 28.121 1.00 81.50 436 HIS A O 1
ATOM 3288 N N . GLY A 1 437 ? -6.418 3.447 29.856 1.00 70.69 437 GLY A N 1
ATOM 3289 C CA . GLY A 1 437 ? -6.042 4.871 29.771 1.00 70.69 437 GLY A CA 1
ATOM 3290 C C . GLY A 1 437 ? -6.524 5.648 28.535 1.00 70.69 437 GLY A C 1
ATOM 3291 O O . GLY A 1 437 ? -6.191 6.825 28.396 1.00 70.69 437 GLY A O 1
ATOM 3292 N N . GLY A 1 438 ? -7.279 5.014 27.634 1.00 79.38 438 GLY A N 1
ATOM 3293 C CA . GLY A 1 438 ? -7.882 5.646 26.457 1.00 79.38 438 GLY A CA 1
ATOM 3294 C C . GLY A 1 438 ? -9.387 5.865 26.576 1.00 79.38 438 GLY A C 1
ATOM 3295 O O . GLY A 1 438 ? -9.978 5.779 27.658 1.00 79.38 438 GLY A O 1
ATOM 3296 N N . GLN A 1 439 ? -10.022 6.136 25.440 1.00 82.94 439 GLN A N 1
ATOM 3297 C CA . GLN A 1 439 ? -11.441 6.448 25.351 1.00 82.94 439 GLN A CA 1
ATOM 3298 C C . GLN A 1 439 ? -12.145 5.657 24.245 1.00 82.94 439 GLN A C 1
ATOM 3300 O O . GLN A 1 439 ? -11.766 5.699 23.078 1.00 82.94 439 GLN A O 1
ATOM 3305 N N . LEU A 1 440 ? -13.244 4.991 24.604 1.00 85.94 440 LEU A N 1
ATOM 3306 C CA . LEU A 1 440 ? -14.267 4.587 23.637 1.00 85.94 440 LEU A CA 1
ATOM 3307 C C . LEU A 1 440 ? -15.296 5.713 23.505 1.00 85.94 440 LEU A C 1
ATOM 3309 O O . LEU A 1 440 ? -15.920 6.083 24.498 1.00 85.94 440 LEU A O 1
ATOM 3313 N N . LEU A 1 441 ? -15.522 6.210 22.293 1.00 83.81 441 LEU A N 1
ATOM 3314 C CA . LEU A 1 441 ? -16.545 7.199 21.973 1.00 83.81 441 LEU A CA 1
ATOM 3315 C C . LEU A 1 441 ? -17.659 6.570 21.127 1.00 83.81 441 LEU A C 1
ATOM 3317 O O . LEU A 1 441 ? -17.442 6.103 20.010 1.00 83.81 441 LEU A O 1
ATOM 3321 N N . LEU A 1 442 ? -18.883 6.594 21.646 1.00 82.25 442 LEU A N 1
ATOM 3322 C CA . LEU A 1 442 ? -20.089 6.251 20.894 1.00 82.25 442 LEU A CA 1
ATOM 3323 C C . LEU A 1 442 ? -20.670 7.541 20.293 1.00 82.25 442 LEU A C 1
ATOM 3325 O O . LEU A 1 442 ? -21.402 8.265 20.967 1.00 82.25 442 LEU A O 1
ATOM 3329 N N . SER A 1 443 ? -20.280 7.844 19.052 1.00 77.12 443 SER A N 1
ATOM 3330 C CA . SER A 1 443 ? -20.401 9.168 18.408 1.00 77.12 443 SER A CA 1
ATOM 3331 C C . SER A 1 443 ? -21.679 9.394 17.588 1.00 77.12 443 SER A C 1
ATOM 3333 O O . SER A 1 443 ? -21.819 10.397 16.893 1.00 77.12 443 SER A O 1
ATOM 3335 N N . GLY A 1 444 ? -22.617 8.445 17.593 1.00 74.44 444 GLY A N 1
ATOM 3336 C CA . GLY A 1 444 ? -23.901 8.589 16.900 1.00 74.44 444 GLY A CA 1
ATOM 3337 C C . GLY A 1 444 ? -25.069 8.726 17.867 1.00 74.44 444 GLY A C 1
ATOM 3338 O O . GLY A 1 444 ? -25.113 8.010 18.865 1.00 74.44 444 GLY A O 1
ATOM 3339 N N . GLU A 1 445 ? -26.070 9.545 17.520 1.00 63.78 445 GLU A N 1
ATOM 3340 C CA . GLU A 1 445 ? -27.299 9.739 18.321 1.00 63.78 445 GLU A CA 1
ATOM 3341 C C . GLU A 1 445 ? -28.038 8.419 18.621 1.00 63.78 445 GLU A C 1
ATOM 3343 O O . GLU A 1 445 ? -28.723 8.324 19.626 1.00 63.78 445 GLU A O 1
ATOM 3348 N N . ASP A 1 446 ? -27.853 7.375 17.807 1.00 69.12 446 ASP A N 1
ATOM 3349 C CA . ASP A 1 446 ? -28.423 6.032 18.015 1.00 69.12 446 ASP A CA 1
ATOM 3350 C C . ASP A 1 446 ? -27.340 4.941 18.130 1.00 69.12 446 ASP A C 1
ATOM 3352 O O . ASP A 1 446 ? -27.576 3.765 17.825 1.00 69.12 446 ASP A O 1
ATOM 3356 N N . SER A 1 447 ? -26.112 5.317 18.494 1.00 72.75 447 SER A N 1
ATOM 3357 C CA . SER A 1 447 ? -25.017 4.357 18.635 1.00 72.75 447 SER A CA 1
ATOM 3358 C C . SER A 1 447 ? -25.240 3.426 19.834 1.00 72.75 447 SER A C 1
ATOM 3360 O O . SER A 1 447 ? -25.866 3.781 20.835 1.00 72.75 447 SER A O 1
ATOM 3362 N N . VAL A 1 448 ? -24.798 2.172 19.708 1.00 75.12 448 VAL A N 1
ATOM 3363 C CA . VAL A 1 448 ? -25.082 1.125 20.704 1.00 75.12 448 VAL A CA 1
ATOM 3364 C C . VAL A 1 448 ? -23.846 0.286 20.959 1.00 75.12 448 VAL A C 1
ATOM 3366 O O . VAL A 1 448 ? -23.380 -0.377 20.034 1.00 75.12 448 VAL A O 1
ATOM 3369 N N . LEU A 1 449 ? -23.393 0.219 22.209 1.00 82.75 449 LEU A N 1
ATOM 3370 C CA . LEU A 1 449 ? -22.493 -0.839 22.666 1.00 82.75 449 LEU A CA 1
ATOM 3371 C C . LEU A 1 449 ? -23.320 -2.044 23.130 1.00 82.75 449 LEU A C 1
ATOM 3373 O O . LEU A 1 449 ? -24.119 -1.943 24.057 1.00 82.75 449 LEU A O 1
ATOM 3377 N N . ASP A 1 450 ? -23.149 -3.187 22.477 1.00 77.31 450 ASP A N 1
ATOM 3378 C CA . ASP A 1 450 ? -23.894 -4.416 22.732 1.00 77.31 450 ASP A CA 1
ATOM 3379 C C . ASP A 1 450 ? -22.957 -5.532 23.203 1.00 77.31 450 ASP A C 1
ATOM 3381 O O . ASP A 1 450 ? -22.174 -6.075 22.424 1.00 77.31 450 ASP A O 1
ATOM 3385 N N . LEU A 1 451 ? -23.079 -5.877 24.485 1.00 72.88 451 LEU A N 1
ATOM 3386 C CA . LEU A 1 451 ? -22.335 -6.931 25.179 1.00 72.88 451 LEU A CA 1
ATOM 3387 C C . LEU A 1 451 ? -23.216 -8.165 25.458 1.00 72.88 451 LEU A C 1
ATOM 3389 O O . LEU A 1 451 ? -22.840 -9.064 26.212 1.00 72.88 451 LEU A O 1
ATOM 3393 N N . THR A 1 452 ? -24.428 -8.224 24.893 1.00 66.50 452 THR A N 1
ATOM 3394 C CA . THR A 1 452 ? -25.459 -9.211 25.265 1.00 66.50 452 THR A CA 1
ATOM 3395 C C . THR A 1 452 ? -25.147 -10.650 24.852 1.00 66.50 452 THR A C 1
ATOM 3397 O O . THR A 1 452 ? -25.853 -11.571 25.274 1.00 66.50 452 THR A O 1
ATOM 3400 N N . ASN A 1 453 ? -24.110 -10.876 24.049 1.00 72.31 453 ASN A N 1
ATOM 3401 C CA . ASN A 1 453 ? -23.711 -12.196 23.570 1.00 72.31 453 ASN A CA 1
ATOM 3402 C C . ASN A 1 453 ? -22.376 -12.627 24.193 1.00 72.31 453 ASN A C 1
ATOM 3404 O O . ASN A 1 453 ? -21.427 -12.925 23.484 1.00 72.31 453 ASN A O 1
ATOM 3408 N N . ASN A 1 454 ? -22.293 -12.664 25.526 1.00 68.88 454 ASN A N 1
ATOM 3409 C CA . ASN A 1 454 ? -21.061 -13.006 26.256 1.00 68.88 454 ASN A CA 1
ATOM 3410 C C . ASN A 1 454 ? -19.872 -12.081 25.922 1.00 68.88 454 ASN A C 1
ATOM 3412 O O . ASN A 1 454 ? -18.729 -12.532 25.910 1.00 68.88 454 ASN A O 1
ATOM 3416 N N . GLY A 1 455 ? -20.137 -10.807 25.621 1.00 67.12 455 GLY A N 1
ATOM 3417 C CA . GLY A 1 455 ? -19.080 -9.814 25.462 1.00 67.12 455 GLY A CA 1
ATOM 3418 C C . GLY A 1 455 ? -18.429 -9.496 26.807 1.00 67.12 455 GLY A C 1
ATOM 3419 O O . GLY A 1 455 ? -19.118 -9.389 27.827 1.00 67.12 455 GLY A O 1
ATOM 3420 N N . VAL A 1 456 ? -17.106 -9.350 26.813 1.00 71.00 456 VAL A N 1
ATOM 3421 C CA . VAL A 1 456 ? -16.330 -8.970 27.998 1.00 71.00 456 VAL A CA 1
ATOM 3422 C C . VAL A 1 456 ? -15.820 -7.547 27.820 1.00 71.00 456 VAL A C 1
ATOM 3424 O O . VAL A 1 456 ? -15.182 -7.250 26.818 1.00 71.00 456 VAL A O 1
ATOM 3427 N N . LEU A 1 457 ? -16.089 -6.682 28.797 1.00 74.81 457 LEU A N 1
ATOM 3428 C CA . LEU A 1 457 ? -15.494 -5.353 28.899 1.00 74.81 457 LEU A CA 1
ATOM 3429 C C . LEU A 1 457 ? -14.499 -5.356 30.061 1.00 74.81 457 LEU A C 1
ATOM 3431 O O . LEU A 1 457 ? -14.897 -5.618 31.196 1.00 74.81 457 LEU A O 1
ATOM 3435 N N . LYS A 1 458 ? -13.240 -5.032 29.772 1.00 73.56 458 LYS A N 1
ATOM 3436 C CA . LYS A 1 458 ? -12.190 -4.783 30.758 1.00 73.56 458 LYS A CA 1
ATOM 3437 C C . LYS A 1 458 ? -11.749 -3.339 30.672 1.00 73.56 458 LYS A C 1
ATOM 3439 O O . LYS A 1 458 ? -11.611 -2.781 29.586 1.00 73.56 458 LYS A O 1
ATOM 3444 N N . THR A 1 459 ? -11.507 -2.730 31.818 1.00 63.69 459 THR A N 1
ATOM 3445 C CA . THR A 1 459 ? -11.012 -1.363 31.845 1.00 63.69 459 THR A CA 1
ATOM 3446 C C . THR A 1 459 ? -10.251 -1.087 33.133 1.00 63.69 459 THR A C 1
ATOM 3448 O O . THR A 1 459 ? -10.644 -1.577 34.194 1.00 63.69 459 THR A O 1
ATOM 3451 N N . ASP A 1 460 ? -9.157 -0.335 33.026 1.00 65.75 460 ASP A N 1
ATOM 3452 C CA . ASP A 1 460 ? -8.376 0.141 34.170 1.00 65.75 460 ASP A CA 1
ATOM 3453 C C . ASP A 1 460 ? -8.964 1.441 34.756 1.00 65.75 460 ASP A C 1
ATOM 3455 O O . ASP A 1 460 ? -9.996 1.938 34.295 1.00 65.75 460 ASP A O 1
ATOM 3459 N N . GLU A 1 461 ? -8.348 1.994 35.806 1.00 54.19 461 GLU A N 1
ATOM 3460 C CA . GLU A 1 461 ? -8.810 3.244 36.437 1.00 54.19 461 GLU A CA 1
ATOM 3461 C C . GLU A 1 461 ? -8.754 4.456 35.490 1.00 54.19 461 GLU A C 1
ATOM 3463 O O . GLU A 1 461 ? -9.530 5.395 35.659 1.00 54.19 461 GLU A O 1
ATOM 3468 N N . ALA A 1 462 ? -7.867 4.438 34.491 1.00 59.12 462 ALA A N 1
ATOM 3469 C CA . ALA A 1 462 ? -7.627 5.561 33.588 1.00 59.12 462 ALA A CA 1
ATOM 3470 C C . ALA A 1 462 ? -8.499 5.521 32.316 1.00 59.12 462 ALA A C 1
ATOM 3472 O O . ALA A 1 462 ? -8.725 6.556 31.692 1.00 59.12 462 ALA A O 1
ATOM 3473 N N . GLY A 1 463 ? -8.999 4.349 31.922 1.00 58.84 463 GLY A N 1
ATOM 3474 C CA . GLY A 1 463 ? -9.833 4.161 30.740 1.00 58.84 463 GLY A CA 1
ATOM 3475 C C . GLY A 1 463 ? -11.253 4.707 30.910 1.00 58.84 463 GLY A C 1
ATOM 3476 O O . GLY A 1 463 ? -11.880 4.560 31.966 1.00 58.84 463 GLY A O 1
ATOM 3477 N N . SER A 1 464 ? -11.799 5.291 29.841 1.00 63.56 464 SER A N 1
ATOM 3478 C CA . SER A 1 464 ? -13.119 5.933 29.836 1.00 63.56 464 SER A CA 1
ATOM 3479 C C . SER A 1 464 ? -14.014 5.471 28.681 1.00 63.56 464 SER A C 1
ATOM 3481 O O . SER A 1 464 ? -13.548 5.036 27.627 1.00 63.56 464 SER A O 1
ATOM 3483 N N . ILE A 1 465 ? -15.331 5.566 28.885 1.00 70.00 465 ILE A N 1
ATOM 3484 C CA . ILE A 1 465 ? -16.341 5.362 27.841 1.00 70.00 465 ILE A CA 1
ATOM 3485 C C . ILE A 1 465 ? -17.224 6.606 27.806 1.00 70.00 465 ILE A C 1
ATOM 3487 O O . ILE A 1 465 ? -17.893 6.924 28.790 1.00 70.00 465 ILE A O 1
ATOM 3491 N N . SER A 1 466 ? -17.239 7.276 26.659 1.00 65.06 466 SER A N 1
ATOM 3492 C CA . SER A 1 466 ? -18.020 8.479 26.391 1.00 65.06 466 SER A CA 1
ATOM 3493 C C . SER A 1 466 ? -19.203 8.146 25.489 1.00 65.06 466 SER A C 1
ATOM 3495 O O . SER A 1 466 ? -19.063 7.477 24.463 1.00 65.06 466 SER A O 1
ATOM 3497 N N . ILE A 1 467 ? -20.389 8.600 25.890 1.00 61.56 467 ILE A N 1
ATOM 3498 C CA . ILE A 1 467 ? -21.665 8.255 25.261 1.00 61.56 467 ILE A CA 1
ATOM 3499 C C . ILE A 1 467 ? -22.346 9.553 24.829 1.00 61.56 467 ILE A C 1
ATOM 3501 O O . ILE A 1 467 ? -22.709 10.368 25.679 1.00 61.56 467 ILE A O 1
ATOM 3505 N N . GLU A 1 468 ? -22.528 9.758 23.523 1.00 61.81 468 GLU A N 1
ATOM 3506 C CA . GLU A 1 468 ? -23.274 10.917 23.030 1.00 61.81 468 GLU A CA 1
ATOM 3507 C C . GLU A 1 468 ? -24.780 10.813 23.321 1.00 61.81 468 GLU A C 1
ATOM 3509 O O . GLU A 1 468 ? -25.335 9.752 23.618 1.00 61.81 468 GLU A O 1
ATOM 3514 N N . LYS A 1 469 ? -25.481 11.949 23.239 1.00 48.19 469 LYS A N 1
ATOM 3515 C CA . LYS A 1 469 ? -26.921 12.019 23.499 1.00 48.19 469 LYS A CA 1
ATOM 3516 C C . LYS A 1 469 ? -27.686 11.056 22.591 1.00 48.19 469 LYS A C 1
ATOM 3518 O O . LYS A 1 469 ? -27.668 11.218 21.382 1.00 48.19 469 LYS A O 1
ATOM 3523 N N . GLY A 1 470 ? -28.407 10.122 23.211 1.00 47.12 470 GLY A N 1
ATOM 3524 C CA . GLY A 1 470 ? -29.235 9.116 22.534 1.00 47.12 470 GLY A CA 1
ATOM 3525 C C . GLY A 1 470 ? -28.551 7.753 22.355 1.00 47.12 470 GLY A C 1
ATOM 3526 O O . GLY A 1 470 ? -29.245 6.744 22.207 1.00 47.12 470 GLY A O 1
ATOM 3527 N N . ALA A 1 471 ? -27.222 7.692 22.487 1.00 54.94 471 ALA A N 1
ATOM 3528 C CA . ALA A 1 471 ? -26.487 6.439 22.476 1.00 54.94 471 ALA A CA 1
ATOM 3529 C C . ALA A 1 471 ? -26.803 5.582 23.718 1.00 54.94 471 ALA A C 1
ATOM 3531 O O . ALA A 1 471 ? -27.278 6.072 24.751 1.00 54.94 471 ALA A O 1
ATOM 3532 N N . SER A 1 472 ? -26.585 4.270 23.608 1.00 56.44 472 SER A N 1
ATOM 3533 C CA . SER A 1 472 ? -26.973 3.303 24.643 1.00 56.44 472 SER A CA 1
ATOM 3534 C C . SER A 1 472 ? -25.980 2.157 24.816 1.00 56.44 472 SER A C 1
ATOM 3536 O O . SER A 1 472 ? -25.173 1.850 23.937 1.00 56.44 472 SER A O 1
ATOM 3538 N N . VAL A 1 473 ? -26.066 1.495 25.971 1.00 62.00 473 VAL A N 1
ATOM 3539 C CA . VAL A 1 473 ? -25.291 0.292 26.293 1.00 62.00 473 VAL A CA 1
ATOM 3540 C C . VAL A 1 473 ? -26.251 -0.824 26.694 1.00 62.00 473 VAL A C 1
ATOM 3542 O O . VAL A 1 473 ? -27.101 -0.628 27.567 1.00 62.00 473 VAL A O 1
ATOM 3545 N N . ASN A 1 474 ? -26.097 -1.993 26.066 1.00 59.78 474 ASN A N 1
ATOM 3546 C CA . ASN A 1 474 ? -26.878 -3.201 26.324 1.00 59.78 474 ASN A CA 1
ATOM 3547 C C . ASN A 1 474 ? -25.972 -4.317 26.858 1.00 59.78 474 ASN A C 1
ATOM 3549 O O . ASN A 1 474 ? -24.965 -4.656 26.239 1.00 59.78 474 ASN A O 1
ATOM 3553 N N . SER A 1 475 ? -26.359 -4.949 27.968 1.00 55.81 475 SER A N 1
ATOM 3554 C CA . SER A 1 475 ? -25.648 -6.10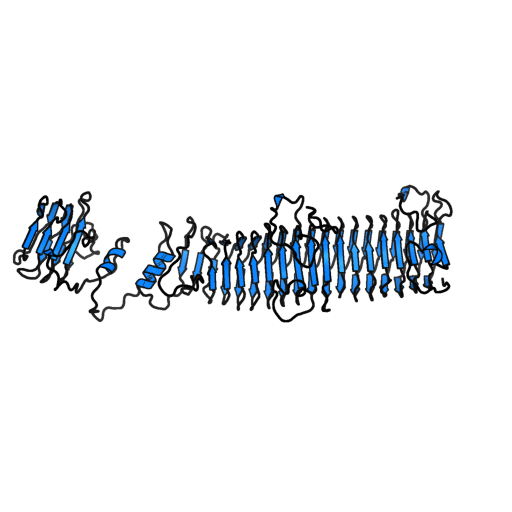1 28.543 1.00 55.81 475 SER A CA 1
ATOM 3555 C C . SER A 1 475 ? -26.628 -7.106 29.162 1.00 55.81 475 SER A C 1
ATOM 3557 O O . SER A 1 475 ? -27.661 -6.700 29.697 1.00 55.81 475 SER A O 1
ATOM 3559 N N . LYS A 1 476 ? -26.306 -8.411 29.084 1.00 45.75 476 LYS A N 1
ATOM 3560 C CA . LYS A 1 476 ? -27.084 -9.516 29.697 1.00 45.75 476 LYS A CA 1
ATOM 3561 C C . LYS A 1 476 ? -26.549 -9.977 31.054 1.00 45.75 476 LYS A C 1
ATOM 3563 O O . LYS A 1 476 ? -27.220 -10.731 31.754 1.00 45.75 476 LYS A O 1
ATOM 3568 N N . THR A 1 477 ? -25.331 -9.593 31.424 1.00 43.84 477 THR A N 1
ATOM 3569 C CA . THR A 1 477 ? -24.635 -10.132 32.602 1.00 43.84 477 THR A CA 1
ATOM 3570 C C . THR A 1 477 ? -23.957 -9.033 33.415 1.00 43.84 477 THR A C 1
ATOM 3572 O O . THR A 1 477 ? -23.697 -7.941 32.919 1.00 43.84 477 THR A O 1
ATOM 3575 N N . LYS A 1 478 ? -23.637 -9.367 34.677 1.00 39.47 478 LYS A N 1
ATOM 3576 C CA . LYS A 1 478 ? -22.875 -8.622 35.707 1.00 39.47 478 LYS A CA 1
ATOM 3577 C C . LYS A 1 478 ? -21.450 -8.189 35.273 1.00 39.47 478 LYS A C 1
ATOM 3579 O O . LYS A 1 478 ? -20.606 -7.915 36.117 1.00 39.47 478 LYS A O 1
ATOM 3584 N N . THR A 1 479 ? -21.163 -8.153 33.974 1.00 37.25 479 THR A N 1
ATOM 3585 C CA . THR A 1 479 ? -19.845 -7.991 33.342 1.00 37.25 479 THR A CA 1
ATOM 3586 C C . THR A 1 479 ? -19.408 -6.521 33.282 1.00 37.25 479 THR A C 1
ATOM 3588 O O . THR A 1 479 ? -19.089 -5.992 32.225 1.00 37.25 479 THR A O 1
ATOM 3591 N N . LEU A 1 480 ? -19.435 -5.847 34.429 1.00 40.28 480 LEU A N 1
ATOM 3592 C CA . LEU A 1 480 ? -18.658 -4.636 34.690 1.00 40.28 480 LEU A CA 1
ATOM 3593 C C . LEU A 1 480 ? -17.582 -5.070 35.689 1.00 40.28 480 LEU A C 1
ATOM 3595 O O . LEU A 1 480 ? -17.778 -4.960 36.897 1.00 40.28 480 LEU A O 1
ATOM 3599 N N . LEU A 1 481 ? -16.527 -5.719 35.197 1.00 35.66 481 LEU A N 1
ATOM 3600 C CA . LEU A 1 481 ? -15.433 -6.244 36.016 1.00 35.66 481 LEU A CA 1
ATOM 3601 C C . LEU A 1 481 ? -14.133 -5.574 35.562 1.00 35.66 481 LEU A C 1
ATOM 3603 O O . LEU A 1 481 ? -13.725 -5.727 34.415 1.00 35.66 481 LEU A O 1
ATOM 3607 N N . SER A 1 482 ? -13.507 -4.818 36.463 1.00 35.06 482 SER A N 1
ATOM 3608 C CA . SER A 1 482 ? -12.105 -4.410 36.363 1.00 35.06 482 SER A CA 1
ATOM 3609 C C . SER A 1 482 ? -11.229 -5.508 36.973 1.00 35.06 482 SER A C 1
ATOM 3611 O O . SER A 1 482 ? -11.504 -5.963 38.086 1.00 35.06 482 SER A O 1
ATOM 3613 N N . ASP A 1 483 ? -10.177 -5.922 36.271 1.00 29.45 483 ASP A N 1
ATOM 3614 C CA . ASP A 1 483 ? -9.223 -6.936 36.735 1.00 29.45 483 ASP A CA 1
ATOM 3615 C C . ASP A 1 483 ? -8.153 -6.317 37.659 1.00 29.45 483 ASP A C 1
ATOM 3617 O O . ASP A 1 483 ? -6.984 -6.232 37.290 1.00 29.45 483 ASP A O 1
ATOM 3621 N N . ASP A 1 484 ? -8.516 -5.917 38.883 1.00 30.00 484 ASP A N 1
ATOM 3622 C CA . ASP A 1 484 ? -7.518 -5.856 39.963 1.00 30.00 484 ASP A CA 1
ATOM 3623 C C . ASP A 1 484 ? -7.581 -7.162 40.765 1.00 30.00 484 ASP A C 1
ATOM 3625 O O . ASP A 1 484 ? -8.548 -7.478 41.461 1.00 30.00 484 ASP A O 1
ATOM 3629 N N . THR A 1 485 ? -6.544 -7.979 40.605 1.00 28.86 485 THR A N 1
ATOM 3630 C CA . THR A 1 485 ? -6.474 -9.364 41.087 1.00 28.86 485 THR A CA 1
ATOM 3631 C C . THR A 1 485 ? -5.933 -9.489 42.515 1.00 28.86 485 THR A C 1
ATOM 3633 O O . THR A 1 485 ? -5.562 -10.589 42.931 1.00 28.86 485 THR A O 1
ATOM 3636 N N . THR A 1 486 ? -5.893 -8.405 43.304 1.00 26.44 486 THR A N 1
ATOM 3637 C CA . THR A 1 486 ? -5.232 -8.427 44.624 1.00 26.44 486 THR A CA 1
ATOM 3638 C C . THR A 1 486 ? -6.117 -8.399 45.874 1.00 26.44 486 THR A C 1
ATOM 3640 O O . THR A 1 486 ? -5.584 -8.636 46.960 1.00 26.44 486 THR A O 1
ATOM 3643 N N . THR A 1 487 ? -7.446 -8.267 45.796 1.00 24.27 487 THR A N 1
ATOM 3644 C CA . THR A 1 487 ? -8.293 -8.355 47.006 1.00 24.27 487 THR A CA 1
ATOM 3645 C C . THR A 1 487 ? -9.588 -9.131 46.805 1.00 24.27 487 THR A C 1
ATOM 3647 O O . THR A 1 487 ? -10.539 -8.699 46.166 1.00 24.27 487 THR A O 1
ATOM 3650 N N . THR A 1 488 ? -9.639 -10.301 47.439 1.00 33.00 488 THR A N 1
ATOM 3651 C CA . THR A 1 488 ? -10.875 -10.961 47.859 1.00 33.00 488 THR A CA 1
ATOM 3652 C C . THR A 1 488 ? -11.645 -10.058 48.834 1.00 33.00 488 THR A C 1
ATOM 3654 O O . THR A 1 488 ? -11.039 -9.610 49.806 1.00 33.00 488 THR A O 1
ATOM 3657 N N . ALA A 1 489 ? -12.961 -9.926 48.634 1.00 23.84 489 ALA A N 1
ATOM 3658 C CA . ALA A 1 489 ? -13.936 -9.133 49.407 1.00 23.84 489 ALA A CA 1
ATOM 3659 C C . ALA A 1 489 ? -14.032 -7.637 49.041 1.00 23.84 489 ALA A C 1
ATOM 3661 O O . ALA A 1 489 ? -13.021 -6.963 48.906 1.00 23.84 489 ALA A O 1
ATOM 3662 N N . ASP A 1 490 ? -15.281 -7.175 48.887 1.00 25.70 490 ASP A N 1
ATOM 3663 C CA . ASP A 1 490 ? -15.774 -5.788 48.894 1.00 25.70 490 ASP A CA 1
ATOM 3664 C C . ASP A 1 490 ? -14.813 -4.695 48.386 1.00 25.70 490 ASP A C 1
ATOM 3666 O O . ASP A 1 490 ? -14.018 -4.141 49.141 1.00 25.70 490 ASP A O 1
ATOM 3670 N N . GLY A 1 491 ? -14.947 -4.310 47.113 1.00 22.78 491 GLY A N 1
ATOM 3671 C CA . GLY A 1 491 ? -14.203 -3.186 46.537 1.00 22.78 491 GLY A CA 1
ATOM 3672 C C . GLY A 1 491 ? -14.744 -2.780 45.169 1.00 22.78 491 GLY A C 1
ATOM 3673 O O . GLY A 1 491 ? -14.346 -3.333 44.151 1.00 22.78 491 GLY A O 1
ATOM 3674 N N . VAL A 1 492 ? -15.694 -1.842 45.157 1.00 23.97 492 VAL A N 1
ATOM 3675 C CA . VAL A 1 492 ? -16.211 -1.163 43.959 1.00 23.97 492 VAL A CA 1
ATOM 3676 C C . VAL A 1 492 ? -15.333 0.064 43.720 1.00 23.97 492 VAL A C 1
ATOM 3678 O O . VAL A 1 492 ? -15.295 0.941 44.579 1.00 23.97 492 VAL A O 1
ATOM 3681 N N . ALA A 1 493 ? -14.648 0.147 42.579 1.00 26.67 493 ALA A N 1
ATOM 3682 C CA . ALA A 1 493 ? -14.128 1.422 42.094 1.00 26.67 493 ALA A CA 1
ATOM 3683 C C . ALA A 1 493 ? -15.268 2.160 41.374 1.00 26.67 493 ALA A C 1
ATOM 3685 O O . ALA A 1 493 ? -15.851 1.638 40.420 1.00 26.67 493 ALA A O 1
ATOM 3686 N N . GLU A 1 494 ? -15.627 3.344 41.873 1.00 28.72 494 GLU A N 1
ATOM 3687 C CA . GLU A 1 494 ? -16.500 4.300 41.185 1.00 28.72 494 GLU A CA 1
ATOM 3688 C C . GLU A 1 494 ? -15.928 4.597 39.791 1.00 28.72 494 GLU A C 1
ATOM 3690 O O . GLU A 1 494 ? -14.790 5.050 39.677 1.00 28.72 494 GLU A O 1
ATOM 3695 N N . LYS A 1 495 ? -16.709 4.373 38.726 1.00 36.12 495 LYS A N 1
ATOM 3696 C CA . LYS A 1 495 ? -16.393 4.900 37.392 1.00 36.12 495 LYS A CA 1
ATOM 3697 C C . LYS A 1 495 ? -17.332 6.038 37.035 1.00 36.12 495 LYS A C 1
ATOM 3699 O O . LYS A 1 495 ? -18.553 5.891 37.054 1.00 36.12 495 LYS A O 1
ATOM 3704 N N . THR A 1 496 ? -16.729 7.166 36.692 1.00 32.00 496 THR A N 1
ATOM 3705 C CA . THR A 1 496 ? -17.402 8.386 36.259 1.00 32.00 496 THR A CA 1
ATOM 3706 C C . THR A 1 496 ? -17.817 8.240 34.795 1.00 32.00 496 THR A C 1
ATOM 3708 O O . THR A 1 496 ? -16.970 8.173 33.909 1.00 32.00 496 THR A O 1
ATOM 3711 N N . PHE A 1 497 ? -19.121 8.195 34.532 1.00 35.25 497 PHE A N 1
ATOM 3712 C CA . PHE A 1 497 ? -19.667 8.547 33.223 1.00 35.25 497 PHE A CA 1
ATOM 3713 C C . PHE A 1 497 ? -19.792 10.077 33.208 1.00 35.25 497 PHE A C 1
ATOM 3715 O O . PHE A 1 497 ? -20.560 10.621 34.001 1.00 35.25 497 PHE A O 1
ATOM 3722 N N . GLU A 1 498 ? -19.010 10.778 32.382 1.00 30.48 498 GLU A N 1
ATOM 3723 C CA . GLU A 1 498 ? -19.111 12.240 32.245 1.00 30.48 498 GLU A CA 1
ATOM 3724 C C . GLU A 1 498 ? -20.532 12.608 31.775 1.00 30.48 498 GLU A C 1
ATOM 3726 O O . GLU A 1 498 ? -21.037 12.114 30.762 1.00 30.48 498 GLU A O 1
ATOM 3731 N N . ALA A 1 499 ? -21.223 13.403 32.591 1.00 29.64 499 ALA A N 1
ATOM 3732 C CA . ALA A 1 499 ? -22.664 13.589 32.541 1.00 29.64 499 ALA A CA 1
ATOM 3733 C C . ALA A 1 499 ? -23.076 14.744 31.616 1.00 29.64 499 ALA A C 1
ATOM 3735 O O . ALA A 1 499 ? -22.755 15.895 31.887 1.00 29.64 499 ALA A O 1
ATOM 3736 N N . ASP A 1 500 ? -23.847 14.412 30.573 1.00 30.47 500 ASP A N 1
ATOM 3737 C CA . ASP A 1 500 ? -24.954 15.236 30.032 1.00 30.47 500 ASP A CA 1
ATOM 3738 C C . ASP A 1 500 ? -25.912 14.451 29.088 1.00 30.47 500 ASP A C 1
ATOM 3740 O O . ASP A 1 500 ? -26.831 15.015 28.486 1.00 30.47 500 ASP A O 1
ATOM 3744 N N . ALA A 1 501 ? -25.747 13.124 28.956 1.00 31.86 501 ALA A N 1
ATOM 3745 C CA . ALA A 1 501 ? -26.395 12.328 27.904 1.00 31.86 501 ALA A CA 1
ATOM 3746 C C . ALA A 1 501 ? -26.889 10.920 28.316 1.00 31.86 501 ALA A C 1
ATOM 3748 O O . ALA A 1 501 ? -27.232 10.125 27.439 1.00 31.86 501 ALA A O 1
ATOM 3749 N N . LEU A 1 502 ? -26.984 10.597 29.616 1.00 32.56 502 LEU A N 1
ATOM 3750 C CA . LEU A 1 502 ? -27.485 9.300 30.114 1.00 32.56 502 LEU A CA 1
ATOM 3751 C C . LEU A 1 502 ? -28.982 9.115 29.803 1.00 32.56 502 LEU A C 1
ATOM 3753 O O . LEU A 1 502 ? -29.840 9.305 30.661 1.00 32.56 502 LEU A O 1
ATOM 3757 N N . SER A 1 503 ? -29.316 8.762 28.558 1.00 34.50 503 SER A N 1
ATOM 3758 C CA . SER A 1 503 ? -30.710 8.564 28.164 1.00 34.50 503 SER A CA 1
ATOM 3759 C C . SER A 1 503 ? -31.185 7.119 28.337 1.00 34.50 503 SER A C 1
ATOM 3761 O O . SER A 1 503 ? -32.336 6.960 28.736 1.00 34.50 503 SER A O 1
ATOM 3763 N N . LYS A 1 504 ? -30.359 6.073 28.109 1.00 38.78 504 LYS A N 1
ATOM 3764 C CA . LYS A 1 504 ? -30.743 4.651 28.308 1.00 38.78 504 LYS A CA 1
ATOM 3765 C C . LYS A 1 504 ? -29.535 3.706 28.471 1.00 38.78 504 LYS A C 1
ATOM 3767 O O . LYS A 1 504 ? -28.946 3.282 27.481 1.00 38.78 504 LYS A O 1
ATOM 3772 N N . VAL A 1 505 ? -29.221 3.281 29.696 1.00 38.16 505 VAL A N 1
ATOM 3773 C CA . VAL A 1 505 ? -28.514 2.004 29.928 1.00 38.16 505 VAL A CA 1
ATOM 3774 C C . VAL A 1 505 ? -29.593 0.941 30.123 1.00 38.16 505 VAL A C 1
ATOM 3776 O O . VAL A 1 505 ? -30.395 1.053 31.048 1.00 38.16 505 VAL A O 1
ATOM 3779 N N . SER A 1 506 ? -29.671 -0.054 29.235 1.00 37.66 506 SER A N 1
ATOM 3780 C CA . SER A 1 506 ? -30.683 -1.114 29.320 1.00 37.66 506 SER A CA 1
ATOM 3781 C C . SER A 1 506 ? -30.026 -2.429 29.720 1.00 37.66 506 SER A C 1
ATOM 3783 O O . SER A 1 506 ? -29.267 -3.035 28.964 1.00 37.66 506 SER A O 1
ATOM 3785 N N . LEU A 1 507 ? -30.329 -2.884 30.933 1.00 38.12 507 LEU A N 1
ATOM 3786 C CA . LEU A 1 507 ? -30.061 -4.258 31.339 1.00 38.12 507 LEU A CA 1
ATOM 3787 C C . LEU A 1 507 ? -31.184 -5.119 30.754 1.00 38.12 507 LEU A C 1
ATOM 3789 O O . LEU A 1 507 ? -32.319 -5.083 31.229 1.00 38.12 507 LEU A O 1
ATOM 3793 N N . VAL A 1 508 ? -30.889 -5.834 29.672 1.00 35.03 508 VAL A N 1
ATOM 3794 C CA . VAL A 1 508 ? -31.873 -6.666 28.969 1.00 35.03 508 VAL A CA 1
ATOM 3795 C C . VAL A 1 508 ? -31.745 -8.103 29.479 1.00 35.03 508 VAL A C 1
ATOM 3797 O O . VAL A 1 508 ? -30.636 -8.616 29.592 1.00 35.03 508 VAL A O 1
ATOM 3800 N N . ASP A 1 509 ? -32.880 -8.760 29.742 1.00 34.09 509 ASP A N 1
ATOM 3801 C CA . ASP A 1 509 ? -32.997 -10.180 30.126 1.00 34.09 509 ASP A CA 1
ATOM 3802 C C . ASP A 1 509 ? -32.518 -10.577 31.542 1.00 34.09 509 ASP A C 1
ATOM 3804 O O . ASP A 1 509 ? -31.822 -11.578 31.727 1.00 34.09 509 ASP A O 1
ATOM 3808 N N . PHE A 1 510 ? -33.039 -9.934 32.593 1.00 37.44 510 PHE A N 1
ATOM 3809 C CA . PHE A 1 510 ? -33.181 -10.641 33.875 1.00 37.44 510 PHE A CA 1
ATOM 3810 C C . PHE A 1 510 ? -34.388 -11.588 33.814 1.00 37.44 510 PHE A C 1
ATOM 3812 O O . PHE A 1 510 ? -35.390 -11.400 34.494 1.00 37.44 510 PHE A O 1
ATOM 3819 N N . ASN A 1 511 ? -34.296 -12.664 33.026 1.00 34.66 511 ASN A N 1
ATOM 3820 C CA . ASN A 1 511 ? -35.254 -13.783 33.093 1.00 34.66 511 ASN A CA 1
ATOM 3821 C C . ASN A 1 511 ? -35.092 -14.615 34.389 1.00 34.66 511 ASN A C 1
ATOM 3823 O O . ASN A 1 511 ? -35.477 -15.784 34.443 1.00 34.66 511 ASN A O 1
ATOM 3827 N N . LYS A 1 512 ? -34.479 -14.030 35.424 1.00 39.22 512 LYS A N 1
ATOM 3828 C CA . LYS A 1 512 ? -34.296 -14.584 36.761 1.00 39.22 512 LYS A CA 1
ATOM 3829 C C . LYS A 1 512 ? -34.417 -13.467 37.790 1.00 39.22 512 LYS A C 1
ATOM 3831 O O . LYS A 1 512 ? -33.896 -12.377 37.578 1.00 39.22 512 LYS A O 1
ATOM 3836 N N . GLU A 1 513 ? -35.089 -13.796 38.887 1.00 36.44 513 GLU A N 1
ATOM 3837 C CA . GLU A 1 513 ? -35.223 -12.989 40.099 1.00 36.44 513 GLU A CA 1
ATOM 3838 C C . GLU A 1 513 ? -33.883 -12.356 40.503 1.00 36.44 513 GLU A C 1
ATOM 3840 O O . GLU A 1 513 ? -32.860 -13.039 40.604 1.00 36.44 513 GLU A O 1
ATOM 3845 N N . VAL A 1 514 ? -33.892 -11.041 40.717 1.00 38.75 514 VAL A N 1
ATOM 3846 C CA . VAL A 1 514 ? -32.734 -10.263 41.173 1.00 38.75 514 VAL A CA 1
ATOM 3847 C C . VAL A 1 514 ? -32.960 -9.941 42.648 1.00 38.75 514 VAL A C 1
ATOM 3849 O O . VAL A 1 514 ? -34.024 -9.437 43.006 1.00 38.75 514 VAL A O 1
ATOM 3852 N N . SER A 1 515 ? -31.996 -10.253 43.519 1.00 39.50 515 SER A N 1
ATOM 3853 C CA . SER A 1 515 ? -32.112 -9.935 44.947 1.00 39.50 515 SER A CA 1
ATOM 3854 C C . SER A 1 515 ? -32.098 -8.419 45.181 1.00 39.50 515 SER A C 1
ATOM 3856 O O . SER A 1 515 ? -31.519 -7.664 44.399 1.00 39.50 515 SER A O 1
ATOM 3858 N N . LEU A 1 516 ? -32.706 -7.964 46.280 1.00 38.28 516 LEU A N 1
ATOM 3859 C CA . LEU A 1 516 ? -32.772 -6.544 46.647 1.00 38.28 516 LEU A CA 1
ATOM 3860 C C . LEU A 1 516 ? -31.379 -5.897 46.771 1.00 38.28 516 LEU A C 1
ATOM 3862 O O . LEU A 1 516 ? -31.195 -4.756 46.355 1.00 38.28 516 LEU A O 1
ATOM 3866 N N . ASP A 1 517 ? -30.390 -6.633 47.281 1.00 41.78 517 ASP A N 1
ATOM 3867 C CA . ASP A 1 517 ? -29.002 -6.161 47.386 1.00 41.78 517 ASP A CA 1
ATOM 3868 C C . ASP A 1 517 ? -28.338 -6.011 46.017 1.00 41.78 517 ASP A C 1
ATOM 3870 O O . ASP A 1 517 ? -27.612 -5.049 45.768 1.00 41.78 517 ASP A O 1
ATOM 3874 N N . GLU A 1 518 ? -28.636 -6.923 45.090 1.00 39.97 518 GLU A N 1
ATOM 3875 C CA . GLU A 1 518 ? -28.146 -6.833 43.719 1.00 39.97 518 GLU A CA 1
ATOM 3876 C C . GLU A 1 518 ? -28.842 -5.684 42.971 1.00 39.97 518 GLU A C 1
ATOM 3878 O O . GLU A 1 518 ? -28.181 -4.965 42.229 1.00 39.97 518 GLU A O 1
ATOM 3883 N N . ALA A 1 519 ? -30.129 -5.425 43.228 1.00 40.19 519 ALA A N 1
ATOM 3884 C CA . ALA A 1 519 ? -30.845 -4.269 42.685 1.00 40.19 519 ALA A CA 1
ATOM 3885 C C . ALA A 1 519 ? -30.294 -2.931 43.217 1.00 40.19 519 ALA A C 1
ATOM 3887 O O . ALA A 1 519 ? -30.079 -2.011 42.429 1.00 40.19 519 ALA A O 1
ATOM 3888 N N . LYS A 1 520 ? -29.997 -2.830 44.524 1.00 38.84 520 LYS A N 1
ATOM 3889 C CA . LYS A 1 520 ? -29.349 -1.657 45.147 1.00 38.84 520 LYS A CA 1
ATOM 3890 C C . LYS A 1 520 ? -27.953 -1.407 44.555 1.00 38.84 520 LYS A C 1
ATOM 3892 O O . LYS A 1 520 ? -27.628 -0.272 44.214 1.00 38.84 520 LYS A O 1
ATOM 3897 N N . ARG A 1 521 ? -27.164 -2.469 44.355 1.00 40.84 521 ARG A N 1
ATOM 3898 C CA . ARG A 1 521 ? -25.829 -2.410 43.733 1.00 40.84 521 ARG A CA 1
ATOM 3899 C C . ARG A 1 521 ? -25.880 -2.022 42.251 1.00 40.84 521 ARG A C 1
ATOM 3901 O O . ARG A 1 521 ? -25.011 -1.304 41.772 1.00 40.84 521 ARG A O 1
ATOM 3908 N N . LEU A 1 522 ? -26.885 -2.488 41.508 1.00 39.31 522 LEU A N 1
ATOM 3909 C CA . LEU A 1 522 ? -27.093 -2.104 40.107 1.00 39.31 522 LEU A CA 1
ATOM 3910 C C . LEU A 1 522 ? -27.530 -0.636 39.986 1.00 39.31 522 LEU A C 1
ATOM 3912 O O . LEU A 1 522 ? -27.094 0.046 39.065 1.00 39.31 522 LEU A O 1
ATOM 3916 N N . HIS A 1 523 ? -28.317 -0.135 40.942 1.00 35.28 523 HIS A N 1
ATOM 3917 C CA . HIS A 1 523 ? -28.685 1.280 41.037 1.00 35.28 523 HIS A CA 1
ATOM 3918 C C . HIS A 1 523 ? -27.465 2.180 41.303 1.00 35.28 523 HIS A C 1
ATOM 3920 O O . HIS A 1 523 ? -27.299 3.190 40.630 1.00 35.28 523 HIS A O 1
ATOM 3926 N N . SER A 1 524 ? -26.569 1.810 42.225 1.00 35.00 524 SER A N 1
ATOM 3927 C CA . SER A 1 524 ? -25.373 2.619 42.527 1.00 35.00 524 SER A CA 1
ATOM 3928 C C . SER A 1 524 ? -24.347 2.658 41.387 1.00 35.00 524 SER A C 1
ATOM 3930 O O . SER A 1 524 ? -23.550 3.582 41.315 1.00 35.00 524 SER A O 1
ATOM 3932 N N . VAL A 1 525 ? -24.354 1.661 40.497 1.00 35.22 525 VAL A N 1
ATOM 3933 C CA . VAL A 1 525 ? -23.441 1.568 39.343 1.00 35.22 525 VAL A CA 1
ATOM 3934 C C . VAL A 1 525 ? -23.964 2.335 38.114 1.00 35.22 525 VAL A C 1
ATOM 3936 O O . VAL A 1 525 ? -23.174 2.685 37.242 1.00 35.22 525 VAL A O 1
ATOM 3939 N N . LEU A 1 526 ? -25.273 2.618 38.026 1.00 35.62 526 LEU A N 1
ATOM 3940 C CA . LEU A 1 526 ? -25.900 3.237 36.844 1.00 35.62 526 LEU A CA 1
ATOM 3941 C C . LEU A 1 526 ? -26.122 4.761 36.929 1.00 35.62 526 LEU A C 1
ATOM 3943 O O . LEU A 1 526 ? -26.421 5.365 35.898 1.00 35.62 526 LEU A O 1
ATOM 3947 N N . PHE A 1 527 ? -26.021 5.398 38.100 1.00 32.59 527 PHE A N 1
ATOM 3948 C CA . PHE A 1 527 ? -26.515 6.770 38.281 1.00 32.59 527 PHE A CA 1
ATOM 3949 C C . PHE A 1 527 ? -25.503 7.711 38.947 1.00 32.59 527 PHE A C 1
ATOM 3951 O O . PHE A 1 527 ? -25.409 7.774 40.165 1.00 32.59 527 PHE A O 1
ATOM 3958 N N . ASN A 1 528 ? -24.847 8.526 38.118 1.00 31.86 528 ASN A N 1
ATOM 3959 C CA . ASN A 1 528 ? -24.367 9.870 38.465 1.00 31.86 528 ASN A CA 1
ATOM 3960 C C . ASN A 1 528 ? -25.039 10.901 37.530 1.00 31.86 528 ASN A C 1
ATOM 3962 O O . ASN A 1 528 ? -24.384 11.717 36.889 1.00 31.86 528 ASN A O 1
ATOM 3966 N N . SER A 1 529 ? -26.368 10.835 37.381 1.00 31.44 529 SER A N 1
ATOM 3967 C CA . SER A 1 529 ? -27.125 11.934 36.766 1.00 31.44 529 SER A CA 1
ATOM 3968 C C . SER A 1 529 ? -28.490 12.110 37.418 1.00 31.44 529 SER A C 1
ATOM 3970 O O . SER A 1 529 ? -29.213 11.141 37.650 1.00 31.44 529 SER A O 1
ATOM 3972 N N . ASP A 1 530 ? -28.855 13.366 37.658 1.00 28.03 530 ASP A N 1
ATOM 3973 C CA . ASP A 1 530 ? -30.037 13.801 38.413 1.00 28.03 530 ASP A CA 1
ATOM 3974 C C . ASP A 1 530 ? -31.391 13.511 37.721 1.00 28.03 530 ASP A C 1
ATOM 3976 O O . ASP A 1 530 ? -32.417 14.071 38.111 1.00 28.03 530 ASP A O 1
ATOM 3980 N N . THR A 1 531 ? -31.436 12.695 36.656 1.00 26.98 531 THR A N 1
ATOM 3981 C CA . THR A 1 531 ? -32.639 12.570 35.800 1.00 26.98 531 THR A CA 1
ATOM 3982 C C . THR A 1 531 ? -32.986 11.178 35.275 1.00 26.98 531 THR A C 1
ATOM 3984 O O . THR A 1 531 ? -34.032 11.028 34.640 1.00 26.98 531 THR A O 1
ATOM 3987 N N . GLY A 1 532 ? -32.175 10.145 35.499 1.00 29.30 532 GLY A N 1
ATOM 3988 C CA . GLY A 1 532 ? -32.457 8.858 34.868 1.00 29.30 532 GLY A CA 1
ATOM 3989 C C . GLY A 1 532 ? -33.489 8.015 35.643 1.00 29.30 532 GLY A C 1
ATOM 3990 O O . GLY A 1 532 ? -33.414 7.862 36.859 1.00 29.30 532 GLY A O 1
ATOM 3991 N N . ILE A 1 533 ? -34.476 7.474 34.924 1.00 28.92 533 ILE A N 1
ATOM 3992 C CA . ILE A 1 533 ? -35.524 6.590 35.458 1.00 28.92 533 ILE A CA 1
ATOM 3993 C C . ILE A 1 533 ? -35.094 5.136 35.235 1.00 28.92 533 ILE A C 1
ATOM 3995 O O . ILE A 1 533 ? -34.806 4.749 34.102 1.00 28.92 533 ILE A O 1
ATOM 3999 N N . LEU A 1 534 ? -35.104 4.322 36.294 1.00 31.86 534 LEU A N 1
ATOM 4000 C CA . LEU A 1 534 ? -34.966 2.868 36.212 1.00 31.86 534 LEU A CA 1
ATOM 4001 C C . LEU A 1 534 ? -36.350 2.207 36.308 1.00 31.86 534 LEU A C 1
ATOM 4003 O O . LEU A 1 534 ? -37.015 2.319 37.334 1.00 31.86 534 LEU A O 1
ATOM 4007 N N . ASP A 1 535 ? -36.769 1.494 35.262 1.00 28.17 535 ASP A N 1
ATOM 4008 C CA . ASP A 1 535 ? -38.016 0.714 35.250 1.00 28.17 535 ASP A CA 1
ATOM 4009 C C . ASP A 1 535 ? -37.694 -0.753 35.610 1.00 28.17 535 ASP A C 1
ATOM 4011 O O . ASP A 1 535 ? -37.456 -1.597 34.743 1.00 28.17 535 ASP A O 1
ATOM 4015 N N . LEU A 1 536 ? -37.570 -1.046 36.911 1.00 29.12 536 LEU A N 1
ATOM 4016 C CA . LEU A 1 536 ? -37.386 -2.410 37.424 1.00 29.12 536 LEU A CA 1
ATOM 4017 C C . LEU A 1 536 ? -38.747 -3.018 37.764 1.00 29.12 536 LEU A C 1
ATOM 4019 O O . LEU A 1 536 ? -39.395 -2.614 38.727 1.00 29.12 536 LEU A O 1
ATOM 4023 N N . LYS A 1 537 ? -39.152 -4.056 37.031 1.00 27.05 537 LYS A N 1
ATOM 4024 C CA . LYS A 1 537 ? -40.310 -4.870 37.407 1.00 27.05 537 LYS A CA 1
ATOM 4025 C C . LYS A 1 537 ? -39.880 -5.900 38.455 1.00 27.05 537 LYS A C 1
ATOM 4027 O O . LYS A 1 537 ? -39.352 -6.954 38.109 1.00 27.05 537 LYS A O 1
ATOM 4032 N N . ILE A 1 538 ? -40.068 -5.574 39.732 1.00 27.70 538 ILE A N 1
ATOM 4033 C CA . ILE A 1 538 ? -39.836 -6.501 40.847 1.00 27.70 538 ILE A CA 1
ATOM 4034 C C . ILE A 1 538 ? -40.991 -7.512 40.861 1.00 27.70 538 ILE A C 1
ATOM 4036 O O . ILE A 1 538 ? -42.157 -7.134 40.755 1.00 27.70 538 ILE A O 1
ATOM 4040 N N . ALA A 1 539 ? -40.686 -8.807 40.935 1.00 26.20 539 ALA A N 1
ATOM 4041 C CA . ALA A 1 539 ? -41.715 -9.827 41.089 1.00 26.20 539 ALA A CA 1
ATOM 4042 C C . ALA A 1 539 ? -42.334 -9.706 42.490 1.00 26.20 539 ALA A C 1
ATOM 4044 O O . ALA A 1 539 ? -41.674 -9.984 43.487 1.00 26.20 539 ALA A O 1
ATOM 4045 N N . SER A 1 540 ? -43.596 -9.279 42.569 1.00 28.45 540 SER A N 1
ATOM 4046 C CA . SER A 1 540 ? -44.421 -9.547 43.743 1.00 28.45 540 SER A CA 1
ATOM 4047 C C . SER A 1 540 ? -44.875 -11.001 43.654 1.00 28.45 540 SER A C 1
ATOM 4049 O O . SER A 1 540 ? -45.664 -11.344 42.766 1.00 28.45 540 SER A O 1
ATOM 4051 N N . ASP A 1 541 ? -44.395 -11.862 44.541 1.00 27.84 541 ASP A N 1
ATOM 4052 C CA . ASP A 1 541 ? -45.020 -13.169 44.700 1.00 27.84 541 ASP A CA 1
ATOM 4053 C C . ASP A 1 541 ? -46.477 -12.992 45.153 1.00 27.84 541 ASP A C 1
ATOM 4055 O O . ASP A 1 541 ? -46.802 -12.171 46.014 1.00 27.84 541 ASP A O 1
ATOM 4059 N N . GLU A 1 542 ? -47.376 -13.761 44.537 1.00 27.16 542 GLU A N 1
ATOM 4060 C CA . GLU A 1 542 ? -48.776 -13.847 44.941 1.00 27.16 542 GLU A CA 1
ATOM 4061 C C . GLU A 1 542 ? -48.924 -14.350 46.399 1.00 27.16 542 GLU A C 1
ATOM 4063 O O . GLU A 1 542 ? -48.110 -15.128 46.907 1.00 27.16 542 GLU A O 1
ATOM 4068 N N . PRO A 1 543 ? -50.006 -13.948 47.088 1.00 32.41 543 PRO A N 1
ATOM 4069 C CA . PRO A 1 543 ? -50.110 -13.944 48.542 1.00 32.41 543 PRO A CA 1
ATOM 4070 C C . PRO A 1 543 ? -50.408 -15.340 49.095 1.00 32.41 543 PRO A C 1
ATOM 4072 O O . PRO A 1 543 ? -51.568 -15.729 49.226 1.00 32.41 543 PRO A O 1
ATOM 4075 N N . SER A 1 544 ? -49.391 -16.127 49.456 1.00 29.47 544 SER A N 1
ATOM 4076 C CA . SER A 1 544 ? -49.641 -17.341 50.251 1.00 29.47 544 SER A CA 1
ATOM 4077 C C . SER A 1 544 ? -48.451 -17.862 51.063 1.00 29.47 544 SER A C 1
ATOM 4079 O O . SER A 1 544 ? -48.114 -19.040 50.985 1.00 29.47 544 SER A O 1
ATOM 4081 N N . LYS A 1 545 ? -47.868 -17.014 51.920 1.00 25.80 545 LYS A N 1
ATOM 4082 C CA . LYS A 1 545 ? -47.382 -17.370 53.273 1.00 25.80 545 LYS A CA 1
ATOM 4083 C C . LYS A 1 545 ? -46.792 -16.129 53.961 1.00 25.80 545 LYS A C 1
ATOM 4085 O O . LYS A 1 545 ? -46.099 -15.377 53.289 1.00 25.80 545 LYS A O 1
ATOM 4090 N N . PRO A 1 546 ? -47.033 -15.908 55.266 1.00 27.97 546 PRO A N 1
ATOM 4091 C CA . PRO A 1 546 ? -46.306 -14.889 56.010 1.00 27.97 546 PRO A CA 1
ATOM 4092 C C . PRO A 1 546 ? -44.862 -15.369 56.185 1.00 27.97 546 PRO A C 1
ATOM 4094 O O . PRO A 1 546 ? -44.635 -16.400 56.824 1.00 27.97 546 PRO A O 1
ATOM 4097 N N . ASP A 1 547 ? -43.904 -14.659 55.593 1.00 26.77 547 ASP A N 1
ATOM 4098 C CA . ASP A 1 547 ? -42.488 -14.833 55.902 1.00 26.77 547 ASP A CA 1
ATOM 4099 C C . ASP A 1 547 ? -42.228 -14.266 57.299 1.00 26.77 547 ASP A C 1
ATOM 4101 O O . ASP A 1 547 ? -42.319 -13.066 57.538 1.00 26.77 547 ASP A O 1
ATOM 4105 N N . SER A 1 548 ? -41.923 -15.148 58.247 1.00 25.95 548 SER A N 1
ATOM 4106 C CA . SER A 1 548 ? -41.619 -14.820 59.642 1.00 25.95 548 SER A CA 1
ATOM 4107 C C . SER A 1 548 ? -40.154 -14.390 59.827 1.00 25.95 548 SER A C 1
ATOM 4109 O O . SER A 1 548 ? -39.455 -14.915 60.697 1.00 25.95 548 SER A O 1
ATOM 4111 N N . GLY A 1 549 ? -39.646 -13.517 58.956 1.00 25.06 549 GLY A N 1
ATOM 4112 C CA . GLY A 1 549 ? -38.270 -13.021 58.988 1.00 25.06 549 GLY A CA 1
ATOM 4113 C C . GLY A 1 549 ? -38.228 -11.538 59.340 1.00 25.06 549 GLY A C 1
ATOM 4114 O O . GLY A 1 549 ? -38.620 -10.716 58.520 1.00 25.06 549 GLY A O 1
ATOM 4115 N N . ASN A 1 550 ? -37.744 -11.208 60.543 1.00 24.89 550 ASN A N 1
ATOM 4116 C CA . ASN A 1 550 ? -37.557 -9.836 61.030 1.00 24.89 550 ASN A CA 1
ATOM 4117 C C . ASN A 1 550 ? -36.886 -8.938 59.973 1.00 24.89 550 ASN A C 1
ATOM 4119 O O . ASN A 1 550 ? -35.737 -9.179 59.596 1.00 24.89 550 ASN A O 1
ATOM 4123 N N . ALA A 1 551 ? -37.569 -7.871 59.556 1.00 26.98 551 ALA A N 1
ATOM 4124 C CA . ALA A 1 551 ? -36.953 -6.786 58.801 1.00 26.98 551 ALA A CA 1
ATOM 4125 C C . ALA A 1 551 ? -36.042 -5.965 59.732 1.00 26.98 551 ALA A C 1
ATOM 4127 O O . ALA A 1 551 ? -36.462 -5.523 60.803 1.00 26.98 551 ALA A O 1
ATOM 4128 N N . SER A 1 552 ? -34.785 -5.780 59.330 1.00 28.41 552 SER A N 1
ATOM 4129 C CA . SER A 1 552 ? -33.816 -4.937 60.032 1.00 28.41 552 SER A CA 1
ATOM 4130 C C . SER A 1 552 ? -34.091 -3.455 59.752 1.00 28.41 552 SER A C 1
ATOM 4132 O O . SER A 1 552 ? -34.522 -3.085 58.662 1.00 28.41 552 SER A O 1
ATOM 4134 N N . PHE A 1 553 ? -33.799 -2.599 60.732 1.00 26.98 553 PHE A N 1
ATOM 4135 C CA . PHE A 1 553 ? -34.007 -1.143 60.709 1.00 26.98 553 PHE A CA 1
ATOM 4136 C C . PHE A 1 553 ? -33.333 -0.438 59.506 1.00 26.98 553 PHE A C 1
ATOM 4138 O O . PHE A 1 553 ? -33.807 0.604 59.055 1.00 26.98 553 PHE A O 1
ATOM 4145 N N . ASP A 1 554 ? -32.281 -1.038 58.936 1.00 29.19 554 ASP A N 1
ATOM 4146 C CA . ASP A 1 554 ? -31.542 -0.513 57.777 1.00 29.19 554 ASP A CA 1
ATOM 4147 C C . ASP A 1 554 ? -32.307 -0.640 56.442 1.00 29.19 554 ASP A C 1
ATOM 4149 O O . ASP A 1 554 ? -32.048 0.111 55.497 1.00 29.19 554 ASP A O 1
ATOM 4153 N N . ASP A 1 555 ? -33.292 -1.542 56.347 1.00 29.66 555 ASP A N 1
ATOM 4154 C CA . ASP A 1 555 ? -34.048 -1.773 55.108 1.00 29.66 555 ASP A CA 1
ATOM 4155 C C . ASP A 1 555 ? -35.099 -0.690 54.814 1.00 29.66 555 ASP A C 1
ATOM 4157 O O . ASP A 1 555 ? -35.544 -0.561 53.672 1.00 29.66 555 ASP A O 1
ATOM 4161 N N . ALA A 1 556 ? -35.479 0.110 55.815 1.00 29.78 556 ALA A N 1
ATOM 4162 C CA . ALA A 1 556 ? -36.513 1.139 55.693 1.00 29.78 556 ALA A CA 1
ATOM 4163 C C . ALA A 1 556 ? -35.976 2.518 55.262 1.00 29.78 556 ALA A C 1
ATOM 4165 O O . ALA A 1 556 ? -36.696 3.290 54.629 1.00 29.78 556 ALA A O 1
ATOM 4166 N N . ILE A 1 557 ? -34.710 2.833 55.561 1.00 30.69 557 ILE A N 1
ATOM 4167 C CA . ILE A 1 557 ? -34.137 4.177 55.353 1.00 30.69 557 ILE A CA 1
ATOM 4168 C C . ILE A 1 557 ? -33.861 4.468 53.864 1.00 30.69 557 ILE A C 1
ATOM 4170 O O . ILE A 1 557 ? -34.008 5.605 53.419 1.00 30.69 557 ILE A O 1
ATOM 4174 N N . ASN A 1 558 ? -33.559 3.451 53.050 1.00 30.48 558 ASN A N 1
ATOM 4175 C CA . ASN A 1 558 ? -33.217 3.630 51.628 1.00 30.48 558 ASN A CA 1
ATOM 4176 C C . ASN A 1 558 ? -34.418 3.680 50.658 1.00 30.48 558 ASN A C 1
ATOM 4178 O O . ASN A 1 558 ? -34.215 3.797 49.452 1.00 30.48 558 ASN A O 1
ATOM 4182 N N . ALA A 1 559 ? -35.662 3.625 51.148 1.00 30.69 559 ALA A N 1
ATOM 4183 C CA . ALA A 1 559 ? -36.866 3.783 50.317 1.00 30.69 559 ALA A CA 1
ATOM 4184 C C . ALA A 1 559 ? -37.398 5.235 50.267 1.00 30.69 559 ALA A C 1
ATOM 4186 O O . ALA A 1 559 ? -38.280 5.545 49.469 1.00 30.69 559 ALA A O 1
ATOM 4187 N N . GLY A 1 560 ? -36.857 6.148 51.084 1.00 24.98 560 GLY A N 1
ATOM 4188 C CA . GLY A 1 560 ? -37.384 7.509 51.283 1.00 24.98 560 GLY A CA 1
ATOM 4189 C C . GLY A 1 560 ? -37.138 8.526 50.158 1.00 24.98 560 GLY A C 1
ATOM 4190 O O . GLY A 1 560 ? -37.361 9.715 50.369 1.00 24.98 560 GLY A O 1
ATOM 4191 N N . GLY A 1 561 ? -36.671 8.095 48.983 1.00 25.75 561 GLY A N 1
ATOM 4192 C CA . GLY A 1 561 ? -36.345 8.974 47.852 1.00 25.75 561 GLY A CA 1
ATOM 4193 C C . GLY A 1 561 ? -37.306 8.914 46.662 1.00 25.75 561 GLY A C 1
ATOM 4194 O O . GLY A 1 561 ? -37.074 9.611 45.679 1.00 25.75 561 GLY A O 1
ATOM 4195 N N . THR A 1 562 ? -38.366 8.101 46.702 1.00 25.44 562 THR A N 1
ATOM 4196 C CA . THR A 1 562 ? -39.287 7.968 45.561 1.00 25.44 562 THR A CA 1
ATOM 4197 C C . THR A 1 562 ? -40.745 7.940 46.008 1.00 25.44 562 THR A C 1
ATOM 4199 O O . THR A 1 562 ? -41.130 7.258 46.954 1.00 25.44 562 THR A O 1
ATOM 4202 N N . THR A 1 563 ? -41.584 8.705 45.315 1.00 27.56 563 THR A N 1
ATOM 4203 C CA . THR A 1 563 ? -43.045 8.676 45.415 1.00 27.56 563 THR A CA 1
ATOM 4204 C C . THR A 1 563 ? -43.601 7.388 44.796 1.00 27.56 563 THR A C 1
ATOM 4206 O O . THR A 1 563 ? -44.265 7.436 43.770 1.00 27.56 563 THR A O 1
ATOM 4209 N N . ALA A 1 564 ? -43.314 6.231 45.397 1.00 26.09 564 ALA A N 1
ATOM 4210 C CA . ALA A 1 564 ? -44.032 4.967 45.197 1.00 26.09 564 ALA A CA 1
ATOM 4211 C C . ALA A 1 564 ? -43.498 3.900 46.171 1.00 26.09 564 ALA A C 1
ATOM 4213 O O . ALA A 1 564 ? -42.607 3.128 45.831 1.00 26.09 564 ALA A O 1
ATOM 4214 N N . VAL A 1 565 ? -44.050 3.827 47.385 1.00 27.77 565 VAL A N 1
ATOM 4215 C CA . VAL A 1 565 ? -43.865 2.642 48.237 1.00 27.77 565 VAL A CA 1
ATOM 4216 C C . VAL A 1 565 ? -44.950 1.628 47.859 1.00 27.77 565 VAL A C 1
ATOM 4218 O O . VAL A 1 565 ? -46.123 1.773 48.219 1.00 27.77 565 VAL A O 1
ATOM 4221 N N . GLU A 1 566 ? -44.575 0.621 47.068 1.00 24.69 566 GLU A N 1
ATOM 4222 C CA . GLU A 1 566 ? -45.366 -0.602 46.893 1.00 24.69 566 GLU A CA 1
ATOM 4223 C C . GLU A 1 566 ? -45.417 -1.408 48.208 1.00 24.69 566 GLU A C 1
ATOM 4225 O O . GLU A 1 566 ? -44.566 -1.264 49.082 1.00 24.69 566 GLU A O 1
ATOM 4230 N N . ASP A 1 567 ? -46.490 -2.187 48.377 1.00 28.75 567 ASP A N 1
ATOM 4231 C CA . ASP A 1 567 ? -46.968 -2.780 49.636 1.00 28.75 567 ASP A CA 1
ATOM 4232 C C . ASP A 1 567 ? -45.903 -3.465 50.515 1.00 28.75 567 ASP A C 1
ATOM 4234 O O . ASP A 1 567 ? -45.343 -4.496 50.150 1.00 28.75 567 ASP A O 1
ATOM 4238 N N . LYS A 1 568 ? -45.744 -2.982 51.754 1.00 28.69 568 LYS A N 1
ATOM 4239 C CA . LYS A 1 568 ? -45.297 -3.804 52.887 1.00 28.69 568 LYS A CA 1
ATOM 4240 C C . LYS A 1 568 ? -46.226 -3.580 54.075 1.00 28.69 568 LYS A C 1
ATOM 4242 O O . LYS A 1 568 ? -46.217 -2.521 54.692 1.00 28.69 568 LYS A O 1
ATOM 4247 N N . THR A 1 569 ? -47.027 -4.588 54.406 1.00 27.05 569 THR A N 1
ATOM 4248 C CA . THR A 1 569 ? -47.623 -4.713 55.740 1.00 27.05 569 THR A CA 1
ATOM 4249 C C . THR A 1 569 ? -46.471 -5.024 56.697 1.00 27.05 569 THR A C 1
ATOM 4251 O O . THR A 1 569 ? -45.819 -6.053 56.539 1.00 27.05 569 THR A O 1
ATOM 4254 N N . ILE A 1 570 ? -46.149 -4.126 57.633 1.00 30.64 570 ILE A N 1
ATOM 4255 C CA . ILE A 1 570 ? -45.119 -4.391 58.647 1.00 30.64 570 ILE A CA 1
ATOM 4256 C C . ILE A 1 570 ? -45.768 -5.253 59.728 1.00 30.64 570 ILE A C 1
ATOM 4258 O O . ILE A 1 570 ? -46.336 -4.744 60.686 1.00 30.64 570 ILE A O 1
ATOM 4262 N N . THR A 1 571 ? -45.737 -6.567 59.547 1.00 25.39 571 THR A N 1
ATOM 4263 C CA . THR A 1 571 ? -46.038 -7.517 60.621 1.00 25.39 571 THR A CA 1
ATOM 4264 C C . THR A 1 571 ? -44.723 -7.935 61.269 1.00 25.39 571 THR A C 1
ATOM 4266 O O . THR A 1 571 ? -43.829 -8.401 60.569 1.00 25.39 571 THR A O 1
ATOM 4269 N N . ASP A 1 572 ? -44.635 -7.758 62.588 1.00 29.67 572 ASP A N 1
ATOM 4270 C CA . ASP A 1 572 ? -43.552 -8.201 63.477 1.00 29.67 572 ASP A CA 1
ATOM 4271 C C . ASP A 1 572 ? -42.213 -7.440 63.363 1.00 29.67 572 ASP A C 1
ATOM 4273 O O . ASP A 1 572 ? -41.219 -7.928 62.827 1.00 29.67 572 ASP A O 1
ATOM 4277 N N . VAL A 1 573 ? -42.147 -6.251 63.978 1.00 31.55 573 VAL A N 1
ATOM 4278 C CA . VAL A 1 573 ? -40.876 -5.744 64.526 1.00 31.55 573 VAL A CA 1
ATOM 4279 C C . VAL A 1 573 ? -40.799 -6.209 65.979 1.00 31.55 573 VAL A C 1
ATOM 4281 O O . VAL A 1 573 ? -41.418 -5.612 66.857 1.00 31.55 573 VAL A O 1
ATOM 4284 N N . ASP A 1 574 ? -40.068 -7.294 66.239 1.00 31.45 574 ASP A N 1
ATOM 4285 C CA . ASP A 1 574 ? -39.814 -7.756 67.606 1.00 31.45 574 ASP A CA 1
ATOM 4286 C C . ASP A 1 574 ? -38.906 -6.760 68.348 1.00 31.45 574 ASP A C 1
ATOM 4288 O O . ASP A 1 574 ? -37.695 -6.687 68.122 1.00 31.45 574 ASP A O 1
ATOM 4292 N N . THR A 1 575 ? -39.508 -5.964 69.233 1.00 33.22 575 THR A N 1
ATOM 4293 C CA . THR A 1 575 ? -38.796 -5.085 70.169 1.00 33.22 575 THR A CA 1
ATOM 4294 C C . THR A 1 575 ? -38.942 -5.527 71.622 1.00 33.22 575 THR A C 1
ATOM 4296 O O . THR A 1 575 ? -38.771 -4.692 72.512 1.00 33.22 575 THR A O 1
ATOM 4299 N N . SER A 1 576 ? -39.241 -6.806 71.898 1.00 31.52 576 SER A N 1
ATOM 4300 C CA . SER A 1 576 ? -39.499 -7.300 73.265 1.00 31.52 576 SER A CA 1
ATOM 4301 C C . SER A 1 576 ? -38.374 -7.005 74.268 1.00 31.52 576 SER A C 1
ATOM 4303 O O . SER A 1 576 ? -38.592 -7.042 75.481 1.00 31.52 576 SER A O 1
ATOM 4305 N N . ASP A 1 577 ? -37.183 -6.672 73.764 1.00 30.86 577 ASP A N 1
ATOM 4306 C CA . ASP A 1 577 ? -35.954 -6.543 74.540 1.00 30.86 577 ASP A CA 1
ATOM 4307 C C . ASP A 1 577 ? -35.482 -5.092 74.774 1.00 30.86 577 ASP A C 1
ATOM 4309 O O . ASP A 1 577 ? -34.444 -4.899 75.411 1.00 30.86 577 ASP A O 1
ATOM 4313 N N . LYS A 1 578 ? -36.212 -4.056 74.324 1.00 33.88 578 LYS A N 1
ATOM 4314 C CA . LYS A 1 578 ? -35.837 -2.646 74.576 1.00 33.88 578 LYS A CA 1
ATOM 4315 C C . LYS A 1 578 ? -36.942 -1.868 75.284 1.00 33.88 578 LYS A C 1
ATOM 4317 O O . LYS A 1 578 ? -38.076 -1.813 74.822 1.00 33.88 578 LYS A O 1
ATOM 4322 N N . LYS A 1 579 ? -36.604 -1.217 76.403 1.00 36.56 579 LYS A N 1
ATOM 4323 C CA . LYS A 1 579 ? -37.501 -0.252 77.058 1.00 36.56 579 LYS A CA 1
ATOM 4324 C C . LYS A 1 579 ? -37.356 1.106 76.372 1.00 36.56 579 LYS A C 1
ATOM 4326 O O . LYS A 1 579 ? -36.277 1.445 75.899 1.00 36.56 579 LYS A O 1
ATOM 4331 N N . LEU A 1 580 ? -38.410 1.925 76.391 1.00 35.25 580 LEU A N 1
ATOM 4332 C CA . LEU A 1 580 ? -38.427 3.282 75.812 1.00 35.25 580 LEU A CA 1
ATOM 4333 C C . LEU A 1 580 ? -37.274 4.186 76.318 1.00 35.25 580 LEU A C 1
ATOM 4335 O O . LEU A 1 580 ? -36.891 5.143 75.654 1.00 35.25 580 LEU A O 1
ATOM 4339 N N . SER A 1 581 ? -36.686 3.862 77.477 1.00 36.28 581 SER A N 1
ATOM 4340 C CA . SER A 1 581 ? -35.501 4.515 78.053 1.00 36.28 581 SER A CA 1
ATOM 4341 C C . SER A 1 581 ? -34.191 4.286 77.293 1.00 36.28 581 SER A C 1
ATOM 4343 O O . SER A 1 581 ? -33.208 4.961 77.594 1.00 36.28 581 SER A O 1
ATOM 4345 N N . ASP A 1 582 ? -34.159 3.335 76.359 1.00 36.09 582 ASP A N 1
ATOM 4346 C CA . ASP A 1 582 ? -32.929 2.836 75.737 1.00 36.09 582 ASP A CA 1
ATOM 4347 C C . ASP A 1 582 ? -32.705 3.403 74.316 1.00 36.09 582 ASP A C 1
ATOM 4349 O O . ASP A 1 582 ? -31.731 3.040 73.658 1.00 36.09 582 ASP A O 1
ATOM 4353 N N . LEU A 1 583 ? -33.592 4.291 73.842 1.00 37.41 583 LEU A N 1
ATOM 4354 C CA . LEU A 1 583 ? -33.534 4.935 72.521 1.00 37.41 583 LEU A CA 1
ATOM 4355 C C . LEU A 1 583 ? -32.677 6.215 72.555 1.00 37.41 583 LEU A C 1
ATOM 4357 O O . LEU A 1 583 ? -32.878 7.090 73.400 1.00 37.41 583 LEU A O 1
ATOM 4361 N N . THR A 1 584 ? -31.737 6.350 71.616 1.00 39.69 584 THR A N 1
ATOM 4362 C CA . THR A 1 584 ? -30.879 7.536 71.443 1.00 39.69 584 THR A CA 1
ATOM 4363 C C . THR A 1 584 ? -31.344 8.402 70.268 1.00 39.69 584 THR A C 1
ATOM 4365 O O . THR A 1 584 ? -32.088 7.950 69.405 1.00 39.69 584 THR A O 1
ATOM 4368 N N . SER A 1 585 ? -30.897 9.663 70.188 1.00 37.22 585 SER A N 1
ATOM 4369 C CA . SER A 1 585 ? -31.292 10.588 69.109 1.00 37.22 585 SER A CA 1
ATOM 4370 C C . SER A 1 585 ? -30.867 10.147 67.700 1.00 37.22 585 SER A C 1
ATOM 4372 O O . SER A 1 585 ? -31.381 10.675 66.722 1.00 37.22 585 SER A O 1
ATOM 4374 N N . SER A 1 586 ? -29.924 9.207 67.590 1.00 36.31 586 SER A N 1
ATOM 4375 C CA . SER A 1 586 ? -29.484 8.606 66.325 1.00 36.31 586 SER A CA 1
ATOM 4376 C C . SER A 1 586 ? -30.374 7.455 65.844 1.00 36.31 586 SER A C 1
ATOM 4378 O O . SER A 1 586 ? -30.242 7.057 64.694 1.00 36.31 586 SER A O 1
ATOM 4380 N N . ASP A 1 587 ? -31.295 6.956 66.678 1.00 37.31 587 ASP A N 1
ATOM 4381 C CA . ASP A 1 587 ? -32.231 5.870 66.338 1.00 37.31 587 ASP A CA 1
ATOM 4382 C C . ASP A 1 587 ? -33.549 6.395 65.706 1.00 37.31 587 ASP A C 1
ATOM 4384 O O . ASP A 1 587 ? -34.521 5.655 65.566 1.00 37.31 587 ASP A O 1
ATOM 4388 N N . LEU A 1 588 ? -33.619 7.692 65.367 1.00 40.41 588 LEU A N 1
ATOM 4389 C CA . LEU A 1 588 ? -34.857 8.435 65.089 1.00 40.41 588 LEU A CA 1
ATOM 4390 C C . LEU A 1 588 ? -34.880 9.036 63.665 1.00 40.41 588 LEU A C 1
ATOM 4392 O O . LEU A 1 588 ? -34.587 10.221 63.502 1.00 40.41 588 LEU A O 1
ATOM 4396 N N . SER A 1 589 ? -35.282 8.291 62.626 1.00 37.78 589 SER A N 1
ATOM 4397 C CA . SER A 1 589 ? -35.697 8.938 61.362 1.00 37.78 589 SER A CA 1
ATOM 4398 C C . SER A 1 589 ? -36.610 8.083 60.468 1.00 37.78 589 SER A C 1
ATOM 4400 O O . SER A 1 589 ? -36.134 7.370 59.588 1.00 37.78 589 SER A O 1
ATOM 4402 N N . TRP A 1 590 ? -37.929 8.224 60.618 1.00 41.16 590 TRP A N 1
ATOM 4403 C CA . TRP A 1 590 ? -38.832 8.244 59.457 1.00 41.16 590 TRP A CA 1
ATOM 4404 C C . TRP A 1 590 ? -39.322 9.680 59.267 1.00 41.16 590 TRP A C 1
ATOM 4406 O O . TRP A 1 590 ? -39.444 10.415 60.244 1.00 41.16 590 TRP A O 1
ATOM 4416 N N . GLY A 1 591 ? -39.574 10.089 58.022 1.00 54.34 591 GLY A N 1
ATOM 4417 C CA . GLY A 1 591 ? -40.271 11.343 57.723 1.00 54.34 591 GLY A CA 1
ATOM 4418 C C . GLY A 1 591 ? -41.758 11.276 58.106 1.00 54.34 591 GLY A C 1
ATOM 4419 O O . GLY A 1 591 ? -42.142 10.648 59.093 1.00 54.34 591 GLY A O 1
ATOM 4420 N N . SER A 1 592 ? -42.615 11.889 57.291 1.00 50.97 592 SER A N 1
ATOM 4421 C CA . SER A 1 592 ? -44.064 11.655 57.311 1.00 50.97 592 SER A CA 1
ATOM 4422 C C . SER A 1 592 ? -44.434 10.381 56.538 1.00 50.97 592 SER A C 1
ATOM 4424 O O . SER A 1 592 ? -43.727 9.971 55.619 1.00 50.97 592 SER A O 1
ATOM 4426 N N . ALA A 1 593 ? -45.546 9.743 56.909 1.00 50.94 593 ALA A N 1
ATOM 4427 C CA . ALA A 1 593 ? -46.113 8.597 56.200 1.00 50.94 593 ALA A CA 1
ATOM 4428 C C . ALA A 1 593 ? -47.226 9.050 55.241 1.00 50.94 593 ALA A C 1
ATOM 4430 O O . ALA A 1 593 ? -48.009 9.934 55.577 1.00 50.94 593 ALA A O 1
ATOM 4431 N N . SER A 1 594 ? -47.347 8.428 54.067 1.00 46.38 594 SER A N 1
ATOM 4432 C CA . SER A 1 594 ? -48.448 8.680 53.124 1.00 46.38 594 SER A CA 1
ATOM 4433 C C . SER A 1 594 ? -49.186 7.384 52.789 1.00 46.38 594 SER A C 1
ATOM 4435 O O . SER A 1 594 ? -48.573 6.407 52.368 1.00 46.38 594 SER A O 1
ATOM 4437 N N . LEU A 1 595 ? -50.503 7.379 52.987 1.00 44.38 595 LEU A N 1
ATOM 4438 C CA . LEU A 1 595 ? -51.408 6.256 52.759 1.00 44.38 595 LEU A CA 1
ATOM 4439 C C . LEU A 1 595 ? -51.880 6.217 51.304 1.00 44.38 595 LEU A C 1
ATOM 4441 O O . LEU A 1 595 ? -52.034 7.252 50.650 1.00 44.38 595 LEU A O 1
ATOM 4445 N N . LYS A 1 596 ? -52.146 5.007 50.805 1.00 41.31 596 LYS A N 1
ATOM 4446 C CA . LYS A 1 596 ? -52.655 4.789 49.447 1.00 41.31 596 LYS A CA 1
ATOM 4447 C C . LYS A 1 596 ? -54.122 5.199 49.312 1.00 41.31 596 LYS A C 1
ATOM 4449 O O . LYS A 1 596 ? -54.853 5.353 50.289 1.00 41.31 596 LYS A O 1
ATOM 4454 N N . ASP A 1 597 ? -54.560 5.324 48.063 1.00 45.53 597 ASP A N 1
ATOM 4455 C CA . ASP A 1 597 ? -55.943 5.654 47.723 1.00 45.53 597 ASP A CA 1
ATOM 4456 C C . ASP A 1 597 ? -56.915 4.603 48.282 1.00 45.53 597 ASP A C 1
ATOM 4458 O O . ASP A 1 597 ? -56.814 3.413 47.984 1.00 45.53 597 ASP A O 1
ATOM 4462 N N . GLY A 1 598 ? -57.835 5.045 49.145 1.00 49.59 598 GLY A N 1
ATOM 4463 C CA . GLY A 1 598 ? -58.773 4.180 49.868 1.00 49.59 598 GLY A CA 1
ATOM 4464 C C . GLY A 1 598 ? -58.306 3.698 51.249 1.00 49.59 598 GLY A C 1
ATOM 4465 O O . GLY A 1 598 ? -59.111 3.101 51.963 1.00 49.59 598 GLY A O 1
ATOM 4466 N N . GLN A 1 599 ? -57.065 3.983 51.663 1.00 50.31 599 GLN A N 1
ATOM 4467 C CA . GLN A 1 599 ? -56.596 3.769 53.035 1.00 50.31 599 GLN A CA 1
ATOM 4468 C C . GLN A 1 599 ? -56.705 5.054 53.856 1.00 50.31 599 GLN A C 1
ATOM 4470 O O . GLN A 1 599 ? -56.252 6.119 53.446 1.00 50.31 599 GLN A O 1
ATOM 4475 N N . THR A 1 600 ? -57.280 4.937 55.051 1.00 59.69 600 THR A N 1
ATOM 4476 C CA . THR A 1 600 ? -57.431 6.054 55.997 1.00 59.69 600 THR A CA 1
ATOM 4477 C C . THR A 1 600 ? -56.689 5.830 57.310 1.00 59.69 600 THR A C 1
ATOM 4479 O O . THR A 1 600 ? -56.719 6.710 58.168 1.00 59.69 600 THR A O 1
ATOM 4482 N N . ASP A 1 601 ? -56.082 4.658 57.499 1.00 60.19 601 ASP A N 1
ATOM 4483 C CA . ASP A 1 601 ? -55.473 4.234 58.758 1.00 60.19 601 ASP A CA 1
ATOM 4484 C C . ASP A 1 601 ? -54.159 3.477 58.515 1.00 60.19 601 ASP A C 1
ATOM 4486 O O . ASP A 1 601 ? -54.082 2.655 57.597 1.00 60.19 601 ASP A O 1
ATOM 4490 N N . LEU A 1 602 ? -53.144 3.778 59.325 1.00 64.19 602 LEU A N 1
ATOM 4491 C CA . LEU A 1 602 ? -51.859 3.085 59.385 1.00 64.19 602 LEU A CA 1
ATOM 4492 C C . LEU A 1 602 ? -51.871 2.133 60.585 1.00 64.19 602 LEU A C 1
ATOM 4494 O O . LEU A 1 602 ? -51.842 2.575 61.730 1.00 64.19 602 LEU A O 1
ATOM 4498 N N . ASP A 1 603 ? -51.891 0.832 60.330 1.00 65.75 603 ASP A N 1
ATOM 4499 C CA . ASP A 1 603 ? -51.841 -0.185 61.381 1.00 65.75 603 ASP A CA 1
ATOM 4500 C C . ASP A 1 603 ? -50.384 -0.520 61.735 1.00 65.75 603 ASP A C 1
ATOM 4502 O O . ASP A 1 603 ? -49.609 -0.918 60.862 1.00 65.75 603 ASP A O 1
ATOM 4506 N N . LEU A 1 604 ? -50.001 -0.319 62.998 1.00 56.06 604 LEU A N 1
ATOM 4507 C CA . LEU A 1 604 ? -48.650 -0.594 63.500 1.00 56.06 604 LEU A CA 1
ATOM 4508 C C . LEU A 1 604 ? -48.480 -2.019 64.027 1.00 56.06 604 LEU A C 1
ATOM 4510 O O . LEU A 1 604 ? -47.351 -2.405 64.346 1.00 56.06 604 LEU A O 1
ATOM 4514 N N . GLY A 1 605 ? -49.564 -2.790 64.169 1.00 62.38 605 GLY A N 1
ATOM 4515 C CA . GLY A 1 605 ? -49.520 -4.042 64.917 1.00 62.38 605 GLY A CA 1
ATOM 4516 C C . GLY A 1 605 ? -48.868 -3.817 66.286 1.00 62.38 605 GLY A C 1
ATOM 4517 O O . GLY A 1 605 ? -49.158 -2.826 66.955 1.00 62.38 605 GLY A O 1
ATOM 4518 N N . SER A 1 606 ? -47.952 -4.699 66.694 1.00 58.19 606 SER A N 1
ATOM 4519 C CA . SER A 1 606 ? -47.175 -4.588 67.941 1.00 58.19 606 SER A CA 1
ATOM 4520 C C . SER A 1 606 ? -45.836 -3.840 67.789 1.00 58.19 606 SER A C 1
ATOM 4522 O O . SER A 1 606 ? -44.968 -3.952 68.653 1.00 58.19 606 SER A O 1
ATOM 4524 N N . GLY A 1 607 ? -45.615 -3.137 66.672 1.00 50.62 607 GLY A N 1
ATOM 4525 C CA . GLY A 1 607 ? -44.337 -2.497 66.346 1.00 50.62 607 GLY A CA 1
ATOM 4526 C C . GLY A 1 607 ? -44.137 -1.113 66.973 1.00 50.62 607 GLY A C 1
ATOM 4527 O O . GLY A 1 607 ? -45.086 -0.416 67.324 1.00 50.62 607 GLY A O 1
ATOM 4528 N N . ASN A 1 608 ? -42.878 -0.672 67.066 1.00 57.31 608 ASN A N 1
ATOM 4529 C CA . ASN A 1 608 ? -42.538 0.698 67.461 1.00 57.31 608 ASN A CA 1
ATOM 4530 C C . ASN A 1 608 ? -42.317 1.581 66.230 1.00 57.31 608 ASN A C 1
ATOM 4532 O O . ASN A 1 608 ? -41.538 1.218 65.350 1.00 57.31 608 ASN A O 1
ATOM 4536 N N . LEU A 1 609 ? -42.934 2.764 66.197 1.00 59.62 609 LEU A N 1
ATOM 4537 C CA . LEU A 1 609 ? -42.788 3.731 65.109 1.00 59.62 609 LEU A CA 1
ATOM 4538 C C . LEU A 1 609 ? -42.349 5.099 65.635 1.00 59.62 609 LEU A C 1
ATOM 4540 O O . LEU A 1 609 ? -42.875 5.594 66.629 1.00 59.62 609 LEU A O 1
ATOM 4544 N N . VAL A 1 610 ? -41.423 5.745 64.926 1.00 58.59 610 VAL A N 1
ATOM 4545 C CA . VAL A 1 610 ? -41.048 7.144 65.160 1.00 58.59 610 VAL A CA 1
ATOM 4546 C C . VAL A 1 610 ? -41.273 7.943 63.885 1.00 58.59 610 VAL A C 1
ATOM 4548 O O . VAL A 1 610 ? -40.596 7.687 62.898 1.00 58.59 610 VAL A O 1
ATOM 4551 N N . LEU A 1 611 ? -42.164 8.932 63.912 1.00 62.72 611 LEU A N 1
ATOM 4552 C CA . LEU A 1 611 ? -42.395 9.856 62.798 1.00 62.72 611 LEU A CA 1
ATOM 4553 C C . LEU A 1 611 ? -41.765 11.212 63.109 1.00 62.72 611 LEU A C 1
ATOM 4555 O O . LEU A 1 611 ? -42.002 11.779 64.176 1.00 62.72 611 LEU A O 1
ATOM 4559 N N . ASN A 1 612 ? -40.979 11.743 62.177 1.00 61.34 612 ASN A N 1
ATOM 4560 C CA . ASN A 1 612 ? -40.273 13.008 62.330 1.00 61.34 612 ASN A CA 1
ATOM 4561 C C . ASN A 1 612 ? -40.698 13.990 61.236 1.00 61.34 612 ASN A C 1
ATOM 4563 O O . ASN A 1 612 ? -40.526 13.731 60.045 1.00 61.34 612 ASN A O 1
ATOM 4567 N N . ASN A 1 613 ? -41.237 15.135 61.646 1.00 62.97 613 ASN A N 1
ATOM 4568 C CA . ASN A 1 613 ? -41.581 16.226 60.750 1.00 62.97 613 ASN A CA 1
ATOM 4569 C C . ASN A 1 613 ? -40.698 17.432 61.097 1.00 62.97 613 ASN A C 1
ATOM 4571 O O . ASN A 1 613 ? -40.832 17.968 62.198 1.00 62.97 613 ASN A O 1
ATOM 4575 N N . PRO A 1 614 ? -39.784 17.878 60.216 1.00 55.34 614 PRO A N 1
ATOM 4576 C CA . PRO A 1 614 ? -38.881 18.978 60.545 1.00 55.34 614 PRO A CA 1
ATOM 4577 C C . PRO A 1 614 ? -39.674 20.222 60.974 1.00 55.34 614 PRO A C 1
ATOM 4579 O O . PRO A 1 614 ? -40.703 20.529 60.379 1.00 55.34 614 PRO A O 1
ATOM 4582 N N . GLU A 1 615 ? -39.200 20.951 61.994 1.00 51.88 615 GLU A N 1
ATOM 4583 C CA . GLU A 1 615 ? -39.937 22.049 62.659 1.00 51.88 615 GLU A CA 1
ATOM 4584 C C . GLU A 1 615 ? -40.498 23.133 61.713 1.00 51.88 615 GLU A C 1
ATOM 4586 O O . GLU A 1 615 ? -41.433 23.848 62.072 1.00 51.88 615 GLU A O 1
ATOM 4591 N N . SER A 1 616 ? -39.951 23.265 60.500 1.00 49.72 616 SER A N 1
ATOM 4592 C CA . SER A 1 616 ? -40.405 24.207 59.471 1.00 49.72 616 SER A CA 1
ATOM 4593 C C . SER A 1 616 ? -41.639 23.752 58.681 1.00 49.72 616 SER A C 1
ATOM 4595 O O . SER A 1 616 ? -42.237 24.573 57.983 1.00 49.72 616 SER A O 1
ATOM 4597 N N . ASN A 1 617 ? -42.035 22.480 58.775 1.00 51.66 617 ASN A N 1
ATOM 4598 C CA . ASN A 1 617 ? -43.090 21.876 57.968 1.00 51.66 617 ASN A CA 1
ATOM 4599 C C . ASN A 1 617 ? -44.321 21.593 58.840 1.00 51.66 617 ASN A C 1
ATOM 4601 O O . ASN A 1 617 ? -44.340 20.639 59.599 1.00 51.66 617 ASN A O 1
ATOM 4605 N N . GLN A 1 618 ? -45.392 22.383 58.717 1.00 60.56 618 GLN A N 1
ATOM 4606 C CA . GLN A 1 618 ? -46.665 22.148 59.432 1.00 60.56 618 GLN A CA 1
ATOM 4607 C C . GLN A 1 618 ? -47.512 21.018 58.800 1.00 60.56 618 GLN A C 1
ATOM 4609 O O . GLN A 1 618 ? -48.738 21.086 58.781 1.00 60.56 618 GLN A O 1
ATOM 4614 N N . GLY A 1 619 ? -46.860 20.022 58.197 1.00 67.06 619 GLY A N 1
ATOM 4615 C CA . GLY A 1 619 ? -47.505 18.944 57.441 1.00 67.06 619 GLY A CA 1
ATOM 4616 C C . GLY A 1 619 ? -48.152 17.868 58.318 1.00 67.06 619 GLY A C 1
ATOM 4617 O O . GLY A 1 619 ? -48.037 17.883 59.544 1.00 67.06 619 GLY A O 1
ATOM 4618 N N . SER A 1 620 ? -48.822 16.906 57.684 1.00 64.38 620 SER A N 1
ATOM 4619 C CA . SER A 1 620 ? -49.354 15.736 58.385 1.00 64.38 620 SER A CA 1
ATOM 4620 C C . SER A 1 620 ? -48.249 14.719 58.688 1.00 64.38 620 SER A C 1
ATOM 4622 O O . SER A 1 620 ? -47.451 14.405 57.807 1.00 64.38 620 SER A O 1
ATOM 4624 N N . PHE A 1 621 ? -48.232 14.155 59.899 1.00 64.25 621 PHE A N 1
ATOM 4625 C CA . PHE A 1 621 ? -47.374 13.014 60.248 1.00 64.25 621 PHE A CA 1
ATOM 4626 C C . PHE A 1 621 ? -47.765 11.758 59.467 1.00 64.25 621 PHE A C 1
ATOM 4628 O O . PHE A 1 621 ? -46.899 10.991 59.060 1.00 64.25 621 PHE A O 1
ATOM 4635 N N . VAL A 1 622 ? -49.066 11.585 59.227 1.00 62.22 622 VAL A N 1
ATOM 4636 C CA . VAL A 1 622 ? -49.631 10.596 58.307 1.00 62.22 622 VAL A CA 1
ATOM 4637 C C . VAL A 1 622 ? -50.589 11.337 57.382 1.00 62.22 622 VAL A C 1
ATOM 4639 O O . VAL A 1 622 ? -51.486 12.021 57.873 1.00 62.22 622 VAL A O 1
ATOM 4642 N N . SER A 1 623 ? -50.421 11.239 56.067 1.00 64.25 623 SER A N 1
ATOM 4643 C CA . SER A 1 623 ? -51.332 11.814 55.076 1.00 64.25 623 SER A CA 1
ATOM 4644 C C . SER A 1 623 ? -52.087 10.728 54.321 1.00 64.25 623 SER A C 1
ATOM 4646 O O . SER A 1 623 ? -51.536 9.672 54.043 1.00 64.25 623 SER A O 1
ATOM 4648 N N . THR A 1 624 ? -53.343 10.963 53.965 1.00 59.12 624 THR A N 1
ATOM 4649 C CA . THR A 1 624 ? -54.054 10.150 52.968 1.00 59.12 624 THR A CA 1
ATOM 4650 C C . THR A 1 624 ? -53.675 10.585 51.554 1.00 59.12 624 THR A C 1
ATOM 4652 O O . THR A 1 624 ? -53.097 11.656 51.351 1.00 59.12 624 THR A O 1
ATOM 4655 N N . SER A 1 625 ? -53.999 9.761 50.562 1.00 54.88 625 SER A N 1
ATOM 4656 C CA . SER A 1 625 ? -53.747 10.023 49.137 1.00 54.88 625 SER A CA 1
ATOM 4657 C C . SER A 1 625 ? -54.341 11.341 48.621 1.00 54.88 625 SER A C 1
ATOM 4659 O O . SER A 1 625 ? -53.791 11.951 47.707 1.00 54.88 625 SER A O 1
ATOM 4661 N N . ASP A 1 626 ? -55.440 11.805 49.222 1.00 63.66 626 ASP A N 1
ATOM 4662 C CA . ASP A 1 626 ? -56.093 13.088 48.933 1.00 63.66 626 ASP A CA 1
ATOM 4663 C C . ASP A 1 626 ? -55.484 14.281 49.703 1.00 63.66 626 ASP A C 1
ATOM 4665 O O . ASP A 1 626 ? -55.970 15.409 49.598 1.00 63.66 626 ASP A O 1
ATOM 4669 N N . GLY A 1 627 ? -54.413 14.045 50.467 1.00 58.06 627 GLY A N 1
ATOM 4670 C CA . GLY A 1 627 ? -53.699 15.049 51.251 1.00 58.06 627 GLY A CA 1
ATOM 4671 C C . GLY A 1 627 ? -54.316 15.365 52.616 1.00 58.06 627 GLY A C 1
ATOM 4672 O O . GLY A 1 627 ? -53.838 16.282 53.285 1.00 58.06 627 GLY A O 1
ATOM 4673 N N . SER A 1 628 ? -55.356 14.642 53.052 1.00 74.69 628 SER A N 1
ATOM 4674 C CA . SER A 1 628 ? -55.922 14.792 54.402 1.00 74.69 628 SER A CA 1
ATOM 4675 C C . SER A 1 628 ? -55.050 14.121 55.481 1.00 74.69 628 SER A C 1
ATOM 4677 O O . SER A 1 628 ? -54.076 13.439 55.170 1.00 74.69 628 SER A O 1
ATOM 4679 N N . VAL A 1 629 ? -55.348 14.341 56.767 1.00 74.19 629 VAL A N 1
ATOM 4680 C CA . VAL A 1 629 ? -54.640 13.686 57.886 1.00 74.19 629 VAL A CA 1
ATOM 4681 C C . VAL A 1 629 ? -55.103 12.233 58.051 1.00 74.19 629 VAL A C 1
ATOM 4683 O O . VAL A 1 629 ? -56.288 11.971 58.246 1.00 74.19 629 VAL A O 1
ATOM 4686 N N . GLY A 1 630 ? -54.166 11.288 57.999 1.00 66.94 630 GLY A N 1
ATOM 4687 C CA . GLY A 1 630 ? -54.401 9.857 58.204 1.00 66.94 630 GLY A CA 1
ATOM 4688 C C . GLY A 1 630 ? -54.397 9.450 59.679 1.00 66.94 630 GLY A C 1
ATOM 4689 O O . GLY A 1 630 ? -53.816 10.134 60.524 1.00 66.94 630 GLY A O 1
ATOM 4690 N N . ASN A 1 631 ? -55.065 8.337 59.986 1.00 76.31 631 ASN A N 1
ATOM 4691 C CA . ASN A 1 631 ? -55.141 7.752 61.329 1.00 76.31 631 ASN A CA 1
ATOM 4692 C C . ASN A 1 631 ? -53.998 6.743 61.571 1.00 76.31 631 ASN A C 1
ATOM 4694 O O . ASN A 1 631 ? -53.328 6.333 60.621 1.00 76.31 631 ASN A O 1
ATOM 4698 N N . ILE A 1 632 ? -53.785 6.365 62.834 1.00 76.25 632 ILE A N 1
ATOM 4699 C CA . ILE A 1 632 ? -52.922 5.253 63.251 1.00 76.25 632 ILE A CA 1
ATOM 4700 C C . ILE A 1 632 ? -53.713 4.307 64.165 1.00 76.25 632 ILE A C 1
ATOM 4702 O O . ILE A 1 632 ? -54.415 4.777 65.061 1.00 76.25 632 ILE A O 1
ATOM 4706 N N . THR A 1 633 ? -53.522 2.995 64.029 1.00 75.38 633 THR A N 1
ATOM 4707 C CA . THR A 1 633 ? -53.995 1.976 64.979 1.00 75.38 633 THR A CA 1
ATOM 4708 C C . THR A 1 633 ? -52.817 1.171 65.541 1.00 75.38 633 THR A C 1
ATOM 4710 O O . THR A 1 633 ? -51.877 0.849 64.821 1.00 75.38 633 THR A O 1
ATOM 4713 N N . MET A 1 634 ? -52.844 0.890 66.849 1.00 72.06 634 MET A N 1
ATOM 4714 C CA . MET A 1 634 ? -51.772 0.220 67.601 1.00 72.06 634 MET A CA 1
ATOM 4715 C C . MET A 1 634 ? -52.285 -1.033 68.330 1.00 72.06 634 MET A C 1
ATOM 4717 O O . MET A 1 634 ? -53.295 -0.954 69.039 1.00 72.06 634 MET A O 1
ATOM 4721 N N . ASP A 1 635 ? -51.558 -2.152 68.230 1.00 69.12 635 ASP A N 1
ATOM 4722 C CA . ASP A 1 635 ? -51.760 -3.360 69.041 1.00 69.12 635 ASP A CA 1
ATOM 4723 C C . ASP A 1 635 ? -50.861 -3.392 70.275 1.00 69.12 635 ASP A C 1
ATOM 4725 O O . ASP A 1 635 ? -49.958 -2.575 70.458 1.00 69.12 635 ASP A O 1
ATOM 4729 N N . LYS A 1 636 ? -51.149 -4.355 71.156 1.00 64.44 636 LYS A N 1
ATOM 4730 C CA . LYS A 1 636 ? -50.437 -4.601 72.407 1.00 64.44 636 LYS A CA 1
ATOM 4731 C C . LYS A 1 636 ? -48.913 -4.535 72.209 1.00 64.44 636 LYS A C 1
ATOM 4733 O O . LYS A 1 636 ? -48.368 -5.210 71.346 1.00 64.44 636 LYS A O 1
ATOM 4738 N N . ASP A 1 637 ? -48.267 -3.732 73.055 1.00 62.59 637 ASP A N 1
ATOM 4739 C CA . ASP A 1 637 ? -46.815 -3.490 73.124 1.00 62.59 637 ASP A CA 1
ATOM 4740 C C . ASP A 1 637 ? -46.204 -2.547 72.056 1.00 62.59 637 ASP A C 1
ATOM 4742 O O . ASP A 1 637 ? -45.024 -2.212 72.168 1.00 62.59 637 ASP A O 1
ATOM 4746 N N . ALA A 1 638 ? -46.992 -2.017 71.111 1.00 63.81 638 ALA A N 1
ATOM 4747 C CA . ALA A 1 638 ? -46.535 -0.988 70.167 1.00 63.81 638 ALA A CA 1
ATOM 4748 C C . ALA A 1 638 ? -46.257 0.365 70.840 1.00 63.81 638 ALA A C 1
ATOM 4750 O O . ALA A 1 638 ? -47.028 0.797 71.686 1.00 63.81 638 ALA A O 1
ATOM 4751 N N . ASN A 1 639 ? -45.225 1.101 70.421 1.00 65.25 639 ASN A N 1
ATOM 4752 C CA . ASN A 1 639 ? -44.950 2.467 70.892 1.00 65.25 639 ASN A CA 1
ATOM 4753 C C . ASN A 1 639 ? -44.869 3.452 69.723 1.00 65.25 639 ASN A C 1
ATOM 4755 O O . ASN A 1 639 ? -44.318 3.134 68.671 1.00 65.25 639 ASN A O 1
ATOM 4759 N N . LEU A 1 640 ? -45.370 4.671 69.917 1.00 72.19 640 LEU A N 1
ATOM 4760 C CA . LEU A 1 640 ? -45.356 5.717 68.893 1.00 72.19 640 LEU A CA 1
ATOM 4761 C C . LEU A 1 640 ? -44.611 6.949 69.402 1.00 72.19 640 LEU A C 1
ATOM 4763 O O . LEU A 1 640 ? -45.005 7.538 70.405 1.00 72.19 640 LEU A O 1
ATOM 4767 N N . ALA A 1 641 ? -43.583 7.394 68.685 1.00 70.12 641 ALA A N 1
ATOM 4768 C CA . ALA A 1 641 ? -42.956 8.686 68.927 1.00 70.12 641 ALA A CA 1
ATOM 4769 C C . ALA A 1 641 ? -43.224 9.657 67.770 1.00 70.12 641 ALA A C 1
ATOM 4771 O O . ALA A 1 641 ? -42.992 9.337 66.608 1.00 70.12 641 ALA A O 1
ATOM 4772 N N . LEU A 1 642 ? -43.695 10.861 68.088 1.00 73.75 642 LEU A N 1
ATOM 4773 C CA . LEU A 1 642 ? -43.936 11.935 67.123 1.00 73.75 642 LEU A CA 1
ATOM 4774 C C . LEU A 1 642 ? -42.981 13.087 67.419 1.00 73.75 642 LEU A C 1
ATOM 4776 O O . LEU A 1 642 ? -43.002 13.644 68.520 1.00 73.75 642 LEU A O 1
ATOM 4780 N N . ASN A 1 643 ? -42.138 13.437 66.453 1.00 69.38 643 ASN A N 1
ATOM 4781 C CA . ASN A 1 643 ? -41.080 14.422 66.627 1.00 69.38 643 ASN A CA 1
ATOM 4782 C C . ASN A 1 643 ? -41.231 15.613 65.669 1.00 69.38 643 ASN A C 1
ATOM 4784 O O . ASN A 1 643 ? -41.504 15.426 64.486 1.00 69.38 643 ASN A O 1
ATOM 4788 N N . GLY A 1 644 ? -41.069 16.833 66.191 1.00 68.69 644 GLY A N 1
ATOM 4789 C CA . GLY A 1 644 ? -41.289 18.086 65.462 1.00 68.69 644 GLY A CA 1
ATOM 4790 C C . GLY A 1 644 ? -42.747 18.578 65.433 1.00 68.69 644 GLY A C 1
ATOM 4791 O O . GLY A 1 644 ? -43.498 18.364 66.386 1.00 68.69 644 GLY A O 1
ATOM 4792 N N . THR A 1 645 ? -43.147 19.320 64.391 1.00 73.94 645 THR A N 1
ATOM 4793 C CA . THR A 1 645 ? -44.458 20.015 64.328 1.00 73.94 645 THR A CA 1
ATOM 4794 C C . THR A 1 645 ? -45.338 19.457 63.213 1.00 73.94 645 THR A C 1
ATOM 4796 O O . THR A 1 645 ? -44.875 19.305 62.092 1.00 73.94 645 THR A O 1
ATOM 4799 N N . GLY A 1 646 ? -46.614 19.167 63.480 1.00 75.44 646 GLY A N 1
ATOM 4800 C CA . GLY A 1 646 ? -47.513 18.631 62.454 1.00 75.44 646 GLY A CA 1
ATOM 4801 C C . GLY A 1 646 ? -48.871 18.158 62.967 1.00 75.44 646 GLY A C 1
ATOM 4802 O O . GLY A 1 646 ? -49.171 18.234 64.161 1.00 75.44 646 GLY A O 1
ATOM 4803 N N . SER A 1 647 ? -49.702 17.662 62.053 1.00 78.19 647 SER A N 1
ATOM 4804 C CA . SER A 1 647 ? -51.033 17.129 62.371 1.00 78.19 647 SER A CA 1
ATOM 4805 C C . SER A 1 647 ? -51.120 15.622 62.159 1.00 78.19 647 SER A C 1
ATOM 4807 O O . SER A 1 647 ? -50.482 15.065 61.272 1.00 78.19 647 SER A O 1
ATOM 4809 N N . ILE A 1 648 ? -51.928 14.945 62.960 1.00 80.31 648 ILE A N 1
ATOM 4810 C CA . 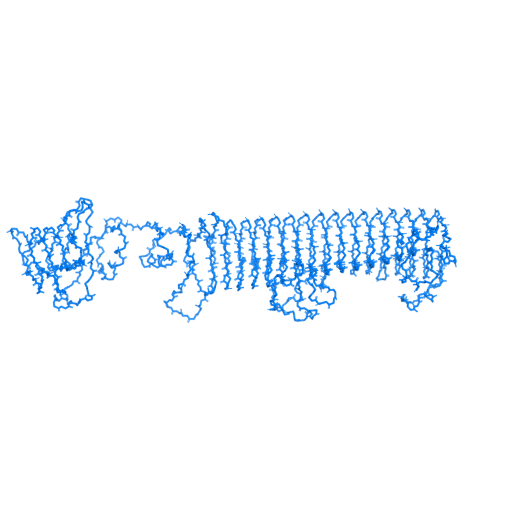ILE A 1 648 ? -52.221 13.521 62.809 1.00 80.31 648 ILE A CA 1
ATOM 4811 C C . ILE A 1 648 ? -53.718 13.288 63.004 1.00 80.31 648 ILE A C 1
ATOM 4813 O O . ILE A 1 648 ? -54.392 14.060 63.689 1.00 80.31 648 ILE A O 1
ATOM 4817 N N . GLY A 1 649 ? -54.256 12.251 62.364 1.00 79.88 649 GLY A N 1
ATOM 4818 C CA . GLY A 1 649 ? -55.632 11.820 62.563 1.00 79.88 649 GLY A CA 1
ATOM 4819 C C . GLY A 1 649 ? -55.859 11.233 63.959 1.00 79.88 649 GLY A C 1
ATOM 4820 O O . GLY A 1 649 ? -55.249 11.633 64.949 1.00 79.88 649 GLY A O 1
ATOM 4821 N N . ASN A 1 650 ? -56.783 10.286 64.058 1.00 83.19 650 ASN A N 1
ATOM 4822 C CA . ASN A 1 650 ? -56.992 9.527 65.284 1.00 83.19 650 ASN A CA 1
ATOM 4823 C C . ASN A 1 650 ? -55.824 8.564 65.487 1.00 83.19 650 ASN A C 1
ATOM 4825 O O . ASN A 1 650 ? -55.463 7.845 64.561 1.00 83.19 650 ASN A O 1
ATOM 4829 N N . VAL A 1 651 ? -55.281 8.512 66.698 1.00 81.06 651 VAL A N 1
ATOM 4830 C CA . VAL A 1 651 ? -54.389 7.435 67.129 1.00 81.06 651 VAL A CA 1
ATOM 4831 C C . VAL A 1 651 ? -55.214 6.515 68.020 1.00 81.06 651 VAL A C 1
ATOM 4833 O O . VAL A 1 651 ? -55.652 6.916 69.100 1.00 81.06 651 VAL A O 1
ATOM 4836 N N . ASN A 1 652 ? -55.472 5.300 67.551 1.00 81.00 652 ASN A N 1
ATOM 4837 C CA . ASN A 1 652 ? -56.317 4.302 68.192 1.00 81.00 652 ASN A CA 1
ATOM 4838 C C . ASN A 1 652 ? -55.480 3.163 68.777 1.00 81.00 652 ASN A C 1
ATOM 4840 O O . ASN A 1 652 ? -54.391 2.858 68.303 1.00 81.00 652 ASN A O 1
ATOM 4844 N N . THR A 1 653 ? -56.040 2.485 69.777 1.00 74.50 653 THR A N 1
ATOM 4845 C CA . THR A 1 653 ? -55.496 1.230 70.305 1.00 74.50 653 THR A CA 1
ATOM 4846 C C . THR A 1 653 ? -56.526 0.110 70.202 1.00 74.50 653 THR A C 1
ATOM 4848 O O . THR A 1 653 ? -57.728 0.325 70.409 1.00 74.50 653 THR A O 1
ATOM 4851 N N . THR A 1 654 ? -56.065 -1.107 69.923 1.00 71.38 654 THR A N 1
ATOM 4852 C CA . THR A 1 654 ? -56.905 -2.305 69.888 1.00 71.38 654 THR A CA 1
ATOM 4853 C C . THR A 1 654 ? -57.149 -2.916 71.274 1.00 71.38 654 THR A C 1
ATOM 4855 O O . THR A 1 654 ? -58.159 -3.608 71.440 1.00 71.38 654 THR A O 1
ATOM 4858 N N . GLU A 1 655 ? -56.370 -2.573 72.311 1.00 72.81 655 GLU A N 1
ATOM 4859 C CA . GLU A 1 655 ? -56.548 -3.039 73.703 1.00 72.81 655 GLU A CA 1
ATOM 4860 C C . GLU A 1 655 ? -56.290 -1.936 74.765 1.00 72.81 655 GLU A C 1
ATOM 4862 O O . GLU A 1 655 ? -55.717 -0.884 74.488 1.00 72.81 655 GLU A O 1
ATOM 4867 N N . ASN A 1 656 ? -56.766 -2.139 76.002 1.00 65.62 656 ASN A N 1
ATOM 4868 C CA . ASN A 1 656 ? -56.545 -1.199 77.113 1.00 65.62 656 ASN A CA 1
ATOM 4869 C C . ASN A 1 656 ? -55.144 -1.370 77.715 1.00 65.62 656 ASN A C 1
ATOM 4871 O O . ASN A 1 656 ? -54.770 -2.481 78.086 1.00 65.62 656 ASN A O 1
ATOM 4875 N N . GLY A 1 657 ? -54.422 -0.262 77.903 1.00 61.44 657 GLY A N 1
ATOM 4876 C CA . GLY A 1 657 ? -53.061 -0.269 78.451 1.00 61.44 657 GLY A CA 1
ATOM 4877 C C . GLY A 1 657 ? -51.986 -0.652 77.431 1.00 61.44 657 GLY A C 1
ATOM 4878 O O . GLY A 1 657 ? -50.863 -0.961 77.817 1.00 61.44 657 GLY A O 1
ATOM 4879 N N . THR A 1 658 ? -52.338 -0.646 76.148 1.00 64.88 658 THR A N 1
ATOM 4880 C CA . THR A 1 658 ? -51.426 -0.837 75.023 1.00 64.88 658 THR A CA 1
ATOM 4881 C C . THR A 1 658 ? -50.571 0.401 74.813 1.00 64.88 658 THR A C 1
ATOM 4883 O O . THR A 1 658 ? -51.129 1.483 74.639 1.00 64.88 658 THR A O 1
ATOM 4886 N N . GLY A 1 659 ? -49.252 0.215 74.772 1.00 64.31 659 GLY A N 1
ATOM 4887 C CA . GLY A 1 659 ? -48.315 1.159 74.172 1.00 64.31 659 GLY A CA 1
ATOM 4888 C C . GLY A 1 659 ? -48.121 2.504 74.865 1.00 64.31 659 GLY A C 1
ATOM 4889 O O . GLY A 1 659 ? -49.017 3.029 75.528 1.00 64.31 659 GLY A O 1
ATOM 4890 N N . ASP A 1 660 ? -46.945 3.094 74.673 1.00 70.19 660 ASP A N 1
ATOM 4891 C CA . ASP A 1 660 ? -46.645 4.463 75.082 1.00 70.19 660 ASP A CA 1
ATOM 4892 C C . ASP A 1 660 ? -46.564 5.388 73.858 1.00 70.19 660 ASP A C 1
ATOM 4894 O O . ASP A 1 660 ? -45.961 5.054 72.834 1.00 70.19 660 ASP A O 1
ATOM 4898 N N . ILE A 1 661 ? -47.155 6.582 73.975 1.00 73.50 661 ILE A N 1
ATOM 4899 C CA . ILE A 1 661 ? -47.002 7.663 72.994 1.00 73.50 661 ILE A CA 1
ATOM 4900 C C . ILE A 1 661 ? -46.040 8.711 73.553 1.00 73.50 661 ILE A C 1
ATOM 4902 O O . ILE A 1 661 ? -46.261 9.249 74.640 1.00 73.50 661 ILE A O 1
ATOM 4906 N N . LEU A 1 662 ? -44.998 9.051 72.795 1.00 73.00 662 LEU A N 1
ATOM 4907 C CA . LEU A 1 662 ? -44.019 10.080 73.141 1.00 73.00 662 LEU A CA 1
ATOM 4908 C C . LEU A 1 662 ? -44.063 11.236 72.135 1.00 73.00 662 LEU A C 1
ATOM 4910 O O . LEU A 1 662 ? -43.901 11.032 70.938 1.00 73.00 662 LEU A O 1
ATOM 4914 N N . ILE A 1 663 ? -44.235 12.469 72.611 1.00 73.00 663 ILE A N 1
ATOM 4915 C CA . ILE A 1 663 ? -44.288 13.661 71.753 1.00 73.00 663 ILE A CA 1
ATOM 4916 C C . ILE A 1 663 ? -43.101 14.583 72.040 1.00 73.00 663 ILE A C 1
ATOM 4918 O O . ILE A 1 663 ? -42.957 15.088 73.155 1.00 73.00 663 ILE A O 1
ATOM 4922 N N . GLY A 1 664 ? -42.287 14.836 71.010 1.00 62.81 664 GLY A N 1
ATOM 4923 C CA . GLY A 1 664 ? -41.199 15.818 70.989 1.00 62.81 664 GLY A CA 1
ATOM 4924 C C . GLY A 1 664 ? -40.061 15.507 71.963 1.00 62.81 664 GLY A C 1
ATOM 4925 O O . GLY A 1 664 ? -39.879 16.215 72.956 1.00 62.81 664 GLY A O 1
ATOM 4926 N N . ASN A 1 665 ? -39.302 14.447 71.673 1.00 57.75 665 ASN A N 1
ATOM 4927 C CA . ASN A 1 665 ? -38.174 13.984 72.492 1.00 57.75 665 ASN A CA 1
ATOM 4928 C C . ASN A 1 665 ? -36.894 14.839 72.305 1.00 57.75 665 ASN A C 1
ATOM 4930 O O . ASN A 1 665 ? -35.978 14.757 73.121 1.00 57.75 665 ASN A O 1
ATOM 4934 N N . ASP A 1 666 ? -36.815 15.686 71.268 1.00 53.91 666 ASP A N 1
ATOM 4935 C CA . ASP A 1 666 ? -35.594 16.417 70.879 1.00 53.91 666 ASP A CA 1
ATOM 4936 C C . ASP A 1 666 ? -35.599 17.947 71.117 1.00 53.91 666 ASP A C 1
ATOM 4938 O O . ASP A 1 666 ? -34.638 18.612 70.725 1.00 53.91 666 ASP A O 1
ATOM 4942 N N . LYS A 1 667 ? -36.562 18.454 71.912 1.00 53.22 667 LYS A N 1
ATOM 4943 C CA . LYS A 1 667 ? -36.633 19.790 72.574 1.00 53.22 667 LYS A CA 1
ATOM 4944 C C . LYS A 1 667 ? -37.603 20.837 71.998 1.00 53.22 667 LYS A C 1
ATOM 4946 O O . LYS A 1 667 ? -37.780 21.856 72.672 1.00 53.22 667 LYS A O 1
ATOM 4951 N N . SER A 1 668 ? -38.305 20.591 70.888 1.00 60.34 668 SER A N 1
ATOM 4952 C CA . SER A 1 668 ? -39.480 21.404 70.504 1.00 60.34 668 SER A CA 1
ATOM 4953 C C . SER A 1 668 ? -40.369 20.744 69.441 1.00 60.34 668 SER A C 1
ATOM 4955 O O . SER A 1 668 ? -39.905 20.272 68.413 1.00 60.34 668 SER A O 1
ATOM 4957 N N . GLY A 1 669 ? -41.686 20.743 69.668 1.00 64.19 669 GLY A N 1
ATOM 4958 C CA . GLY A 1 669 ? -42.661 20.231 68.700 1.00 64.19 669 GLY A CA 1
ATOM 4959 C C . GLY A 1 669 ? -44.109 20.493 69.112 1.00 64.19 669 GLY A C 1
ATOM 4960 O O . GLY A 1 669 ? -44.440 20.462 70.300 1.00 64.19 669 GLY A O 1
ATOM 4961 N N . SER A 1 670 ? -44.985 20.788 68.151 1.00 72.44 670 SER A N 1
ATOM 4962 C CA . SER A 1 670 ? -46.430 20.915 68.385 1.00 72.44 670 SER A CA 1
ATOM 4963 C C . SER A 1 670 ? -47.180 19.897 67.534 1.00 72.44 670 SER A C 1
ATOM 4965 O O . SER A 1 670 ? -47.170 19.980 66.306 1.00 72.44 670 SER A O 1
ATOM 4967 N N . VAL A 1 671 ? -47.810 18.925 68.192 1.00 76.44 671 VAL A N 1
ATOM 4968 C CA . VAL A 1 671 ? -48.625 17.897 67.538 1.00 76.44 671 VAL A CA 1
ATOM 4969 C C . VAL A 1 671 ? -50.093 18.234 67.753 1.00 76.44 671 VAL A C 1
ATOM 4971 O O . VAL A 1 671 ? -50.535 18.391 68.887 1.00 76.44 671 VAL A O 1
ATOM 4974 N N . THR A 1 672 ? -50.857 18.334 66.669 1.00 81.19 672 THR A N 1
ATOM 4975 C CA . THR A 1 672 ? -52.326 18.399 66.737 1.00 81.19 672 THR A CA 1
ATOM 4976 C C . THR A 1 672 ? -52.884 17.044 66.331 1.00 81.19 672 THR A C 1
ATOM 4978 O O . THR A 1 672 ? -52.674 16.628 65.192 1.00 81.19 672 THR A O 1
ATOM 4981 N N . ALA A 1 673 ? -53.561 16.352 67.245 1.00 77.75 673 ALA A N 1
ATOM 4982 C CA . ALA A 1 673 ? -54.164 15.050 66.969 1.00 77.75 673 ALA A CA 1
ATOM 4983 C C . ALA A 1 673 ? -55.690 15.175 66.936 1.00 77.75 673 ALA A C 1
ATOM 4985 O O . ALA A 1 673 ? -56.272 15.839 67.789 1.00 77.75 673 ALA A O 1
ATOM 4986 N N . ASN A 1 674 ? -56.362 14.509 65.991 1.00 81.88 674 ASN A N 1
ATOM 4987 C CA . ASN A 1 674 ? -57.832 14.489 66.003 1.00 81.88 674 ASN A CA 1
ATOM 4988 C C . ASN A 1 674 ? -58.366 13.784 67.261 1.00 81.88 674 ASN A C 1
ATOM 4990 O O . ASN A 1 674 ? -59.364 14.219 67.835 1.00 81.88 674 ASN A O 1
ATOM 4994 N N . ASN A 1 675 ? -57.696 12.706 67.684 1.00 79.00 675 ASN A N 1
ATOM 4995 C CA . A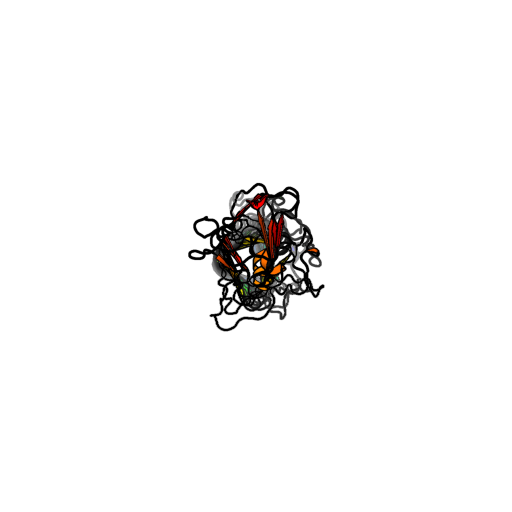SN A 1 675 ? -57.942 12.031 68.954 1.00 79.00 675 ASN A CA 1
ATOM 4996 C C . ASN A 1 675 ? -56.721 11.190 69.369 1.00 79.00 675 ASN A C 1
ATOM 4998 O O . ASN A 1 675 ? -56.052 10.615 68.511 1.00 79.00 675 ASN A O 1
ATOM 5002 N N . LEU A 1 676 ? -56.465 11.073 70.675 1.00 77.88 676 LEU A N 1
ATOM 5003 C CA . LEU A 1 676 ? -55.499 10.129 71.248 1.00 77.88 676 LEU A CA 1
ATOM 5004 C C . LEU A 1 676 ? -56.257 9.128 72.125 1.00 77.88 676 LEU A C 1
ATOM 5006 O O . LEU A 1 676 ? -56.487 9.359 73.312 1.00 77.88 676 LEU A O 1
ATOM 5010 N N . GLY A 1 677 ? -56.637 8.009 71.519 1.00 67.31 677 GLY A N 1
ATOM 5011 C CA . GLY A 1 677 ? -57.400 6.931 72.131 1.00 67.31 677 GLY A CA 1
ATOM 5012 C C . GLY A 1 677 ? -58.790 6.821 71.516 1.00 67.31 677 GLY A C 1
ATOM 5013 O O . GLY A 1 677 ? -59.191 7.619 70.670 1.00 67.31 677 GLY A O 1
ATOM 5014 N N . SER A 1 678 ? -59.548 5.820 71.956 1.00 66.19 678 SER A N 1
ATOM 5015 C CA . SER A 1 678 ? -60.957 5.654 71.572 1.00 66.19 678 SER A CA 1
ATOM 5016 C C . SER A 1 678 ? -61.854 5.787 72.804 1.00 66.19 678 SER A C 1
ATOM 5018 O O . SER A 1 678 ? -61.365 5.672 73.926 1.00 66.19 678 SER A O 1
ATOM 5020 N N . GLU A 1 679 ? -63.162 6.007 72.620 1.00 61.50 679 GLU A N 1
ATOM 5021 C CA . GLU A 1 679 ? -64.118 6.176 73.736 1.00 61.50 679 GLU A CA 1
ATOM 5022 C C . GLU A 1 679 ? -64.067 5.031 74.771 1.00 61.50 679 GLU A C 1
ATOM 5024 O O . GLU A 1 679 ? -64.325 5.265 75.951 1.00 61.50 679 GLU A O 1
ATOM 5029 N N . ASP A 1 680 ? -63.660 3.825 74.352 1.00 65.88 680 ASP A N 1
ATOM 5030 C CA . ASP A 1 680 ? -63.662 2.611 75.176 1.00 65.88 680 ASP A CA 1
ATOM 5031 C C . ASP A 1 680 ? -62.258 2.073 75.529 1.00 65.88 680 ASP A C 1
ATOM 5033 O O . ASP A 1 680 ? -62.145 1.098 76.287 1.00 65.88 680 ASP A O 1
ATOM 5037 N N . LYS A 1 681 ? -61.178 2.654 74.974 1.00 74.62 681 LYS A N 1
ATOM 5038 C CA . LYS A 1 681 ? -59.806 2.130 75.130 1.00 74.62 681 LYS A CA 1
ATOM 5039 C C . LYS A 1 681 ? -58.748 3.228 75.254 1.00 74.62 681 LYS A C 1
ATOM 5041 O O . LYS A 1 681 ? -58.685 4.121 74.409 1.00 74.62 681 LYS A O 1
ATOM 5046 N N . ALA A 1 682 ? -57.889 3.111 76.269 1.00 67.75 682 ALA A N 1
ATOM 5047 C CA . ALA A 1 682 ? -56.810 4.051 76.576 1.00 67.75 682 ALA A CA 1
ATOM 5048 C C . ALA A 1 682 ? -55.412 3.433 76.397 1.00 67.75 682 ALA A C 1
ATOM 5050 O O . ALA A 1 682 ? -55.214 2.240 76.646 1.00 67.75 682 ALA A O 1
ATOM 5051 N N . PHE A 1 683 ? -54.446 4.275 76.020 1.00 75.25 683 PHE A N 1
ATOM 5052 C CA . PHE A 1 683 ? -53.022 3.932 75.948 1.00 75.25 683 PHE A CA 1
ATOM 5053 C C . PHE A 1 683 ? -52.399 3.723 77.336 1.00 75.25 683 PHE A C 1
ATOM 5055 O O . PHE A 1 683 ? -52.947 4.179 78.344 1.00 75.25 683 PHE A O 1
ATOM 5062 N N . GLY A 1 684 ? -51.246 3.050 77.385 1.00 69.62 684 GLY A N 1
ATOM 5063 C CA . GLY A 1 684 ? -50.460 2.858 78.608 1.00 69.62 684 GLY A CA 1
ATOM 5064 C C . GLY A 1 684 ? -49.985 4.184 79.208 1.00 69.62 684 GLY A C 1
ATOM 5065 O O . GLY A 1 684 ? -50.223 4.455 80.389 1.00 69.62 684 GLY A O 1
ATOM 5066 N N . SER A 1 685 ? -49.390 5.050 78.385 1.00 75.44 685 SER A N 1
ATOM 5067 C CA . SER A 1 685 ? -49.088 6.435 78.748 1.00 75.44 685 SER A CA 1
ATOM 5068 C C . SER A 1 685 ? -48.975 7.355 77.527 1.00 75.44 685 SER A C 1
ATOM 5070 O O . SER A 1 685 ? -48.697 6.920 76.413 1.00 75.44 685 SER A O 1
ATOM 5072 N N . VAL A 1 686 ? -49.188 8.657 77.744 1.00 75.75 686 VAL A N 1
ATOM 5073 C CA . VAL A 1 686 ? -48.858 9.713 76.776 1.00 75.75 686 VAL A CA 1
ATOM 5074 C C . VAL A 1 686 ? -47.913 10.684 77.470 1.00 75.75 686 VAL A C 1
ATOM 5076 O O . VAL A 1 686 ? -48.289 11.339 78.444 1.00 75.75 686 VAL A O 1
ATOM 5079 N N . SER A 1 687 ? -46.678 10.760 76.987 1.00 77.19 687 SER A N 1
ATOM 5080 C CA . SER A 1 687 ? -45.623 11.610 77.537 1.00 77.19 687 SER A CA 1
ATOM 5081 C C . SER A 1 687 ? -45.293 12.734 76.561 1.00 77.19 687 SER A C 1
ATOM 5083 O O . SER A 1 687 ? -44.954 12.490 75.406 1.00 77.19 687 SER A O 1
ATOM 5085 N N . VAL A 1 688 ? -45.364 13.981 77.028 1.00 75.06 688 VAL A N 1
ATOM 5086 C CA . VAL A 1 688 ? -45.027 15.168 76.229 1.00 75.06 688 VAL A CA 1
ATOM 5087 C C . VAL A 1 688 ? -43.724 15.761 76.755 1.00 75.06 688 VAL A C 1
ATOM 5089 O O . VAL A 1 688 ? -43.624 16.102 77.936 1.00 75.06 688 VAL A O 1
ATOM 5092 N N . GLY A 1 689 ? -42.719 15.857 75.884 1.00 69.50 689 GLY A N 1
ATOM 5093 C CA . GLY A 1 689 ? -41.402 16.395 76.207 1.00 69.50 689 GLY A CA 1
ATOM 5094 C C . GLY A 1 689 ? -41.439 17.871 76.614 1.00 69.50 689 GLY A C 1
ATOM 5095 O O . GLY A 1 689 ? -42.330 18.634 76.234 1.00 69.50 689 GLY A O 1
ATOM 5096 N N . ALA A 1 690 ? -40.457 18.297 77.411 1.00 63.06 690 ALA A N 1
ATOM 5097 C CA . ALA A 1 690 ? -40.356 19.682 77.863 1.00 63.06 690 ALA A CA 1
ATOM 5098 C C . ALA A 1 690 ? -40.121 20.634 76.675 1.00 63.06 690 ALA A C 1
ATOM 5100 O O . ALA A 1 690 ? -39.122 20.504 75.976 1.00 63.06 690 ALA A O 1
ATOM 5101 N N . GLY A 1 691 ? -41.023 21.606 76.484 1.00 67.06 691 GLY A N 1
ATOM 5102 C CA . GLY A 1 691 ? -41.008 22.525 75.334 1.00 67.06 691 GLY A CA 1
ATOM 5103 C C . GLY A 1 691 ? -41.946 22.118 74.192 1.00 67.06 691 GLY A C 1
ATOM 5104 O O . GLY A 1 691 ? -42.141 22.905 73.268 1.00 67.06 691 GLY A O 1
ATOM 5105 N N . SER A 1 692 ? -42.570 20.943 74.286 1.00 75.00 692 SER A N 1
ATOM 5106 C CA . SER A 1 692 ? -43.515 20.420 73.299 1.00 75.00 692 SER A CA 1
ATOM 5107 C C . SER A 1 692 ? -44.968 20.612 73.743 1.00 75.00 692 SER A C 1
ATOM 5109 O O . SER A 1 692 ? -45.261 20.827 74.922 1.00 75.00 692 SER A O 1
ATOM 5111 N N . SER A 1 693 ? -45.898 20.546 72.793 1.00 76.12 693 SER A N 1
ATOM 5112 C CA . SER A 1 693 ? -47.337 20.612 73.059 1.00 76.12 693 SER A CA 1
ATOM 5113 C C . SER A 1 693 ? -48.088 19.558 72.258 1.00 76.12 693 SER A C 1
ATOM 5115 O O . SER A 1 693 ? -47.728 19.261 71.120 1.00 76.12 693 SER A O 1
ATOM 5117 N N . VAL A 1 694 ? -49.144 19.020 72.862 1.00 78.69 694 VAL A N 1
ATOM 5118 C CA . VAL A 1 694 ? -50.162 18.232 72.172 1.00 78.69 694 VAL A CA 1
ATOM 5119 C C . VAL A 1 694 ? -51.492 18.957 72.321 1.00 78.69 694 VAL A C 1
ATOM 5121 O O . VAL A 1 694 ? -51.817 19.401 73.427 1.00 78.69 694 VAL A O 1
ATOM 5124 N N . THR A 1 695 ? -52.196 19.154 71.209 1.00 78.88 695 THR A N 1
ATOM 5125 C CA . THR A 1 695 ? -53.539 19.752 71.175 1.00 78.88 695 THR A CA 1
ATOM 5126 C C . THR A 1 695 ? -54.551 18.726 70.721 1.00 78.88 695 THR A C 1
ATOM 5128 O O . THR A 1 695 ? -54.253 18.043 69.711 1.00 78.88 695 THR A O 1
#

Radius of gyration: 42.9 Å; chains: 1; bounding box: 102×44×121 Å